Protein 8D8S (pdb70)

Organism: Staphylococcus aureus (strain USA300) (NCBI:txid367830)

Radius of gyration: 22.12 Å; Cα contacts (8 Å, |Δi|>4): 864; chains: 1; bounding box: 59×65×50 Å

Sequence (413 aa):
SHMASAEEHSFDVNEVIKDFPILDQKVVNGKRLAYLDSTATSQTPVQVLNVLEDYYKRYNSNVHRGVHTLLGSSLATDGYENARETVRRFINAKYFEEIIIFTRGTTASINLVAHSYGDANVEEGDEIVVTEMEHHANIIVPWQQLAKRKNATLKFIPMTADGELNIEDIKQTINDKTKIVAIAHISNVLGTINDVKTIAEIAHQHGAIISVDGAQAAPHMKLDMQEEMNADFYSFSGHMLGPTGIGVLFGKRELLQKMEPIEEFGGDMIDFVSKYDATWADLPTTKFEAGTPLIAQAIGLAEAIRYLEERIGFDAIHKYEQELTIYAYEQMMSAIEGIEIYGPPKDRRAGVITFNLQDVHPHDVATTAVDTEGVAVRRAGHHCAQPLMKWLNVSSTARASFYIYNTKEDVDQLINALKQTKEFFS

Nearest PDB structures (foldseek):
  6o12-assembly1_A  TM=9.816E-01  e=6.139E-56  Escherichia coli K-12
  6mre-assembly1_A-2  TM=9.807E-01  e=9.704E-56  Escherichia coli K-12
  6mrh-assembly1_A-2  TM=9.816E-01  e=2.042E-55  Escherichia coli K-12
  9d2d-assembly1_A-2  TM=9.809E-01  e=2.290E-55  Escherichia coli
  7ruj-assembly1_A-2  TM=9.754E-01  e=2.683E-54  Escherichia coli

Foldseek 3Di:
DVQVVLCVVLVLVVVLVQFVVQQDFFLNARALEFACLVFNGAGVLLVVLLVCLVVPQDDFEDDDDPDSNNVLNVLLLVLLVLVCVQQVPPDSLLKDKFQWLLRQLLLCLPFVLLVFDAAAAEEEEALLDFLSQPVSNVVSCVVHVYYYFHQDADQQGAGDPVSLLVGAALSYAEYEYECARSAQQAGHLLLVSQVSQVVSNHAYAYEDAVPSLAAGHHCVSSVHQWYKYGLSSNFDHRIIIIGHDQVSQQPTQEDDDAPQQWDDDDPPDTHGDHGPSVNPHDGDPSSRSSSSSSSSVVDPVSNNVSFNVSLLSVQLLLVVLQVPDPQKDWGHDDSNRGGFKTKIDGHPAQQVLLQVQLVSLNYHKDKFCSSSQSVCVVVVHGMIIMGGDGSNGGPVSSVSSSVSVVVSVVVRD

InterPro domains:
  IPR000192 Aminotransferase class V domain [PF00266] (29-398)
  IPR010970 Cysteine desulfurase, SufS [TIGR01979] (10-410)
  IPR010970 Cysteine desulfurase, SufS [cd06453] (29-402)
  IPR015421 Pyridoxal phosphate-dependent transferase, major domain [G3DSA:3.40.640.10] (39-299)
  IPR015422 Pyridoxal phosphate-dependent transferase, small domain [G3DSA:3.90.1150.10] (13-402)
  IPR015424 Pyridoxal phosphate-dependent transferase [SSF53383] (7-405)
  IPR016454 Cysteine desulfurase [PIRSF005572] (26-405)

Secondary structure (DSSP, 8-state):
-HHHHHHHHHTHHHHHTT-GGGSSEETTEE-EE--TTT-----HHHHHHHHHIIIII-----SS-SHHHHHHHHHHHHHHHHHHHHTT-S-GGGEEEESSHHHHHHHIIIIIHHHH--TT-EEEE-TT--GGGTHHHHHHHHHHT-EEEE----TTS---HHHHHHH--TTEEEEEEESB-TTT--B--HHHHHHHHHHTT-EEEEE-TTTTTTS---HHHHT-SEEEEE------TT-EEEEE-HHHHHHSPPSS-SSSSEEEE-SS-EEEPPTTGGG--SS--HHHHHHHHHHHHHHHHH-HHHHHHHHHHHHHHHHHHHHTSTTEEE-SS-TTSS-SEEEEEETTB-HHHHHHHHHHTTEE-EEE-TT-HHHHHHTT-S-EEEEE--TT--HHHHHHHHHHHHHHHHHH-

Solvent-accessible surface area: 17956 Å² total

B-factor: mean 19.82, std 8.19, range [9.9, 79.06]

Structure (mmCIF, N/CA/C/O backbone):
data_8D8S
#
_entry.id   8D8S
#
_cell.length_a   93.853
_cell.length_b   93.853
_cell.length_c   101.461
_cell.angle_alpha   90.000
_cell.angle_beta   90.000
_cell.angle_gamma   120.000
#
_symmetry.space_group_name_H-M   'P 32 2 1'
#
loop_
_entity.id
_entity.type
_entity.pdbx_description
1 polymer 'Cysteine desulfurase'
2 non-polymer 1,2-ETHANEDIOL
3 water water
#
loop_
_atom_site.group_PDB
_atom_site.id
_atom_site.type_symbol
_atom_site.label_atom_id
_atom_site.label_alt_id
_atom_site.label_comp_id
_atom_site.label_asym_id
_atom_site.label_entity_id
_atom_site.label_seq_id
_atom_site.pdbx_PDB_ins_code
_atom_site.Cartn_x
_atom_site.Cartn_y
_atom_site.Cartn_z
_atom_site.occupancy
_atom_site.B_iso_or_equiv
_atom_site.auth_seq_id
_atom_site.auth_comp_id
_atom_site.auth_asym_id
_atom_site.auth_atom_id
_atom_site.pdbx_PDB_model_num
ATOM 1 N N . SER A 1 1 ? -7.837 61.497 1.895 1.000 47.986 18 SER A N 1
ATOM 2 C CA . SER A 1 1 ? -8.957 60.522 2.029 1.000 42.385 18 SER A CA 1
ATOM 3 C C . SER A 1 1 ? -8.789 59.668 3.302 1.000 38.996 18 SER A C 1
ATOM 4 O O . SER A 1 1 ? -7.757 59.796 4.050 1.000 36.165 18 SER A O 1
ATOM 7 N N . HIS A 1 2 ? -9.772 58.809 3.537 1.000 31.741 19 HIS A N 1
ATOM 8 C CA . HIS A 1 2 ? -9.742 57.745 4.569 1.000 32.727 19 HIS A CA 1
ATOM 9 C C . HIS A 1 2 ? -8.547 56.824 4.269 1.000 27.788 19 HIS A C 1
ATOM 10 O O . HIS A 1 2 ? -7.793 56.500 5.179 1.000 27.069 19 HIS A O 1
ATOM 17 N N . MET A 1 3 ? -8.302 56.502 3.006 1.000 25.514 20 MET A N 1
ATOM 18 C CA . MET A 1 3 ? -7.185 55.596 2.671 1.000 22.589 20 MET A CA 1
ATOM 19 C C . MET A 1 3 ? -5.847 56.316 2.901 1.000 23.581 20 MET A C 1
ATOM 20 O O . MET A 1 3 ? -4.911 55.717 3.479 1.000 22.314 20 MET A O 1
ATOM 25 N N . ALA A 1 4 ? -5.687 57.616 2.654 1.000 20.269 21 ALA A N 1
ATOM 26 C CA . ALA A 1 4 ? -4.446 58.358 2.934 1.000 22.178 21 ALA A CA 1
ATOM 27 C C . ALA A 1 4 ? -4.149 58.325 4.442 1.000 19.197 21 ALA A C 1
ATOM 28 O O . ALA A 1 4 ? -2.992 58.255 4.854 1.000 20.424 21 ALA A O 1
ATOM 30 N N . SER A 1 5 ? -5.189 58.510 5.239 1.000 18.857 22 SER A N 1
ATOM 31 C CA . SER A 1 5 ? -5.087 58.408 6.706 1.000 19.865 22 SER A CA 1
ATOM 32 C C . SER A 1 5 ? -4.582 57.012 7.124 1.000 17.020 22 SER A C 1
ATOM 33 O O . SER A 1 5 ? -3.687 56.933 8.007 1.000 17.442 22 SER A O 1
ATOM 36 N N . ALA A 1 6 ? -5.144 55.968 6.521 1.000 16.992 23 ALA A N 1
ATOM 37 C CA . ALA A 1 6 ? -4.749 54.580 6.836 1.000 17.239 23 ALA A CA 1
ATOM 38 C C . ALA A 1 6 ? -3.275 54.336 6.455 1.000 16.388 23 ALA A C 1
ATOM 39 O O . ALA A 1 6 ? -2.506 53.756 7.239 1.000 15.368 23 ALA A O 1
ATOM 41 N N A GLU A 1 7 ? -2.884 54.837 5.303 0.500 15.679 24 GLU A N 1
ATOM 42 N N B GLU A 1 7 ? -2.783 54.870 5.352 0.500 14.905 24 GLU A N 1
ATOM 43 C CA A GLU A 1 7 ? -1.487 54.786 4.835 0.500 16.954 24 GLU A CA 1
ATOM 44 C CA B GLU A 1 7 ? -1.359 54.744 4.944 0.500 16.889 24 GLU A CA 1
ATOM 45 C C A GLU A 1 7 ? -0.585 55.419 5.896 0.500 16.333 24 GLU A C 1
ATOM 46 C C B GLU A 1 7 ? -0.421 55.506 5.875 0.500 16.050 24 GLU A C 1
ATOM 47 O O A GLU A 1 7 ? 0.301 54.739 6.374 0.500 15.157 24 GLU A O 1
ATOM 48 O O B GLU A 1 7 ? 0.748 55.126 6.143 0.500 13.686 24 GLU A O 1
ATOM 59 N N . HIS A 1 8 ? -0.881 56.675 6.295 1.000 16.709 25 HIS A N 1
ATOM 60 C CA . HIS A 1 8 ? -0.086 57.445 7.246 1.000 17.426 25 HIS A CA 1
ATOM 61 C C . HIS A 1 8 ? -0.008 56.737 8.579 1.000 16.417 25 HIS A C 1
ATOM 62 O O . HIS A 1 8 ? 1.129 56.638 9.133 1.000 17.471 25 HIS A O 1
ATOM 69 N N . SER A 1 9 ? -1.127 56.200 9.063 1.000 16.015 26 SER A N 1
ATOM 70 C CA . SER A 1 9 ? -1.155 55.549 10.378 1.000 16.724 26 SER A CA 1
ATOM 71 C C . SER A 1 9 ? -0.258 54.303 10.355 1.000 16.566 26 SER A C 1
ATOM 72 O O . SER A 1 9 ? 0.488 54.000 11.302 1.000 17.765 26 SER A O 1
ATOM 75 N N . PHE A 1 10 ? -0.311 53.586 9.253 1.000 15.866 27 PHE A N 1
ATOM 76 C CA . PHE A 1 10 ? 0.467 52.320 9.106 1.000 15.276 27 PHE A CA 1
ATOM 77 C C . PHE A 1 10 ? 1.914 52.660 8.774 1.000 16.308 27 PHE A C 1
ATOM 78 O O . PHE A 1 10 ? 2.788 51.761 8.800 1.000 18.398 27 PHE A O 1
ATOM 86 N N . ASP A 1 11 ? 2.264 53.865 8.395 1.000 16.306 28 ASP A N 1
ATOM 87 C CA . ASP A 1 11 ? 3.648 54.231 8.026 1.000 17.318 28 ASP A CA 1
ATOM 88 C C . ASP A 1 11 ? 4.054 53.382 6.804 1.000 16.479 28 ASP A C 1
ATOM 89 O O . ASP A 1 11 ? 5.213 52.929 6.755 1.000 17.748 28 ASP A O 1
ATOM 94 N N . VAL A 1 12 ? 3.131 53.239 5.844 1.000 16.344 29 VAL A N 1
ATOM 95 C CA . VAL A 1 12 ? 3.379 52.289 4.732 1.000 16.011 29 VAL A CA 1
ATOM 96 C C . VAL A 1 12 ? 4.598 52.743 3.963 1.000 18.032 29 VAL A C 1
ATOM 97 O O . VAL A 1 12 ? 5.315 51.888 3.436 1.000 16.067 29 VAL A O 1
ATOM 101 N N . ASN A 1 13 ? 4.892 54.031 3.833 1.000 17.514 30 ASN A N 1
ATOM 102 C CA . ASN A 1 13 ? 6.066 54.434 3.057 1.000 18.314 30 ASN A CA 1
ATOM 103 C C . ASN A 1 13 ? 7.351 53.926 3.697 1.000 19.023 30 ASN A C 1
ATOM 104 O O . ASN A 1 13 ? 8.297 53.629 2.938 1.000 20.410 30 ASN A O 1
ATOM 109 N N . GLU A 1 14 ? 7.431 53.858 5.006 1.000 19.122 31 GLU A N 1
ATOM 110 C CA . GLU A 1 14 ? 8.623 53.306 5.690 1.000 20.980 31 GLU A CA 1
ATOM 111 C C . GLU A 1 14 ? 8.666 51.786 5.491 1.000 19.808 31 GLU A C 1
ATOM 112 O O . GLU A 1 14 ? 9.746 51.256 5.306 1.000 20.706 31 GLU A O 1
ATOM 118 N N . VAL A 1 15 ? 7.551 51.085 5.552 1.000 15.688 32 VAL A N 1
ATOM 119 C CA . VAL A 1 15 ? 7.520 49.626 5.235 1.000 15.574 32 VAL A CA 1
ATOM 120 C C . VAL A 1 15 ? 8.052 49.420 3.821 1.000 15.756 32 VAL A C 1
ATOM 121 O O . VAL A 1 15 ? 8.962 48.582 3.618 1.000 14.748 32 VAL A O 1
ATOM 125 N N . ILE A 1 16 ? 7.615 50.195 2.853 1.000 13.781 33 ILE A N 1
ATOM 126 C CA . ILE A 1 16 ? 8.024 49.991 1.427 1.000 12.950 33 ILE A CA 1
ATOM 127 C C . ILE A 1 16 ? 9.520 50.188 1.245 1.000 15.187 33 ILE A C 1
ATOM 128 O O . ILE A 1 16 ? 10.126 49.517 0.406 1.000 14.177 33 ILE A O 1
ATOM 133 N N . LYS A 1 17 ? 10.182 51.010 2.044 1.000 14.742 34 LYS A N 1
ATOM 134 C CA . LYS A 1 17 ? 11.638 51.231 1.924 1.000 15.961 34 LYS A CA 1
ATOM 135 C C . LYS A 1 17 ? 12.392 49.911 2.215 1.000 14.342 34 LYS A C 1
ATOM 136 O O . LYS A 1 17 ? 13.526 49.784 1.803 1.000 17.663 34 LYS A O 1
ATOM 142 N N . ASP A 1 18 ? 11.783 48.964 2.910 1.000 13.663 35 ASP A N 1
ATOM 143 C CA . ASP A 1 18 ? 12.419 47.650 3.222 1.000 13.133 35 ASP A CA 1
ATOM 144 C C . ASP A 1 18 ? 12.328 46.706 2.011 1.000 13.959 35 ASP A C 1
ATOM 145 O O . ASP A 1 18 ? 12.923 45.615 2.098 1.000 13.837 35 ASP A O 1
ATOM 150 N N . PHE A 1 19 ? 11.644 47.071 0.939 1.000 12.363 36 PHE A N 1
ATOM 151 C CA . PHE A 1 19 ? 11.359 46.129 -0.188 1.000 13.508 36 PHE A CA 1
ATOM 152 C C . PHE A 1 19 ? 11.929 46.727 -1.474 1.000 13.090 36 PHE A C 1
ATOM 153 O O . PHE A 1 19 ? 11.186 47.324 -2.294 1.000 13.791 36 PHE A O 1
ATOM 161 N N . PRO A 1 20 ? 13.246 46.554 -1.722 1.000 14.475 37 PRO A N 1
ATOM 162 C CA . PRO A 1 20 ? 13.855 47.189 -2.901 1.000 14.984 37 PRO A CA 1
ATOM 163 C C . PRO A 1 20 ? 13.255 46.753 -4.239 1.000 14.451 37 PRO A C 1
ATOM 164 O O . PRO A 1 20 ? 13.233 47.497 -5.204 1.000 15.079 37 PRO A O 1
ATOM 168 N N . ILE A 1 21 ? 12.706 45.543 -4.272 1.000 12.964 38 ILE A N 1
ATOM 169 C CA . ILE A 1 21 ? 12.072 45.034 -5.504 1.000 12.316 38 ILE A CA 1
ATOM 170 C C . ILE A 1 21 ? 10.949 45.932 -5.976 1.000 12.896 38 ILE A C 1
ATOM 171 O O . ILE A 1 21 ? 10.645 45.964 -7.163 1.000 13.329 38 ILE A O 1
ATOM 176 N N . LEU A 1 22 ? 10.272 46.627 -5.073 1.000 12.729 39 LEU A N 1
ATOM 177 C CA . LEU A 1 22 ? 9.138 47.476 -5.470 1.000 14.243 39 LEU A CA 1
ATOM 178 C C . LEU A 1 22 ? 9.629 48.747 -6.145 1.000 14.795 39 LEU A C 1
ATOM 179 O O . LEU A 1 22 ? 8.771 49.373 -6.861 1.000 16.357 39 LEU A O 1
ATOM 184 N N . ASP A 1 23 ? 10.892 49.117 -5.993 1.000 15.733 40 ASP A N 1
ATOM 185 C CA . ASP A 1 23 ? 11.437 50.387 -6.539 1.000 17.912 40 ASP A CA 1
ATOM 186 C C . ASP A 1 23 ? 11.943 50.125 -7.925 1.000 18.260 40 ASP A C 1
ATOM 187 O O . ASP A 1 23 ? 13.171 50.197 -8.127 1.000 21.334 40 ASP A O 1
ATOM 192 N N . GLN A 1 24 ? 11.049 49.826 -8.841 1.000 16.969 41 GLN A N 1
ATOM 193 C CA . GLN A 1 24 ? 11.401 49.615 -10.244 1.000 16.712 41 GLN A CA 1
ATOM 194 C C . GLN A 1 24 ? 10.203 49.920 -11.119 1.000 16.892 41 GLN A C 1
ATOM 195 O O . GLN A 1 24 ? 9.092 50.065 -10.641 1.000 18.329 41 GLN A O 1
ATOM 201 N N . LYS A 1 25 ? 10.512 50.004 -12.391 1.000 17.494 42 LYS A N 1
ATOM 202 C CA . LYS A 1 25 ? 9.498 50.160 -13.435 1.000 18.392 42 LYS A CA 1
ATOM 203 C C . LYS A 1 25 ? 9.418 48.893 -14.250 1.000 17.072 42 LYS A C 1
ATOM 204 O O . LYS A 1 25 ? 10.430 48.276 -14.512 1.000 20.146 42 LYS A O 1
ATOM 210 N N A VAL A 1 26 ? 8.210 48.623 -14.722 0.500 15.123 43 VAL A N 1
ATOM 211 N N B VAL A 1 26 ? 8.232 48.508 -14.672 0.500 14.793 43 VAL A N 1
ATOM 212 C CA A VAL A 1 26 ? 7.785 47.499 -15.589 0.500 15.040 43 VAL A CA 1
ATOM 213 C CA B VAL A 1 26 ? 8.057 47.465 -15.705 0.500 14.642 43 VAL A CA 1
ATOM 214 C C A VAL A 1 26 ? 7.086 48.103 -16.818 0.500 14.071 43 VAL A C 1
ATOM 215 C C B VAL A 1 26 ? 7.191 48.075 -16.794 0.500 14.375 43 VAL A C 1
ATOM 216 O O A VAL A 1 26 ? 6.072 48.846 -16.665 0.500 13.218 43 VAL A O 1
ATOM 217 O O B VAL A 1 26 ? 6.284 48.838 -16.499 0.500 14.628 43 VAL A O 1
ATOM 224 N N . ASN A 1 27 ? 7.581 47.790 -18.025 1.000 15.385 44 ASN A N 1
ATOM 225 C CA . ASN A 1 27 ? 6.962 48.353 -19.239 1.000 16.439 44 ASN A CA 1
ATOM 226 C C . ASN A 1 27 ? 6.940 49.895 -19.168 1.000 16.056 44 ASN A C 1
ATOM 227 O O . ASN A 1 27 ? 5.954 50.463 -19.654 1.000 17.488 44 ASN A O 1
ATOM 232 N N . GLY A 1 28 ? 7.946 50.473 -18.520 1.000 16.528 45 GLY A N 1
ATOM 233 C CA . GLY A 1 28 ? 8.055 51.934 -18.386 1.000 19.213 45 GLY A CA 1
ATOM 234 C C . GLY A 1 28 ? 7.156 52.556 -17.357 1.000 20.956 45 GLY A C 1
ATOM 235 O O . GLY A 1 28 ? 7.140 53.797 -17.233 1.000 23.094 45 GLY A O 1
ATOM 236 N N . LYS A 1 29 ? 6.441 51.782 -16.577 1.000 16.132 46 LYS A N 1
ATOM 237 C CA . LYS A 1 29 ? 5.464 52.265 -15.596 1.000 17.397 46 LYS A CA 1
ATOM 238 C C . LYS A 1 29 ? 5.916 51.827 -14.214 1.000 16.261 46 LYS A C 1
ATOM 239 O O . LYS A 1 29 ? 6.573 50.795 -14.038 1.000 17.243 46 LYS A O 1
ATOM 245 N N . ARG A 1 30 ? 5.592 52.551 -13.161 1.000 15.350 47 ARG A N 1
ATOM 246 C CA . ARG A 1 30 ? 5.944 52.070 -11.820 1.000 17.033 47 ARG A CA 1
ATOM 247 C C . ARG A 1 30 ? 5.275 50.700 -11.589 1.000 15.779 47 ARG A C 1
ATOM 248 O O . ARG A 1 30 ? 4.137 50.438 -12.056 1.000 15.024 47 ARG A O 1
ATOM 256 N N . LEU A 1 31 ? 6.003 49.866 -10.875 1.000 15.325 48 LEU A N 1
ATOM 257 C CA . LEU A 1 31 ? 5.462 48.536 -10.502 1.000 14.553 48 LEU A CA 1
ATOM 258 C C . LEU A 1 31 ? 4.388 48.718 -9.424 1.000 13.622 48 LEU A C 1
ATOM 259 O O . LEU A 1 31 ? 4.655 49.241 -8.344 1.000 15.196 48 LEU A O 1
ATOM 264 N N . ALA A 1 32 ? 3.218 48.148 -9.657 1.000 13.254 49 ALA A N 1
ATOM 265 C CA . ALA A 1 32 ? 2.175 47.951 -8.663 1.000 12.429 49 ALA A CA 1
ATOM 266 C C . ALA A 1 32 ? 1.985 46.436 -8.488 1.000 12.521 49 ALA A C 1
ATOM 267 O O . ALA A 1 32 ? 1.299 45.802 -9.314 1.000 13.046 49 ALA A O 1
ATOM 269 N N . TYR A 1 33 ? 2.670 45.869 -7.510 1.000 12.532 50 TYR A N 1
ATOM 270 C CA . TYR A 1 33 ? 2.688 44.403 -7.326 1.000 11.561 50 TYR A CA 1
ATOM 271 C C . TYR A 1 33 ? 1.473 43.999 -6.517 1.000 12.037 50 TYR A C 1
ATOM 272 O O . TYR A 1 33 ? 1.423 44.201 -5.318 1.000 13.218 50 TYR A O 1
ATOM 281 N N . LEU A 1 34 ? 0.478 43.430 -7.175 1.000 11.974 51 LEU A N 1
ATOM 282 C CA . LEU A 1 34 ? -0.805 43.025 -6.558 1.000 12.117 51 LEU A CA 1
ATOM 283 C C . LEU A 1 34 ? -1.000 41.521 -6.676 1.000 12.096 51 LEU A C 1
ATOM 284 O O . LEU A 1 34 ? -2.129 41.044 -6.919 1.000 13.205 51 LEU A O 1
ATOM 289 N N . ASP A 1 35 ? 0.099 40.762 -6.502 1.000 12.078 52 ASP A N 1
ATOM 290 C CA . ASP A 1 35 ? 0.038 39.293 -6.629 1.000 13.121 52 ASP A CA 1
ATOM 291 C C . ASP A 1 35 ? 0.673 38.608 -5.411 1.000 13.067 52 ASP A C 1
ATOM 292 O O . ASP A 1 35 ? 1.228 37.507 -5.518 1.000 12.882 52 ASP A O 1
ATOM 297 N N . SER A 1 36 ? 0.540 39.184 -4.234 1.000 13.411 53 SER A N 1
ATOM 298 C CA . SER A 1 36 ? 1.142 38.634 -2.999 1.000 12.732 53 SER A CA 1
ATOM 299 C C . SER A 1 36 ? 0.532 37.280 -2.638 1.000 13.449 53 SER A C 1
ATOM 300 O O . SER A 1 36 ? 1.215 36.481 -2.016 1.000 15.685 53 SER A O 1
ATOM 303 N N . THR A 1 37 ? -0.694 37.006 -3.040 1.000 12.795 54 THR A N 1
ATOM 304 C CA . THR A 1 37 ? -1.353 35.718 -2.724 1.000 14.810 54 THR A CA 1
ATOM 305 C C . THR A 1 37 ? -0.537 34.616 -3.373 1.000 15.144 54 THR A C 1
ATOM 306 O O . THR A 1 37 ? -0.470 33.508 -2.779 1.000 17.514 54 THR A O 1
ATOM 310 N N . ALA A 1 38 ? 0.023 34.846 -4.561 1.000 13.389 55 ALA A N 1
ATOM 311 C CA . ALA A 1 38 ? 0.898 33.889 -5.256 1.000 13.833 55 ALA A CA 1
ATOM 312 C C . ALA A 1 38 ? 2.254 33.752 -4.571 1.000 14.234 55 ALA A C 1
ATOM 313 O O . ALA A 1 38 ? 2.669 32.622 -4.240 1.000 15.688 55 ALA A O 1
ATOM 315 N N . THR A 1 39 ? 2.911 34.875 -4.294 1.000 13.360 56 THR A N 1
ATOM 316 C CA . THR A 1 39 ? 4.076 34.887 -3.404 1.000 12.826 56 THR A CA 1
ATOM 317 C C . THR A 1 39 ? 4.289 36.327 -2.944 1.000 12.286 56 THR A C 1
ATOM 318 O O . THR A 1 39 ? 3.959 37.269 -3.665 1.000 12.566 56 THR A O 1
ATOM 322 N N . SER A 1 40 ? 4.732 36.491 -1.733 1.000 11.557 57 SER A N 1
ATOM 323 C CA . SER A 1 40 ? 5.036 37.819 -1.193 1.000 11.607 57 SER A CA 1
ATOM 324 C C . SER A 1 40 ? 6.408 38.300 -1.629 1.000 12.209 57 SER A C 1
ATOM 325 O O . SER A 1 40 ? 7.259 37.522 -2.030 1.000 12.421 57 SER A O 1
ATOM 328 N N . GLN A 1 41 ? 6.604 39.604 -1.522 1.000 11.393 58 GLN A N 1
ATOM 329 C CA . GLN A 1 41 ? 7.948 40.163 -1.626 1.000 11.829 58 GLN A CA 1
ATOM 330 C C . GLN A 1 41 ? 8.681 40.077 -0.287 1.000 12.112 58 GLN A C 1
ATOM 331 O O . GLN A 1 41 ? 8.109 39.606 0.724 1.000 12.954 58 GLN A O 1
ATOM 337 N N . THR A 1 42 ? 9.981 40.364 -0.311 1.000 12.747 59 THR A N 1
ATOM 338 C CA . THR A 1 42 ? 10.896 39.928 0.735 1.000 12.779 59 THR A CA 1
ATOM 339 C C . THR A 1 42 ? 11.666 41.149 1.225 1.000 12.836 59 THR A C 1
ATOM 340 O O . THR A 1 42 ? 12.282 41.852 0.431 1.000 13.952 59 THR A O 1
ATOM 344 N N . PRO A 1 43 ? 11.632 41.458 2.548 1.000 12.105 60 PRO A N 1
ATOM 345 C CA . PRO A 1 43 ? 12.292 42.669 3.026 1.000 12.315 60 PRO A CA 1
ATOM 346 C C . PRO A 1 43 ? 13.783 42.483 3.229 1.000 12.277 60 PRO A C 1
ATOM 347 O O . PRO A 1 43 ? 14.283 41.374 3.414 1.000 11.787 60 PRO A O 1
ATOM 351 N N . VAL A 1 44 ? 14.492 43.588 3.193 1.000 12.235 61 VAL A N 1
ATOM 352 C CA . VAL A 1 44 ? 15.951 43.544 3.356 1.000 13.256 61 VAL A CA 1
ATOM 353 C C . VAL A 1 44 ? 16.361 42.895 4.671 1.000 12.145 61 VAL A C 1
ATOM 354 O O . VAL A 1 44 ? 17.447 42.302 4.704 1.000 13.546 61 VAL A O 1
ATOM 358 N N . GLN A 1 45 ? 15.575 43.001 5.713 1.000 12.362 62 GLN A N 1
ATOM 359 C CA . GLN A 1 45 ? 15.913 42.360 7.000 1.000 13.064 62 GLN A CA 1
ATOM 360 C C . GLN A 1 45 ? 16.066 40.855 6.805 1.000 13.023 62 GLN A C 1
ATOM 361 O O . GLN A 1 45 ? 17.015 40.248 7.398 1.000 13.931 62 GLN A O 1
ATOM 367 N N . VAL A 1 46 ? 15.168 40.238 6.042 1.000 11.989 63 VAL A N 1
ATOM 368 C CA . VAL A 1 46 ? 15.254 38.789 5.762 1.000 12.105 63 VAL A CA 1
ATOM 369 C C . VAL A 1 46 ? 16.457 38.509 4.874 1.000 12.011 63 VAL A C 1
ATOM 370 O O . VAL A 1 46 ? 17.270 37.583 5.187 1.000 12.464 63 VAL A O 1
ATOM 374 N N . LEU A 1 47 ? 16.667 39.318 3.853 1.000 12.378 64 LEU A N 1
ATOM 375 C CA . LEU A 1 47 ? 17.804 39.102 2.951 1.000 11.977 64 LEU A CA 1
ATOM 376 C C . LEU A 1 47 ? 19.116 39.238 3.736 1.000 13.651 64 LEU A C 1
ATOM 377 O O . LEU A 1 47 ? 20.080 38.512 3.465 1.000 13.891 64 LEU A O 1
ATOM 382 N N . ASN A 1 48 ? 19.199 40.192 4.655 1.000 12.741 65 ASN A N 1
ATOM 383 C CA . ASN A 1 48 ? 20.433 40.415 5.432 1.000 13.667 65 ASN A CA 1
ATOM 384 C C . ASN A 1 48 ? 20.707 39.205 6.306 1.000 12.375 65 ASN A C 1
ATOM 385 O O . ASN A 1 48 ? 21.871 38.825 6.470 1.000 13.340 65 ASN A O 1
ATOM 390 N N . VAL A 1 49 ? 19.686 38.597 6.903 1.000 13.343 66 VAL A N 1
ATOM 391 C CA . VAL A 1 49 ? 19.875 37.388 7.729 1.000 13.027 66 VAL A CA 1
ATOM 392 C C . VAL A 1 49 ? 20.340 36.197 6.890 1.000 13.834 66 VAL A C 1
ATOM 393 O O . VAL A 1 49 ? 21.200 35.417 7.308 1.000 13.664 66 VAL A O 1
ATOM 397 N N . LEU A 1 50 ? 19.841 36.070 5.675 1.000 12.697 67 LEU A N 1
ATOM 398 C CA . LEU A 1 50 ? 20.256 34.994 4.753 1.000 12.507 67 LEU A CA 1
ATOM 399 C C . LEU A 1 50 ? 21.697 35.240 4.371 1.000 12.597 67 LEU A C 1
ATOM 400 O O . LEU A 1 50 ? 22.531 34.307 4.369 1.000 12.825 67 LEU A O 1
ATOM 405 N N . GLU A 1 51 ? 22.077 36.466 3.999 1.000 12.439 68 GLU A N 1
ATOM 406 C CA . GLU A 1 51 ? 23.449 36.792 3.608 1.000 14.731 68 GLU A CA 1
ATOM 407 C C . GLU A 1 51 ? 24.392 36.510 4.773 1.000 13.634 68 GLU A C 1
ATOM 408 O O . GLU A 1 51 ? 25.446 35.887 4.592 1.000 14.350 68 GLU A O 1
ATOM 414 N N . ASP A 1 52 ? 24.008 36.929 5.981 1.000 13.074 69 ASP A N 1
ATOM 415 C CA . ASP A 1 52 ? 24.849 36.723 7.164 1.000 13.230 69 ASP A CA 1
ATOM 416 C C . ASP A 1 52 ? 25.052 35.222 7.367 1.000 13.230 69 ASP A C 1
ATOM 417 O O . ASP A 1 52 ? 26.166 34.820 7.731 1.000 13.006 69 ASP A O 1
ATOM 422 N N . TYR A 1 53 ? 24.018 34.420 7.225 1.000 12.520 70 TYR A N 1
ATOM 423 C CA . TYR A 1 53 ? 24.186 32.955 7.410 1.000 12.172 70 TYR A CA 1
ATOM 424 C C . TYR A 1 53 ? 25.264 32.440 6.482 1.000 12.019 70 TYR A C 1
ATOM 425 O O . TYR A 1 53 ? 26.205 31.793 6.929 1.000 11.588 70 TYR A O 1
ATOM 434 N N . TYR A 1 54 ? 25.183 32.756 5.186 1.000 11.560 71 TYR A N 1
ATOM 435 C CA . TYR A 1 54 ? 26.141 32.217 4.209 1.000 12.097 71 TYR A CA 1
ATOM 436 C C . TYR A 1 54 ? 27.521 32.845 4.345 1.000 11.880 71 TYR A C 1
ATOM 437 O O . TYR A 1 54 ? 28.476 32.195 3.939 1.000 12.658 71 TYR A O 1
ATOM 446 N N . LYS A 1 55 ? 27.630 34.060 4.894 1.000 12.249 72 LYS A N 1
ATOM 447 C CA . LYS A 1 55 ? 28.941 34.715 5.034 1.000 12.673 72 LYS A CA 1
ATOM 448 C C . LYS A 1 55 ? 29.555 34.485 6.409 1.000 12.817 72 LYS A C 1
ATOM 449 O O . LYS A 1 55 ? 30.687 34.888 6.576 1.000 14.772 72 LYS A O 1
ATOM 455 N N . ARG A 1 56 ? 28.853 33.887 7.359 1.000 12.205 73 ARG A N 1
ATOM 456 C CA . ARG A 1 56 ? 29.384 33.807 8.715 1.000 11.986 73 ARG A CA 1
ATOM 457 C C . ARG A 1 56 ? 29.261 32.417 9.320 1.000 12.681 73 ARG A C 1
ATOM 458 O O . ARG A 1 56 ? 30.196 32.079 10.059 1.000 12.906 73 ARG A O 1
ATOM 466 N N . TYR A 1 57 ? 28.178 31.649 9.179 1.000 12.096 74 TYR A N 1
ATOM 467 C CA . TYR A 1 57 ? 28.090 30.398 9.974 1.000 11.814 74 TYR A CA 1
ATOM 468 C C . TYR A 1 57 ? 27.423 29.249 9.285 1.000 11.879 74 TYR A C 1
ATOM 469 O O . TYR A 1 57 ? 27.066 28.299 9.952 1.000 13.759 74 TYR A O 1
ATOM 478 N N . ASN A 1 58 ? 27.321 29.245 7.959 1.000 11.280 75 ASN A N 1
ATOM 479 C CA . ASN A 1 58 ? 26.851 28.046 7.245 1.000 11.850 75 ASN A CA 1
ATOM 480 C C . ASN A 1 58 ? 27.708 26.854 7.648 1.000 12.155 75 ASN A C 1
ATOM 481 O O . ASN A 1 58 ? 28.944 26.893 7.611 1.000 12.456 75 ASN A O 1
ATOM 486 N N . SER A 1 59 ? 27.028 25.744 7.885 1.000 12.203 76 SER A N 1
ATOM 487 C CA . SER A 1 59 ? 27.584 24.442 8.250 1.000 11.498 76 SER A CA 1
ATOM 488 C C . SER A 1 59 ? 26.393 23.501 8.379 1.000 14.011 76 SER A C 1
ATOM 489 O O . SER A 1 59 ? 25.278 24.015 8.536 1.000 14.299 76 SER A O 1
ATOM 492 N N . ASN A 1 60 ? 26.648 22.205 8.366 1.000 13.725 77 ASN A N 1
ATOM 493 C CA . ASN A 1 60 ? 25.504 21.308 8.583 1.000 14.930 77 ASN A CA 1
ATOM 494 C C . ASN A 1 60 ? 25.160 21.309 10.075 1.000 16.113 77 ASN A C 1
ATOM 495 O O . ASN A 1 60 ? 25.987 21.707 10.918 1.000 18.005 77 ASN A O 1
ATOM 500 N N . VAL A 1 61 ? 23.952 20.835 10.401 1.000 17.681 78 VAL A N 1
ATOM 501 C CA . VAL A 1 61 ? 23.351 20.968 11.756 1.000 19.528 78 VAL A CA 1
ATOM 502 C C . VAL A 1 61 ? 23.360 19.645 12.505 1.000 23.958 78 VAL A C 1
ATOM 503 O O . VAL A 1 61 ? 23.056 18.613 11.846 1.000 28.897 78 VAL A O 1
ATOM 507 N N . HIS A 1 62 ? 23.826 19.715 13.764 0.500 18.766 79 HIS A N 1
ATOM 508 C CA . HIS A 1 62 ? 24.029 18.592 14.717 0.500 22.307 79 HIS A CA 1
ATOM 509 C C . HIS A 1 62 ? 24.428 19.129 16.097 0.500 23.416 79 HIS A C 1
ATOM 510 O O . HIS A 1 62 ? 25.400 19.908 16.130 0.500 20.732 79 HIS A O 1
ATOM 517 N N . ARG A 1 63 ? 23.777 18.715 17.093 0.000 56.480 80 ARG A N 1
ATOM 518 C CA . ARG A 1 63 ? 24.114 19.218 18.451 0.000 65.490 80 ARG A CA 1
ATOM 519 C C . ARG A 1 63 ? 25.550 18.819 18.804 0.000 66.670 80 ARG A C 1
ATOM 520 O O . ARG A 1 63 ? 25.942 17.683 18.476 0.000 65.990 80 ARG A O 1
ATOM 528 N N . GLY A 1 64 ? 26.298 19.721 19.446 0.000 67.520 81 GLY A N 1
ATOM 529 C CA . GLY A 1 64 ? 27.677 19.410 19.874 0.000 60.820 81 GLY A CA 1
ATOM 530 C C . GLY A 1 64 ? 28.586 19.096 18.700 0.000 57.530 81 GLY A C 1
ATOM 531 O O . GLY A 1 64 ? 28.864 17.902 18.476 0.000 56.080 81 GLY A O 1
ATOM 532 N N . VAL A 1 65 ? 29.042 20.127 17.981 0.000 25.270 82 VAL A N 1
ATOM 533 C CA . VAL A 1 65 ? 29.979 19.928 16.834 0.000 22.410 82 VAL A CA 1
ATOM 534 C C . VAL A 1 65 ? 30.979 21.088 16.812 0.000 18.060 82 VAL A C 1
ATOM 535 O O . VAL A 1 65 ? 31.086 21.790 17.837 0.000 17.910 82 VAL A O 1
ATOM 539 N N . HIS A 1 66 ? 31.730 21.280 15.643 1.000 15.493 83 HIS A N 1
ATOM 540 C CA . HIS A 1 66 ? 32.670 22.416 15.565 1.000 14.708 83 HIS A CA 1
ATOM 541 C C . HIS A 1 66 ? 31.913 23.726 15.662 1.000 14.818 83 HIS A C 1
ATOM 542 O O . HIS A 1 66 ? 30.663 23.736 15.609 1.000 16.389 83 HIS A O 1
ATOM 549 N N . THR A 1 67 ? 32.600 24.844 15.717 1.000 13.753 84 THR A N 1
ATOM 550 C CA . THR A 1 67 ? 32.033 26.153 16.092 1.000 14.224 84 THR A CA 1
ATOM 551 C C . THR A 1 67 ? 30.968 26.574 15.106 1.000 14.186 84 THR A C 1
ATOM 552 O O . THR A 1 67 ? 29.836 26.919 15.560 1.000 14.467 84 THR A O 1
ATOM 556 N N A LEU A 1 68 ? 31.259 26.550 13.801 0.500 13.767 85 LEU A N 1
ATOM 557 N N B LEU A 1 68 ? 31.239 26.569 13.790 0.500 12.549 85 LEU A N 1
ATOM 558 C CA A LEU A 1 68 ? 30.242 27.025 12.849 0.500 14.076 85 LEU A CA 1
ATOM 559 C CA B LEU A 1 68 ? 30.196 27.024 12.848 0.500 12.296 85 LEU A CA 1
ATOM 560 C C A LEU A 1 68 ? 29.055 26.059 12.872 0.500 15.237 85 LEU A C 1
ATOM 561 C C B LEU A 1 68 ? 29.029 26.029 12.868 0.500 13.786 85 LEU A C 1
ATOM 562 O O A LEU A 1 68 ? 27.896 26.557 12.796 0.500 15.546 85 LEU A O 1
ATOM 563 O O B LEU A 1 68 ? 27.852 26.430 12.755 0.500 12.930 85 LEU A O 1
ATOM 572 N N . GLY A 1 69 ? 29.307 24.759 12.954 1.000 13.642 86 GLY A N 1
ATOM 573 C CA . GLY A 1 69 ? 28.231 23.765 13.043 1.000 14.704 86 GLY A CA 1
ATOM 574 C C . GLY A 1 69 ? 27.325 24.032 14.217 1.000 14.055 86 GLY A C 1
ATOM 575 O O . GLY A 1 69 ? 26.081 23.898 14.083 1.000 14.099 86 GLY A O 1
ATOM 576 N N A SER A 1 70 ? 27.866 24.440 15.367 0.500 12.925 87 SER A N 1
ATOM 577 N N B SER A 1 70 ? 27.908 24.365 15.380 0.500 14.523 87 SER A N 1
ATOM 578 C CA A SER A 1 70 ? 27.031 24.659 16.566 0.500 12.917 87 SER A CA 1
ATOM 579 C CA B SER A 1 70 ? 27.156 24.7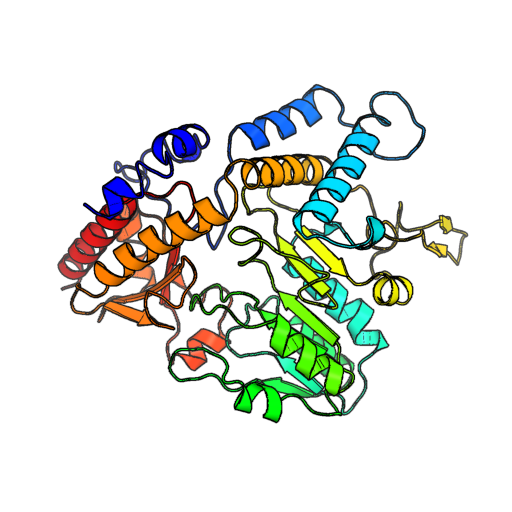02 16.611 0.500 15.230 87 SER A CA 1
ATOM 580 C C A SER A 1 70 ? 26.282 25.995 16.405 0.500 12.642 87 SER A C 1
ATOM 581 C C B SER A 1 70 ? 26.277 25.922 16.327 0.500 13.819 87 SER A C 1
ATOM 582 O O A SER A 1 70 ? 25.165 26.134 16.874 0.500 12.822 87 SER A O 1
ATOM 583 O O B SER A 1 70 ? 25.066 25.850 16.643 0.500 14.417 87 SER A O 1
ATOM 588 N N . LEU A 1 71 ? 26.838 26.985 15.736 1.000 12.755 88 LEU A N 1
ATOM 589 C CA . LEU A 1 71 ? 26.091 28.218 15.428 1.000 13.395 88 LEU A CA 1
ATOM 590 C C . LEU A 1 71 ? 24.948 27.919 14.457 1.000 12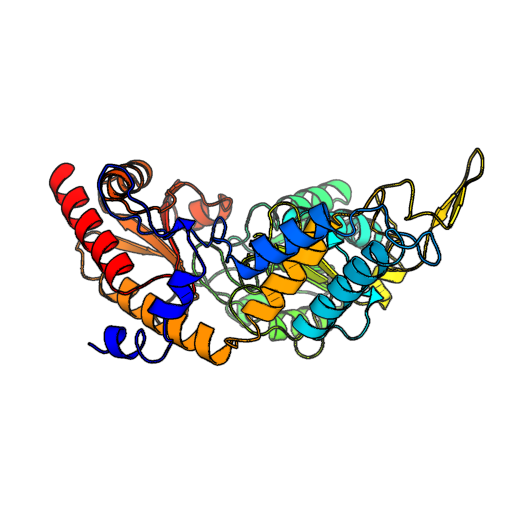.581 88 LEU A C 1
ATOM 591 O O . LEU A 1 71 ? 23.857 28.490 14.603 1.000 13.514 88 LEU A O 1
ATOM 596 N N . ALA A 1 72 ? 25.183 27.128 13.414 1.000 12.505 89 ALA A N 1
ATOM 597 C CA . ALA A 1 72 ? 24.122 26.788 12.436 1.000 13.240 89 ALA A CA 1
ATOM 598 C C . ALA A 1 72 ? 23.036 26.018 13.173 1.000 13.094 89 ALA A C 1
ATOM 599 O O . ALA A 1 72 ? 21.835 26.302 12.965 1.000 13.262 89 ALA A O 1
ATOM 601 N N . THR A 1 73 ? 23.390 25.088 14.051 1.000 13.441 90 THR A N 1
ATOM 602 C CA . THR A 1 73 ? 22.403 24.299 14.806 1.000 13.066 90 THR A CA 1
ATOM 603 C C . THR A 1 73 ? 21.604 25.241 15.697 1.000 14.021 90 THR A C 1
ATOM 604 O O . THR A 1 73 ? 20.345 25.093 15.735 1.000 14.629 90 THR A O 1
ATOM 608 N N . ASP A 1 74 ? 22.255 26.137 16.386 1.000 14.242 91 ASP A N 1
ATOM 609 C CA . ASP A 1 74 ? 21.564 27.135 17.228 1.000 15.818 91 ASP A CA 1
ATOM 610 C C . ASP A 1 74 ? 20.587 27.910 16.359 1.000 15.458 91 ASP A C 1
ATOM 611 O O . ASP A 1 74 ? 19.429 28.174 16.786 1.000 15.574 91 ASP A O 1
ATOM 616 N N . GLY A 1 75 ? 20.994 28.389 15.198 1.000 13.706 92 GLY A N 1
ATOM 617 C CA . GLY A 1 75 ? 20.116 29.225 14.373 1.000 14.010 92 GLY A CA 1
ATOM 618 C C . GLY A 1 75 ? 18.904 28.442 13.930 1.000 13.581 92 GLY A C 1
ATOM 619 O O . GLY A 1 75 ? 17.783 28.980 13.891 1.000 13.860 92 GLY A O 1
ATOM 620 N N . TYR A 1 76 ? 19.081 27.190 13.538 1.000 13.596 93 TYR A N 1
ATOM 621 C CA . TYR A 1 76 ? 17.980 26.322 13.100 1.000 13.728 93 TYR A CA 1
ATOM 622 C C . TYR A 1 76 ? 17.014 26.030 14.242 1.000 14.310 93 TYR A C 1
ATOM 623 O O . TYR A 1 76 ? 15.799 26.105 14.054 1.000 14.450 93 TYR A O 1
ATOM 632 N N . GLU A 1 77 ? 17.538 25.671 15.407 1.000 14.165 94 GLU A N 1
ATOM 633 C CA . GLU A 1 77 ? 16.698 25.429 16.601 1.000 14.958 94 GLU A CA 1
ATOM 634 C C . GLU A 1 77 ? 16.000 26.717 17.023 1.000 13.730 94 GLU A C 1
ATOM 635 O O . GLU A 1 77 ? 14.800 26.652 17.348 1.000 14.148 94 GLU A O 1
ATOM 641 N N . ASN A 1 78 ? 16.676 27.842 17.020 1.000 13.818 95 ASN A N 1
ATOM 642 C CA . ASN A 1 78 ? 16.040 29.127 17.374 1.000 13.780 95 ASN A CA 1
ATOM 643 C C . ASN A 1 78 ? 14.921 29.391 16.375 1.000 12.818 95 ASN A C 1
ATOM 644 O O . ASN A 1 78 ? 13.874 29.942 16.741 1.000 13.401 95 ASN A O 1
ATOM 649 N N . ALA A 1 79 ? 15.101 29.080 15.100 1.000 12.855 96 ALA A N 1
ATOM 650 C CA . ALA A 1 79 ? 14.059 29.342 14.108 1.000 13.179 96 ALA A CA 1
ATOM 651 C C . ALA A 1 79 ? 12.829 28.524 14.414 1.000 11.326 96 ALA A C 1
ATOM 652 O O . ALA A 1 79 ? 11.685 29.045 14.335 1.000 12.568 96 ALA A O 1
ATOM 654 N N . ARG A 1 80 ? 12.980 27.254 14.774 1.000 12.356 97 ARG A N 1
ATOM 655 C CA . ARG A 1 80 ? 11.821 26.426 15.124 1.000 11.533 97 ARG A CA 1
ATOM 656 C C . ARG A 1 80 ? 11.114 26.983 16.363 1.000 12.344 97 ARG A C 1
ATOM 657 O O . ARG A 1 80 ? 9.856 27.010 16.365 1.000 13.902 97 ARG A O 1
ATOM 665 N N . GLU A 1 81 ? 11.884 27.460 17.330 1.000 13.065 98 GLU A N 1
ATOM 666 C CA . GLU A 1 81 ? 11.261 28.077 18.526 1.000 14.081 98 GLU A CA 1
ATOM 667 C C . GLU A 1 81 ? 10.494 29.331 18.130 1.000 13.398 98 GLU A C 1
ATOM 668 O O . GLU A 1 81 ? 9.382 29.611 18.681 1.000 14.726 98 GLU A O 1
ATOM 674 N N . THR A 1 82 ? 11.040 30.145 17.252 1.000 12.748 99 THR A N 1
ATOM 675 C CA . THR A 1 82 ? 10.338 31.353 16.763 1.000 12.222 99 THR A CA 1
ATOM 676 C C . THR A 1 82 ? 9.015 30.954 16.160 1.000 13.039 99 THR A C 1
ATOM 677 O O . THR A 1 82 ? 7.979 31.619 16.396 1.000 13.925 99 THR A O 1
ATOM 681 N N . VAL A 1 83 ? 8.979 29.891 15.368 1.000 11.870 100 VAL A N 1
ATOM 682 C CA . VAL A 1 83 ? 7.718 29.448 14.741 1.000 12.471 100 VAL A CA 1
ATOM 683 C C . VAL A 1 83 ? 6.759 28.959 15.815 1.000 12.855 100 VAL A C 1
ATOM 684 O O . VAL A 1 83 ? 5.565 29.251 15.737 1.000 13.856 100 VAL A O 1
ATOM 688 N N . ARG A 1 84 ? 7.253 28.181 16.740 1.000 13.608 101 ARG A N 1
ATOM 689 C CA . ARG A 1 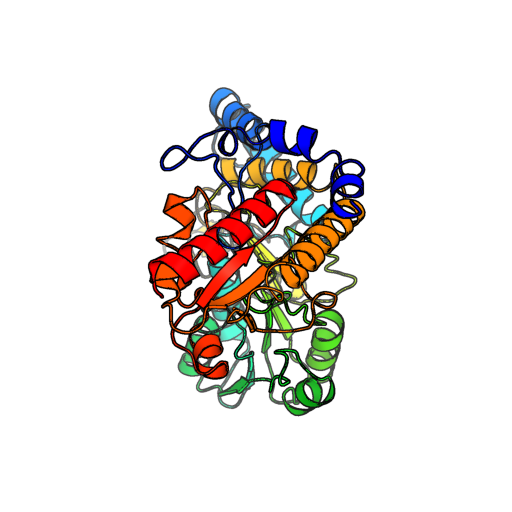84 ? 6.407 27.645 17.839 1.000 14.434 101 ARG A CA 1
ATOM 690 C C . ARG A 1 84 ? 5.710 28.817 18.544 1.000 14.464 101 ARG A C 1
ATOM 691 O O . ARG A 1 84 ? 4.461 28.748 18.725 1.000 14.885 101 ARG A O 1
ATOM 699 N N . ARG A 1 85 ? 6.438 29.844 18.917 1.000 14.685 102 ARG A N 1
ATOM 700 C CA . ARG A 1 85 ? 5.856 31.016 19.622 1.000 16.431 102 ARG A CA 1
ATOM 701 C C . ARG A 1 85 ? 4.889 31.731 18.675 1.000 16.686 102 ARG A C 1
ATOM 702 O O . ARG A 1 85 ? 3.794 32.186 19.118 1.000 17.323 102 ARG A O 1
ATOM 710 N N . PHE A 1 86 ? 5.218 31.851 17.379 1.000 14.636 103 PHE A N 1
ATOM 711 C CA . PHE A 1 86 ? 4.395 32.592 16.411 1.000 13.683 103 PHE A CA 1
ATOM 712 C C . PHE A 1 86 ? 2.998 32.038 16.368 1.000 14.222 103 PHE A C 1
ATOM 713 O O . PHE A 1 86 ? 2.068 32.895 16.264 1.000 15.824 103 PHE A O 1
ATOM 721 N N . ILE A 1 87 ? 2.807 30.737 16.436 1.000 13.902 104 ILE A N 1
ATOM 722 C CA . ILE A 1 87 ? 1.466 30.108 16.318 1.000 14.354 104 ILE A CA 1
ATOM 723 C C . ILE A 1 87 ? 0.970 29.584 17.678 1.000 15.056 104 ILE A C 1
ATOM 724 O O . ILE A 1 87 ? -0.042 28.903 17.710 1.000 15.712 104 ILE A O 1
ATOM 729 N N . ASN A 1 88 ? 1.719 29.905 18.729 1.000 15.697 105 ASN A N 1
ATOM 730 C CA . ASN A 1 88 ? 1.391 29.439 20.101 1.000 16.727 105 ASN A CA 1
ATOM 731 C C . ASN A 1 88 ? 1.197 27.930 20.106 1.000 16.464 105 ASN A C 1
ATOM 732 O O . ASN A 1 88 ? 0.272 27.387 20.767 1.000 17.953 105 ASN A O 1
ATOM 737 N N . ALA A 1 89 ? 2.063 27.133 19.464 1.000 16.123 106 ALA A N 1
ATOM 738 C CA . ALA A 1 89 ? 2.121 25.697 19.705 1.000 16.157 106 ALA A CA 1
ATOM 739 C C . ALA A 1 89 ? 2.658 25.416 21.114 1.000 16.308 106 ALA A C 1
ATOM 740 O O . ALA A 1 89 ? 3.560 26.121 21.576 1.000 17.241 106 ALA A O 1
ATOM 742 N N . LYS A 1 90 ? 2.087 24.393 21.725 1.000 16.839 107 LYS A N 1
ATOM 743 C CA . LYS A 1 90 ? 2.516 24.046 23.107 1.000 18.236 107 LYS A CA 1
ATOM 744 C C . LYS A 1 90 ? 3.986 23.631 23.134 1.000 17.846 107 LYS A C 1
ATOM 745 O O . LYS A 1 90 ? 4.698 23.974 24.079 1.000 19.281 107 LYS A O 1
ATOM 751 N N . TYR A 1 91 ? 4.422 22.802 22.182 1.000 16.954 108 TYR A N 1
ATOM 752 C CA . TYR A 1 91 ? 5.752 22.171 22.233 1.000 17.550 108 TYR A CA 1
ATOM 753 C C . TYR A 1 91 ? 6.562 22.504 20.983 1.000 16.620 108 TYR A C 1
ATOM 754 O O . TYR A 1 91 ? 6.017 22.516 19.860 1.000 16.540 108 TYR A O 1
ATOM 763 N N . PHE A 1 92 ? 7.853 22.627 21.193 1.000 16.878 109 PHE A N 1
ATOM 764 C CA . PHE A 1 92 ? 8.867 22.780 20.147 1.000 16.920 109 PHE A CA 1
ATOM 765 C C . PHE A 1 92 ? 8.697 21.669 19.124 1.000 16.588 109 PHE A C 1
ATOM 766 O O . PHE A 1 92 ? 8.769 21.909 17.880 1.000 15.864 109 PHE A O 1
ATOM 774 N N . GLU A 1 93 ? 8.463 20.448 19.568 1.000 16.409 110 GLU A N 1
ATOM 775 C CA . GLU A 1 93 ? 8.478 19.237 18.712 1.000 17.028 110 GLU A CA 1
ATOM 776 C C . GLU A 1 93 ? 7.183 19.068 17.896 1.000 15.067 110 GLU A C 1
ATOM 777 O O . GLU A 1 93 ? 7.129 18.160 17.089 1.000 16.140 110 GLU A O 1
ATOM 783 N N . GLU A 1 94 ? 6.246 19.989 18.057 1.000 15.369 111 GLU A N 1
ATOM 784 C CA . GLU A 1 94 ? 5.013 20.031 17.230 1.000 14.647 111 GLU A CA 1
ATOM 785 C C . GLU A 1 94 ? 5.200 20.821 15.930 1.000 13.681 111 GLU A C 1
ATOM 786 O O . GLU A 1 94 ? 4.271 20.810 15.100 1.000 14.798 111 GLU A O 1
ATOM 792 N N . ILE A 1 95 ? 6.351 21.483 15.797 1.000 13.570 112 ILE A N 1
ATOM 793 C CA . ILE A 1 95 ? 6.674 22.241 14.566 1.000 13.120 112 ILE A CA 1
ATOM 794 C C . ILE A 1 95 ? 7.599 21.419 13.687 1.000 12.408 112 ILE A C 1
ATOM 795 O O . ILE A 1 95 ? 8.732 21.101 14.108 1.000 12.882 112 ILE A O 1
ATOM 800 N N A ILE A 1 96 ? 7.114 21.130 12.499 0.700 12.346 113 ILE A N 1
ATOM 801 N N B ILE A 1 96 ? 7.112 21.030 12.510 0.300 11.994 113 ILE A N 1
ATOM 802 C CA A ILE A 1 96 ? 7.853 20.365 11.459 0.700 12.512 113 ILE A CA 1
ATOM 803 C CA B ILE A 1 96 ? 7.944 20.346 11.476 0.300 11.567 113 ILE A CA 1
ATOM 804 C C A ILE A 1 96 ? 8.162 21.359 10.340 0.700 12.692 113 ILE A C 1
ATOM 805 C C B ILE A 1 96 ? 8.159 21.271 10.287 0.300 12.108 113 ILE A C 1
ATOM 806 O O A ILE A 1 96 ? 7.259 22.058 9.847 0.700 12.046 113 ILE A O 1
ATOM 807 O O B ILE A 1 96 ? 7.164 21.695 9.654 0.300 11.610 113 ILE A O 1
ATOM 816 N N . PHE A 1 97 ? 9.422 21.437 9.881 1.000 12.868 114 PHE A N 1
ATOM 817 C CA . PHE A 1 97 ? 9.721 22.195 8.660 1.000 12.721 114 PHE A CA 1
ATOM 818 C C . PHE A 1 97 ? 9.554 21.282 7.475 1.000 12.629 114 PHE A C 1
ATOM 819 O O . PHE A 1 97 ? 10.034 20.156 7.452 1.000 14.409 114 PHE A O 1
ATOM 827 N N . THR A 1 98 ? 8.899 21.819 6.451 1.000 12.046 115 THR A N 1
ATOM 828 C CA . THR A 1 98 ? 8.652 21.136 5.184 1.000 12.664 115 THR A CA 1
ATOM 829 C C . THR A 1 98 ? 9.032 22.075 4.038 1.000 12.280 115 THR A C 1
ATOM 830 O O . THR A 1 98 ? 9.461 23.208 4.280 1.000 11.907 115 THR A O 1
ATOM 834 N N . ARG A 1 99 ? 8.792 21.633 2.797 1.000 14.132 116 ARG A N 1
ATOM 835 C CA . ARG A 1 99 ? 8.992 22.479 1.604 1.000 15.643 116 ARG A CA 1
ATOM 836 C C . ARG A 1 99 ? 7.928 23.537 1.411 1.000 13.462 116 ARG A C 1
ATOM 837 O O . ARG A 1 99 ? 8.122 24.405 0.541 1.000 13.799 116 ARG A O 1
ATOM 845 N N . GLY A 1 100 ? 6.825 23.455 2.118 1.000 13.056 117 GLY A N 1
ATOM 846 C CA . GLY A 1 100 ? 5.710 24.347 1.816 1.000 12.744 117 GLY A CA 1
ATOM 847 C C . GLY A 1 100 ? 4.398 23.762 2.299 1.000 12.865 117 GLY A C 1
ATOM 848 O O . GLY A 1 100 ? 4.346 22.609 2.760 1.000 12.745 117 GLY A O 1
ATOM 849 N N . THR A 1 101 ? 3.349 24.519 2.152 1.000 12.166 118 THR A N 1
ATOM 850 C CA . THR A 1 101 ? 2.004 24.057 2.587 1.000 12.410 118 THR A CA 1
ATOM 851 C C . THR A 1 101 ? 1.657 22.774 1.849 1.000 12.577 118 THR A C 1
ATOM 852 O O . THR A 1 101 ? 1.114 21.815 2.448 1.000 12.953 118 THR A O 1
ATOM 856 N N . THR A 1 102 ? 1.931 22.700 0.571 1.000 13.038 119 THR A N 1
ATOM 857 C CA . THR A 1 102 ? 1.607 21.498 -0.224 1.000 12.843 119 THR A CA 1
ATOM 858 C C . THR A 1 102 ? 2.321 20.296 0.388 1.000 13.100 119 THR A C 1
ATOM 859 O O . THR A 1 102 ? 1.685 19.211 0.639 1.000 12.696 119 THR A O 1
ATOM 863 N N . ALA A 1 103 ? 3.612 20.357 0.665 1.000 12.612 120 ALA A N 1
ATOM 864 C CA . ALA A 1 103 ? 4.318 19.226 1.268 1.000 11.292 120 ALA A CA 1
ATOM 865 C C . ALA A 1 103 ? 3.729 18.907 2.655 1.000 12.153 120 ALA A C 1
ATOM 866 O O . ALA A 1 103 ? 3.615 17.708 2.995 1.000 13.373 120 ALA A O 1
ATOM 868 N N . SER A 1 104 ? 3.403 19.891 3.463 1.000 11.848 121 SER A N 1
ATOM 869 C CA . SER A 1 104 ? 2.778 19.680 4.793 1.000 11.990 121 SER A CA 1
ATOM 870 C C . SER A 1 104 ? 1.509 18.876 4.641 1.000 12.704 121 SER A C 1
ATOM 871 O O . SER A 1 104 ? 1.312 17.864 5.375 1.000 12.387 121 SER A O 1
ATOM 874 N N . ILE A 1 105 ? 0.585 19.316 3.792 1.000 12.315 122 ILE A N 1
ATOM 875 C CA . ILE A 1 105 ? -0.728 18.628 3.706 1.000 12.904 122 ILE A CA 1
ATOM 876 C C . ILE A 1 105 ? -0.478 17.236 3.181 1.000 12.869 122 ILE A C 1
ATOM 877 O O . ILE A 1 105 ? -1.147 16.255 3.622 1.000 13.684 122 ILE A O 1
ATOM 882 N N . ASN A 1 106 ? 0.410 17.039 2.238 1.000 12.306 123 ASN A N 1
ATOM 883 C CA . ASN A 1 106 ? 0.704 15.697 1.685 1.000 12.926 123 ASN A CA 1
ATOM 884 C C . ASN A 1 106 ? 1.253 14.798 2.788 1.000 14.471 123 ASN A C 1
ATOM 885 O O . ASN A 1 106 ? 0.885 13.588 2.773 1.000 14.214 123 ASN A O 1
ATOM 890 N N . LEU A 1 107 ? 2.085 15.308 3.696 1.000 12.921 124 LEU A N 1
ATOM 891 C CA . LEU A 1 107 ? 2.586 14.488 4.809 1.000 13.808 124 LEU A CA 1
ATOM 892 C C . LEU A 1 107 ? 1.395 14.065 5.661 1.000 15.096 124 LEU A C 1
ATOM 893 O O . LEU A 1 107 ? 1.330 12.838 6.045 1.000 15.593 124 LEU A O 1
ATOM 898 N N . VAL A 1 108 ? 0.462 14.940 5.996 1.000 13.265 125 VAL A N 1
ATOM 899 C CA . VAL A 1 108 ? -0.721 14.534 6.809 1.000 13.672 125 VAL A CA 1
ATOM 900 C C . VAL A 1 108 ? -1.459 13.451 6.049 1.000 15.067 125 VAL A C 1
ATOM 901 O O . VAL A 1 108 ? -1.843 12.411 6.642 1.000 15.422 125 VAL A O 1
ATOM 905 N N . ALA A 1 109 ? -1.780 13.670 4.796 1.000 13.382 126 ALA A N 1
ATOM 906 C CA . ALA A 1 109 ? -2.652 12.761 4.044 1.000 14.946 126 ALA A CA 1
ATOM 907 C C . ALA A 1 109 ? -2.000 11.395 3.900 1.000 16.103 126 ALA A C 1
ATOM 908 O O . ALA A 1 109 ? -2.736 10.379 3.949 1.000 16.962 126 ALA A O 1
ATOM 910 N N . HIS A 1 110 ? -0.712 11.266 3.682 1.000 15.186 127 HIS A N 1
ATOM 911 C CA . HIS A 1 110 ? -0.008 9.968 3.604 1.000 14.813 127 HIS A CA 1
ATOM 912 C C . HIS A 1 110 ? 0.125 9.383 5.011 1.000 16.369 127 HIS A C 1
ATOM 913 O O . HIS A 1 110 ? -0.306 8.209 5.185 1.000 17.803 127 HIS A O 1
ATOM 920 N N . SER A 1 111 ? 0.754 10.053 5.941 1.000 15.642 128 SER A N 1
ATOM 921 C CA . SER A 1 111 ? 1.215 9.447 7.206 1.000 16.232 128 SER A CA 1
ATOM 922 C C . SER A 1 111 ? 0.011 9.308 8.128 1.000 16.312 128 SER A C 1
ATOM 923 O O . SER A 1 111 ? -0.232 8.164 8.667 1.000 18.939 128 SER A O 1
ATOM 926 N N . TYR A 1 112 ? -0.718 10.367 8.415 1.000 15.503 129 TYR A N 1
ATOM 927 C CA . TYR A 1 112 ? -1.926 10.267 9.257 1.000 15.500 129 TYR A CA 1
ATOM 928 C C . TYR A 1 112 ? -2.994 9.540 8.478 1.000 17.393 129 TYR A C 1
ATOM 929 O O . TYR A 1 112 ? -3.631 8.614 9.063 1.000 18.248 129 TYR A O 1
ATOM 938 N N . GLY A 1 113 ? -3.262 9.892 7.243 1.000 16.340 130 GLY A N 1
ATOM 939 C CA . GLY A 1 113 ? -4.403 9.367 6.488 1.000 16.563 130 GLY A CA 1
ATOM 940 C C . GLY A 1 113 ? -4.296 7.864 6.350 1.000 18.881 130 GLY A C 1
ATOM 941 O O . GLY A 1 113 ? -5.323 7.162 6.677 1.000 18.370 130 GLY A O 1
ATOM 942 N N . ASP A 1 114 ? -3.167 7.293 5.947 1.000 18.785 131 ASP A N 1
ATOM 943 C CA . ASP A 1 114 ? -3.102 5.847 5.648 1.000 18.146 131 ASP A CA 1
ATOM 944 C C . ASP A 1 114 ? -3.316 5.071 6.957 1.000 19.063 131 ASP A C 1
ATOM 945 O O . ASP A 1 114 ? -3.814 3.903 6.815 1.000 22.397 131 ASP A O 1
ATOM 950 N N . ALA A 1 115 ? -2.979 5.626 8.110 1.000 19.527 132 ALA A N 1
ATOM 951 C CA . ALA A 1 115 ? -3.062 4.890 9.390 1.000 19.234 132 ALA A CA 1
ATOM 952 C C . ALA A 1 115 ? -4.439 5.054 10.016 1.000 23.039 132 ALA A C 1
ATOM 953 O O . ALA A 1 115 ? -4.741 4.260 10.938 1.000 23.321 132 ALA A O 1
ATOM 955 N N . ASN A 1 116 ? -5.326 5.889 9.474 1.000 19.718 133 ASN A N 1
ATOM 956 C CA . ASN A 1 116 ? -6.541 6.273 10.226 1.000 19.712 133 ASN A CA 1
ATOM 957 C C . ASN A 1 116 ? -7.803 6.281 9.373 1.000 22.099 133 ASN A C 1
ATOM 958 O O . ASN A 1 116 ? -8.862 6.623 9.919 1.000 29.025 133 ASN A O 1
ATOM 963 N N . VAL A 1 117 ? -7.670 5.964 8.119 1.000 20.603 134 VAL A N 1
ATOM 964 C CA . VAL A 1 117 ? -8.803 5.957 7.161 1.000 20.377 134 VAL A CA 1
ATOM 965 C C . VAL A 1 117 ? -8.882 4.567 6.557 1.000 23.079 134 VAL A C 1
ATOM 966 O O . VAL A 1 117 ? -7.927 4.058 6.023 1.000 22.902 134 VAL A O 1
ATOM 970 N N . GLU A 1 118 ? -10.099 4.014 6.579 1.000 24.680 135 GLU A N 1
ATOM 971 C CA . GLU A 1 118 ? -10.396 2.681 6.005 1.000 27.244 135 GLU A CA 1
ATOM 972 C C . GLU A 1 118 ? -11.667 2.800 5.175 1.000 25.329 135 GLU A C 1
ATOM 973 O O . GLU A 1 118 ? -12.360 3.865 5.211 1.000 23.175 135 GLU A O 1
ATOM 979 N N . GLU A 1 119 ? -12.001 1.702 4.516 1.000 27.404 136 GLU A N 1
ATOM 980 C CA . GLU A 1 119 ? -13.161 1.627 3.608 1.000 28.587 136 GLU A CA 1
ATOM 981 C C . GLU A 1 119 ? -14.406 2.077 4.359 1.000 29.383 136 GLU A C 1
ATOM 982 O O . GLU A 1 119 ? -14.580 1.630 5.515 1.000 29.498 136 GLU A O 1
ATOM 988 N N . GLY A 1 120 ? -15.208 2.955 3.746 1.000 28.012 137 GLY A N 1
ATOM 989 C CA . GLY A 1 120 ? -16.443 3.487 4.356 1.000 29.075 137 GLY A CA 1
ATOM 990 C C . GLY A 1 120 ? -16.258 4.696 5.248 1.000 30.283 137 GLY A C 1
ATOM 991 O O . GLY A 1 120 ? -17.245 5.312 5.676 1.000 31.389 137 GLY A O 1
ATOM 992 N N . ASP A 1 121 ? -15.018 5.073 5.573 1.000 25.319 138 ASP A N 1
ATOM 993 C CA . ASP A 1 121 ? -14.797 6.342 6.292 1.000 24.947 138 ASP A CA 1
ATOM 994 C C . ASP A 1 121 ? -14.975 7.518 5.305 1.000 17.998 138 ASP A C 1
ATOM 995 O O . ASP A 1 121 ? -14.972 7.270 4.099 1.000 22.606 138 ASP A O 1
ATOM 1000 N N . GLU A 1 122 ? -15.213 8.664 5.907 1.000 20.680 139 GLU A N 1
ATOM 1001 C CA . GLU A 1 122 ? -15.481 9.890 5.128 1.000 21.458 139 GLU A CA 1
ATOM 1002 C C . GLU A 1 122 ? -14.383 10.900 5.437 1.000 21.155 139 GLU A C 1
ATOM 1003 O O . GLU A 1 122 ? -13.943 11.045 6.576 1.000 20.399 139 GLU A O 1
ATOM 1009 N N . ILE A 1 123 ? -14.030 11.617 4.378 1.000 20.271 140 ILE A N 1
ATOM 1010 C CA . ILE A 1 123 ? -13.119 12.802 4.450 1.000 19.666 140 ILE A CA 1
ATOM 1011 C C . ILE A 1 123 ? -13.905 13.999 3.932 1.000 16.887 140 ILE A C 1
ATOM 1012 O O . ILE A 1 123 ? -14.413 13.897 2.790 1.000 18.299 140 ILE A O 1
ATOM 1017 N N . VAL A 1 124 ? -13.997 15.032 4.732 1.000 16.592 141 VAL A N 1
ATOM 1018 C CA . VAL A 1 124 ? -14.753 16.247 4.379 1.000 18.149 141 VAL A CA 1
ATOM 1019 C C . VAL A 1 124 ? -13.781 17.320 3.845 1.000 18.082 141 VAL A C 1
ATOM 1020 O O . VAL A 1 124 ? -12.815 17.683 4.560 1.000 18.264 141 VAL A O 1
ATOM 1024 N N . VAL A 1 125 ? -14.126 17.864 2.681 1.000 16.751 142 VAL A N 1
ATOM 1025 C CA . VAL A 1 125 ? -13.370 18.992 2.034 1.000 16.828 142 VAL A CA 1
ATOM 1026 C C . VAL A 1 125 ? -14.384 20.033 1.597 1.000 18.052 142 VAL A C 1
ATOM 1027 O O . VAL A 1 125 ? -15.595 19.938 1.966 1.000 18.113 142 VAL A O 1
ATOM 1031 N N . THR A 1 126 ? -13.974 21.023 0.826 1.000 17.295 143 THR A N 1
ATOM 1032 C CA . THR A 1 126 ? -14.885 22.015 0.241 1.000 16.492 143 THR A CA 1
ATOM 1033 C C . THR A 1 126 ? -14.468 22.308 -1.191 1.000 16.970 143 THR A C 1
ATOM 1034 O O . THR A 1 126 ? -13.344 22.019 -1.583 1.000 18.592 143 THR A O 1
ATOM 1038 N N . GLU A 1 127 ? -15.385 22.846 -1.973 1.000 17.562 144 GLU A N 1
ATOM 1039 C CA . GLU A 1 127 ? -15.069 23.224 -3.361 1.000 18.858 144 GLU A CA 1
ATOM 1040 C C . GLU A 1 127 ? -14.237 24.494 -3.406 1.000 17.616 144 GLU A C 1
ATOM 1041 O O . GLU A 1 127 ? -13.797 24.805 -4.564 1.000 18.999 144 GLU A O 1
ATOM 1047 N N . MET A 1 128 ? -14.016 25.229 -2.328 1.000 15.362 145 MET A N 1
ATOM 1048 C CA . MET A 1 128 ? -13.099 26.407 -2.405 1.000 17.717 145 MET A CA 1
ATOM 1049 C C . MET A 1 128 ? -11.638 25.963 -2.191 1.000 18.191 145 MET A C 1
ATOM 1050 O O . MET A 1 128 ? -10.776 26.829 -2.259 1.000 19.992 145 MET A O 1
ATOM 1055 N N . GLU A 1 129 ? -11.352 24.706 -1.971 1.000 16.360 146 GLU A N 1
ATOM 1056 C CA . GLU A 1 129 ? -9.948 24.345 -1.620 1.000 16.562 146 GLU A CA 1
ATOM 1057 C C . GLU A 1 129 ? -9.014 24.526 -2.830 1.000 16.214 146 GLU A C 1
ATOM 1058 O O . GLU A 1 129 ? -9.342 24.201 -3.993 1.000 17.300 146 GLU A O 1
ATOM 1064 N N . HIS A 1 130 ? -7.814 24.964 -2.514 1.000 15.851 147 HIS A N 1
ATOM 1065 C CA . HIS A 1 130 ? -6.669 24.870 -3.438 1.000 14.862 147 HIS A CA 1
ATOM 1066 C C . HIS A 1 130 ? -6.435 23.412 -3.779 1.000 14.767 147 HIS A C 1
ATOM 1067 O O . HIS A 1 130 ? -6.657 22.527 -2.876 1.000 15.798 147 HIS A O 1
ATOM 1074 N N . HIS A 1 131 ? -5.865 23.106 -4.932 1.000 15.369 148 HIS A N 1
ATOM 1075 C CA . HIS A 1 131 ? -5.482 21.722 -5.330 1.000 16.685 148 HIS A CA 1
ATOM 1076 C C . HIS A 1 131 ? -4.679 21.014 -4.226 1.000 17.133 148 HIS A C 1
ATOM 1077 O O . HIS A 1 131 ? -4.836 19.762 -4.043 1.000 16.686 148 HIS A O 1
ATOM 1084 N N . ALA A 1 132 ? -3.809 21.726 -3.541 1.000 15.826 149 ALA A N 1
ATOM 1085 C CA . ALA A 1 132 ? -2.946 21.135 -2.499 1.000 17.094 149 ALA A CA 1
ATOM 1086 C C . ALA A 1 132 ? -3.820 20.577 -1.375 1.000 14.411 149 ALA A C 1
ATOM 1087 O O . ALA A 1 132 ? -3.343 19.702 -0.632 1.000 15.003 1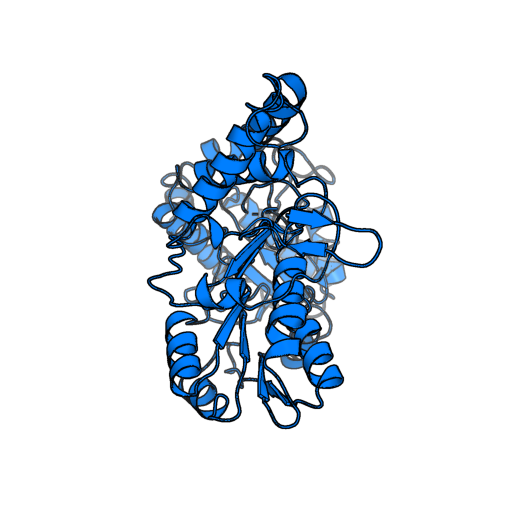49 ALA A O 1
ATOM 1089 N N . ASN A 1 133 ? -5.036 21.110 -1.167 1.000 14.872 150 ASN A N 1
ATOM 1090 C CA . ASN A 1 133 ? -5.955 20.653 -0.092 1.000 14.944 150 ASN A CA 1
ATOM 1091 C C . ASN A 1 133 ? -7.143 19.929 -0.655 1.000 14.667 150 ASN A C 1
ATOM 1092 O O . ASN A 1 133 ? -8.148 19.837 0.082 1.000 15.269 150 ASN A O 1
ATOM 1097 N N A ILE A 1 134 ? -7.035 19.415 -1.877 0.500 14.908 151 ILE A N 1
ATOM 1098 N N B ILE A 1 134 ? -7.002 19.292 -1.812 0.500 14.443 151 ILE A N 1
ATOM 1099 C CA A ILE A 1 134 ? -8.059 18.511 -2.469 0.500 15.414 151 ILE A CA 1
ATOM 1100 C CA B ILE A 1 134 ? -8.063 18.373 -2.313 0.500 14.941 151 ILE A CA 1
ATOM 1101 C C A ILE A 1 134 ? -7.397 17.223 -2.896 0.500 16.275 151 ILE A C 1
ATOM 1102 C C B ILE A 1 134 ? -7.428 17.142 -2.980 0.500 15.420 151 ILE A C 1
ATOM 1103 O O A ILE A 1 134 ? -7.816 16.195 -2.378 0.500 16.755 151 ILE A O 1
ATOM 1104 O O B ILE A 1 134 ? -7.793 15.994 -2.702 0.500 13.814 151 ILE A O 1
ATOM 1113 N N . VAL A 1 135 ? -6.423 17.304 -3.797 1.000 15.589 152 VAL A N 1
ATOM 1114 C CA . VAL A 1 135 ? -5.890 16.107 -4.493 1.000 15.302 152 VAL A CA 1
ATOM 1115 C C . VAL A 1 135 ? -5.265 15.137 -3.489 1.000 17.144 152 VAL A C 1
ATOM 1116 O O . VAL A 1 135 ? -5.459 13.929 -3.646 1.000 16.590 152 VAL A O 1
ATOM 1120 N N . PRO A 1 136 ? -4.522 15.543 -2.442 1.000 14.788 153 PRO A N 1
ATOM 1121 C CA . PRO A 1 136 ? -4.031 14.539 -1.482 1.000 14.783 153 PRO A CA 1
ATOM 1122 C C . PRO A 1 136 ? -5.193 13.728 -0.867 1.000 16.000 153 PRO A C 1
ATOM 1123 O O . PRO A 1 136 ? -4.990 12.536 -0.588 1.000 15.654 153 PRO A O 1
ATOM 1127 N N . TRP A 1 137 ? -6.336 14.347 -0.654 1.000 14.870 154 TRP A N 1
ATOM 1128 C CA . TRP A 1 137 ? -7.524 13.686 -0.006 1.000 15.446 154 TRP A CA 1
ATOM 1129 C C . TRP A 1 137 ? -8.194 12.780 -1.034 1.000 18.090 154 TRP A C 1
ATOM 1130 O O . TRP A 1 137 ? -8.651 11.682 -0.638 1.000 17.438 154 TRP A O 1
ATOM 1141 N N . GLN A 1 138 ? -8.260 13.196 -2.288 1.000 15.956 155 GLN A N 1
ATOM 1142 C CA . GLN A 1 138 ? -8.706 12.317 -3.377 1.000 17.202 155 GLN A CA 1
ATOM 1143 C C . GLN A 1 138 ? -7.871 11.047 -3.398 1.000 17.303 155 GLN A C 1
ATOM 1144 O O . GLN A 1 138 ? -8.415 9.937 -3.480 1.000 18.406 155 GLN A O 1
ATOM 1150 N N . GLN A 1 139 ? -6.541 11.177 -3.319 1.000 15.849 156 GLN A N 1
ATOM 1151 C CA . GLN A 1 139 ? -5.609 10.040 -3.402 1.000 17.154 156 GLN A CA 1
ATOM 1152 C C . GLN A 1 139 ? -5.765 9.154 -2.160 1.000 17.014 156 GLN A C 1
ATOM 1153 O O . GLN A 1 139 ? -5.771 7.929 -2.342 1.000 18.241 156 GLN A O 1
ATOM 1159 N N . LEU A 1 140 ? -5.930 9.696 -0.976 1.000 16.382 157 LEU A N 1
ATOM 1160 C CA . LEU A 1 140 ? -6.148 8.922 0.268 1.000 16.849 157 LEU A CA 1
ATOM 1161 C C . LEU A 1 140 ? -7.482 8.173 0.114 1.000 18.884 157 LEU A C 1
ATOM 1162 O O . LEU A 1 140 ? -7.475 6.967 0.402 1.000 19.118 157 LEU A O 1
ATOM 1167 N N . ALA A 1 141 ? -8.509 8.825 -0.386 1.000 19.022 158 ALA A N 1
ATOM 1168 C CA . ALA A 1 141 ? -9.835 8.175 -0.586 1.000 19.721 158 ALA A CA 1
ATOM 1169 C C . ALA A 1 141 ? -9.647 7.024 -1.535 1.000 19.705 158 ALA A C 1
ATOM 1170 O O . ALA A 1 141 ? -10.221 5.932 -1.271 1.000 22.543 158 ALA A O 1
ATOM 1172 N N . LYS A 1 142 ? -8.935 7.167 -2.626 1.000 19.830 159 LYS A N 1
ATOM 1173 C CA . LYS A 1 142 ? -8.721 6.080 -3.604 1.000 22.018 159 LYS A CA 1
ATOM 1174 C C . LYS A 1 142 ? -7.914 4.945 -2.965 1.000 23.553 159 LYS A C 1
ATOM 1175 O O . LYS A 1 142 ? -8.245 3.742 -3.174 1.000 24.517 159 LYS A O 1
ATOM 1181 N N . ARG A 1 143 ? -6.863 5.238 -2.217 1.000 21.996 160 ARG A N 1
ATOM 1182 C CA . ARG A 1 143 ? -6.015 4.171 -1.611 1.000 22.225 160 ARG A CA 1
ATOM 1183 C C . ARG A 1 143 ? -6.895 3.325 -0.698 1.000 22.078 160 ARG A C 1
ATOM 1184 O O . ARG A 1 143 ? -6.636 2.088 -0.631 1.000 23.324 160 ARG A O 1
ATOM 1192 N N . LYS A 1 144 ? -7.809 3.930 0.027 1.000 22.032 161 LYS A N 1
ATOM 1193 C CA . LYS A 1 144 ? -8.531 3.284 1.150 1.000 24.003 161 LYS A CA 1
ATOM 1194 C C . LYS A 1 144 ? -9.968 2.925 0.776 1.000 25.852 161 LYS A C 1
ATOM 1195 O O . LYS A 1 144 ? -10.627 2.401 1.693 1.000 28.079 161 LYS A O 1
ATOM 1201 N N . ASN A 1 145 ? -10.435 3.242 -0.432 1.000 24.753 162 ASN A N 1
ATOM 1202 C CA . ASN A 1 145 ? -11.879 3.123 -0.798 1.000 27.295 162 ASN A CA 1
ATOM 1203 C C . ASN A 1 145 ? -12.723 3.882 0.228 1.000 26.175 162 ASN A C 1
ATOM 1204 O O . ASN A 1 145 ? -13.739 3.374 0.722 1.000 29.260 162 ASN A O 1
ATOM 1209 N N . ALA A 1 146 ? -12.314 5.083 0.618 1.000 21.319 163 ALA A N 1
ATOM 1210 C CA . ALA A 1 146 ? -13.057 5.992 1.498 1.000 21.828 163 ALA A CA 1
ATOM 1211 C C . ALA A 1 146 ? -13.796 6.982 0.605 1.000 19.205 163 ALA A C 1
ATOM 1212 O O . ALA A 1 146 ? -13.632 6.901 -0.603 1.000 22.101 163 ALA A O 1
ATOM 1214 N N . THR A 1 147 ? -14.650 7.754 1.216 1.000 22.874 164 THR A N 1
ATOM 1215 C CA . THR A 1 147 ? -15.558 8.650 0.478 1.000 24.354 164 THR A CA 1
ATOM 1216 C C . THR A 1 147 ? -15.210 10.098 0.782 1.000 22.310 164 THR A C 1
ATOM 1217 O O . THR A 1 147 ? -15.220 10.474 1.943 1.000 22.136 164 THR A O 1
ATOM 1221 N N . LEU A 1 148 ? -15.090 10.907 -0.273 1.000 22.189 165 LEU A N 1
ATOM 1222 C CA . LEU A 1 148 ? -14.880 12.355 -0.124 1.000 22.619 165 LEU A CA 1
ATOM 1223 C C . LEU A 1 148 ? -16.237 13.063 -0.095 1.000 20.500 165 LEU A C 1
ATOM 1224 O O . LEU A 1 148 ? -17.036 12.781 -1.054 1.000 25.276 165 LEU A O 1
ATOM 1229 N N . LYS A 1 149 ? -16.461 13.945 0.861 1.000 20.411 166 LYS A N 1
ATOM 1230 C CA . LYS A 1 149 ? -17.704 14.706 1.052 1.000 22.078 166 LYS A CA 1
ATOM 1231 C C . LYS A 1 149 ? -17.368 16.192 1.048 1.000 24.770 166 LYS A C 1
ATOM 1232 O O . LYS A 1 149 ? -16.272 16.578 1.508 1.000 26.786 166 LYS A O 1
ATOM 1238 N N . PHE A 1 150 ? -18.219 16.976 0.426 1.000 20.319 167 PHE A N 1
ATOM 1239 C CA . PHE A 1 150 ? -18.024 18.430 0.267 1.000 21.399 167 PHE A CA 1
ATOM 1240 C C . PHE A 1 150 ? -19.054 19.178 1.092 1.000 20.550 167 PHE A C 1
ATOM 1241 O O . PHE A 1 150 ? -20.305 18.916 0.938 1.000 23.259 167 PHE A O 1
ATOM 1249 N N . ILE A 1 151 ? -18.627 20.123 1.907 1.000 18.496 168 ILE A N 1
ATOM 1250 C CA . ILE A 1 151 ? -19.519 21.009 2.679 1.000 17.989 168 ILE A CA 1
ATOM 1251 C C . ILE A 1 151 ? -20.155 21.961 1.684 1.000 22.137 168 ILE A C 1
ATOM 1252 O O . ILE A 1 151 ? -19.450 22.762 1.047 1.000 20.353 168 ILE A O 1
ATOM 1257 N N . PRO A 1 152 ? -21.493 21.975 1.507 1.000 21.665 169 PRO A N 1
ATOM 1258 C CA . PRO A 1 152 ? -22.127 22.946 0.622 1.000 21.168 169 PRO A CA 1
ATOM 1259 C C . PRO A 1 152 ? -21.774 24.386 0.997 1.000 19.515 169 PRO A C 1
ATOM 1260 O O . PRO A 1 152 ? -21.649 24.699 2.145 1.000 20.316 169 PRO A O 1
ATOM 1264 N N . MET A 1 153 ? -21.616 25.236 -0.026 1.000 18.454 170 MET A N 1
ATOM 1265 C CA . MET A 1 153 ? -21.282 26.658 0.143 1.000 18.724 170 MET A CA 1
ATOM 1266 C C . MET A 1 153 ? -22.486 27.555 -0.135 1.000 16.776 170 MET A C 1
ATOM 1267 O O . MET A 1 153 ? -23.282 27.195 -1.002 1.000 21.050 170 MET A O 1
ATOM 1272 N N . THR A 1 154 ? -22.530 28.653 0.553 1.000 16.932 171 THR A N 1
ATOM 1273 C CA . THR A 1 154 ? -23.570 29.676 0.336 1.000 18.885 171 THR A CA 1
ATOM 1274 C C . THR A 1 154 ? -23.311 30.404 -0.964 1.000 19.494 171 THR A C 1
ATOM 1275 O O . THR A 1 154 ? -22.231 30.220 -1.613 1.000 18.912 171 THR A O 1
ATOM 1279 N N . ALA A 1 155 ? -24.276 31.171 -1.434 1.000 21.768 172 ALA A N 1
ATOM 1280 C CA . ALA A 1 155 ? -24.136 31.894 -2.701 1.000 21.358 172 ALA A CA 1
ATOM 1281 C C . ALA A 1 155 ? -22.926 32.821 -2.682 1.000 22.407 172 ALA A C 1
ATOM 1282 O O . ALA A 1 155 ? -22.317 32.975 -3.767 1.000 24.985 172 ALA A O 1
ATOM 1284 N N . ASP A 1 156 ? -22.531 33.319 -1.525 1.000 21.118 173 ASP A N 1
ATOM 1285 C CA . ASP A 1 156 ? -21.379 34.239 -1.373 1.000 23.290 173 ASP A CA 1
ATOM 1286 C C . ASP A 1 156 ? -20.092 33.454 -1.146 1.000 21.234 173 ASP A C 1
ATOM 1287 O O . ASP A 1 156 ? -19.043 34.127 -0.991 1.000 24.100 173 ASP A O 1
ATOM 1292 N N . GLY A 1 157 ? -20.118 32.139 -1.191 1.000 18.665 174 GLY A N 1
ATOM 1293 C CA . GLY A 1 157 ? -18.894 31.316 -1.066 1.000 18.170 174 GLY A CA 1
ATOM 1294 C C . GLY A 1 157 ? -18.467 31.172 0.366 1.000 20.064 174 GLY A C 1
ATOM 1295 O O . GLY A 1 157 ? -17.269 31.080 0.639 1.000 19.004 174 GLY A O 1
ATOM 1296 N N . GLU A 1 158 ? -19.406 31.090 1.315 1.000 18.035 175 GLU A N 1
ATOM 1297 C CA . GLU A 1 158 ? -19.107 30.872 2.748 1.000 18.016 175 GLU A CA 1
ATOM 1298 C C . GLU A 1 158 ? -19.755 29.546 3.172 1.000 17.597 175 GLU A C 1
ATOM 1299 O O . GLU A 1 158 ? -20.414 28.852 2.369 1.000 19.595 175 GLU A O 1
ATOM 1305 N N . LEU A 1 159 ? -19.450 29.139 4.413 1.000 18.654 176 LEU A N 1
ATOM 1306 C CA . LEU A 1 159 ? -19.945 27.855 4.977 1.000 20.156 176 LEU A CA 1
ATOM 1307 C C . LEU A 1 159 ? -20.908 28.175 6.115 1.000 21.125 176 LEU A C 1
ATOM 1308 O O . LEU A 1 159 ? -20.523 28.757 7.107 1.000 22.976 176 LEU A O 1
ATOM 1313 N N . ASN A 1 160 ? -22.165 27.875 5.853 1.000 21.871 177 ASN A N 1
ATOM 1314 C CA . ASN A 1 160 ? -23.236 27.966 6.863 1.000 23.448 177 ASN A CA 1
ATOM 1315 C C . ASN A 1 160 ? -23.009 26.871 7.914 1.000 20.830 177 ASN A C 1
ATOM 1316 O O . ASN A 1 160 ? -22.803 25.734 7.549 1.000 20.978 177 ASN A O 1
ATOM 1321 N N . ILE A 1 161 ? -23.209 27.254 9.165 1.000 24.181 178 ILE A N 1
ATOM 1322 C CA . ILE A 1 161 ? -23.083 26.307 10.310 1.000 26.204 178 ILE A CA 1
ATOM 1323 C C . ILE A 1 161 ? -23.965 25.079 10.087 1.000 25.858 178 ILE A C 1
ATOM 1324 O O . ILE A 1 161 ? -23.528 23.961 10.370 1.000 24.593 178 ILE A O 1
ATOM 1329 N N . GLU A 1 162 ? -25.186 25.230 9.547 1.000 25.762 179 GLU A N 1
ATOM 1330 C CA . GLU A 1 162 ? -26.031 24.031 9.389 1.000 26.395 179 GLU A CA 1
ATOM 1331 C C . GLU A 1 162 ? -25.476 23.096 8.317 1.000 25.826 179 GLU A C 1
ATOM 1332 O O . GLU A 1 162 ? -25.613 21.876 8.479 1.000 25.235 179 GLU A O 1
ATOM 1338 N N . ASP A 1 163 ? -24.839 23.618 7.253 1.000 22.440 180 ASP A N 1
ATOM 1339 C CA . ASP A 1 163 ? -24.212 22.791 6.197 1.000 23.026 180 ASP A CA 1
ATOM 1340 C C . ASP A 1 163 ? -22.973 22.087 6.785 1.000 19.808 180 ASP A C 1
ATOM 1341 O O . ASP A 1 163 ? -22.795 20.912 6.483 1.000 22.864 180 ASP A O 1
ATOM 1346 N N . ILE A 1 164 ? -22.248 22.779 7.643 1.000 20.565 181 ILE A N 1
ATOM 1347 C CA . ILE A 1 164 ? -21.061 22.182 8.317 1.000 21.249 181 ILE A CA 1
ATOM 1348 C C . ILE A 1 164 ? -21.527 20.989 9.173 1.000 22.216 181 ILE A C 1
ATOM 1349 O O . ILE A 1 164 ? -21.035 19.906 8.995 1.000 22.771 181 ILE A O 1
ATOM 1354 N N . LYS A 1 165 ? -22.537 21.216 10.011 1.000 23.187 182 LYS A N 1
ATOM 1355 C CA . LYS A 1 165 ? -23.082 20.153 10.912 1.000 26.665 182 LYS A CA 1
ATOM 1356 C C . LYS A 1 165 ? -23.711 19.001 10.120 1.000 26.481 182 LYS A C 1
ATOM 1357 O O . LYS A 1 165 ? -23.613 17.864 10.571 1.000 27.655 182 LYS A O 1
ATOM 1363 N N . GLN A 1 166 ? -24.350 19.242 8.984 1.000 22.919 183 GLN A N 1
ATOM 1364 C CA . GLN A 1 166 ? -24.971 18.170 8.182 1.000 26.882 183 GLN A CA 1
ATOM 1365 C C . GLN A 1 166 ? -23.924 17.327 7.470 1.000 27.182 183 GLN A C 1
ATOM 1366 O O . GLN A 1 166 ? -24.191 16.189 7.219 1.000 27.337 183 GLN A O 1
ATOM 1372 N N . THR A 1 167 ? -22.729 17.872 7.127 1.000 22.273 184 THR A N 1
ATOM 1373 C CA . THR A 1 167 ? -21.783 17.144 6.281 1.000 23.189 184 THR A CA 1
ATOM 1374 C C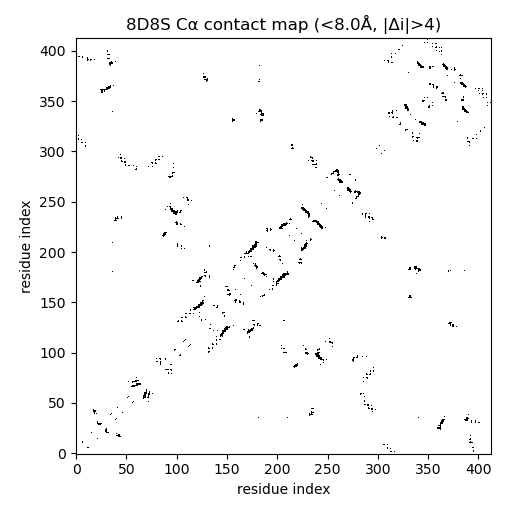 . THR A 1 167 ? -20.864 16.290 7.168 1.000 18.459 184 THR A C 1
ATOM 1375 O O . THR A 1 167 ? -20.576 15.206 6.707 1.000 21.522 184 THR A O 1
ATOM 1379 N N . ILE A 1 168 ? -20.532 16.783 8.334 1.000 20.874 185 ILE A N 1
ATOM 1380 C CA . ILE A 1 168 ? -19.664 16.057 9.293 1.000 20.343 185 ILE A CA 1
ATOM 1381 C C . ILE A 1 168 ? -20.595 15.080 10.036 1.000 23.494 185 ILE A C 1
ATOM 1382 O O . ILE A 1 168 ? -21.621 15.531 10.527 1.000 26.010 185 ILE A O 1
ATOM 1387 N N . ASN A 1 169 ? -20.184 13.830 10.143 1.000 23.773 186 ASN A N 1
ATOM 1388 C CA . ASN A 1 169 ? -20.984 12.807 10.870 1.000 24.678 186 ASN A CA 1
ATOM 1389 C C . ASN A 1 169 ? -20.032 11.824 11.536 1.000 26.570 186 ASN A C 1
ATOM 1390 O O . ASN A 1 169 ? -18.797 11.995 11.507 1.000 24.393 186 ASN A O 1
ATOM 1395 N N . ASP A 1 170 ? -20.578 10.775 12.150 1.000 27.437 187 ASP A N 1
ATOM 1396 C CA . ASP A 1 170 ? -19.753 9.828 12.930 1.000 25.069 187 ASP A CA 1
ATOM 1397 C C . ASP A 1 170 ? -18.903 8.953 12.008 1.000 25.780 187 ASP A C 1
ATOM 1398 O O . ASP A 1 170 ? -17.990 8.266 12.528 1.000 27.792 187 ASP A O 1
ATOM 1403 N N . LYS A 1 171 ? -19.100 8.974 10.691 1.000 24.438 188 LYS A N 1
ATOM 1404 C CA . LYS A 1 171 ? -18.232 8.288 9.719 1.000 24.200 188 LYS A CA 1
ATOM 1405 C C . LYS A 1 171 ? -17.008 9.172 9.349 1.000 18.725 188 LYS A C 1
ATOM 1406 O O . LYS A 1 171 ? -16.120 8.600 8.708 1.000 22.845 188 LYS A O 1
ATOM 1412 N N . THR A 1 172 ? -17.088 10.449 9.676 1.000 22.059 189 THR A N 1
ATOM 1413 C CA . THR A 1 172 ? -16.010 11.389 9.242 1.000 19.775 189 THR A CA 1
ATOM 1414 C C . THR A 1 172 ? -14.746 11.050 10.036 1.000 20.956 189 THR A C 1
ATOM 1415 O O . THR A 1 172 ? -14.829 11.048 11.259 1.000 22.414 189 THR A O 1
ATOM 1419 N N . LYS A 1 173 ? -13.602 10.909 9.365 1.000 20.790 190 LYS A N 1
ATOM 1420 C CA . LYS A 1 173 ? -12.313 10.719 10.071 1.000 20.564 190 LYS A CA 1
ATOM 1421 C C . LYS A 1 173 ? -11.454 12.004 10.008 1.000 18.505 190 LYS A C 1
ATOM 1422 O O . LYS A 1 173 ? -10.702 12.280 10.946 1.000 19.517 190 LYS A O 1
ATOM 1428 N N . ILE A 1 174 ? -11.604 12.754 8.910 1.000 19.877 191 ILE A N 1
ATOM 1429 C CA . ILE A 1 174 ? -10.716 13.921 8.620 1.000 19.084 191 ILE A CA 1
ATOM 1430 C C . ILE A 1 174 ? -11.601 15.002 8.004 1.000 16.066 191 ILE A C 1
ATOM 1431 O O . ILE A 1 174 ? -12.337 14.705 7.054 1.000 17.679 191 ILE A O 1
ATOM 1436 N N . VAL A 1 175 ? -11.472 16.172 8.550 1.000 15.449 192 VAL A N 1
ATOM 1437 C CA . VAL A 1 175 ? -12.001 17.402 7.911 1.000 16.810 192 VAL A CA 1
ATOM 1438 C C . VAL A 1 175 ? -10.780 18.215 7.473 1.000 17.194 192 VAL A C 1
ATOM 1439 O O . VAL A 1 175 ? -9.965 18.568 8.323 1.000 18.083 192 VAL A O 1
ATOM 1443 N N . ALA A 1 176 ? -10.729 18.493 6.196 1.000 15.300 193 ALA A N 1
ATOM 1444 C CA . ALA A 1 176 ? -9.573 19.253 5.618 1.000 16.270 193 ALA A CA 1
ATOM 1445 C C . ALA A 1 176 ? -10.113 20.513 4.977 1.000 15.737 193 ALA A C 1
ATOM 1446 O O . ALA A 1 176 ? -10.916 20.438 4.075 1.000 18.553 193 ALA A O 1
ATOM 1448 N N . ILE A 1 177 ? -9.684 21.657 5.455 1.000 16.620 194 ILE A N 1
ATOM 1449 C CA . ILE A 1 177 ? -10.368 22.913 5.112 1.000 17.490 194 ILE A CA 1
ATOM 1450 C C . ILE A 1 177 ? -9.381 24.055 5.088 1.000 16.863 194 ILE A C 1
ATOM 1451 O O . ILE A 1 177 ? -8.454 24.108 5.866 1.000 15.688 194 ILE A O 1
ATOM 1456 N N . ALA A 1 178 ? -9.650 25.011 4.224 1.000 15.234 195 ALA A N 1
ATOM 1457 C CA . ALA A 1 178 ? -8.899 26.267 4.169 1.000 14.775 195 ALA A CA 1
ATOM 1458 C C . ALA A 1 178 ? -9.233 27.104 5.367 1.000 15.116 195 ALA A C 1
ATOM 1459 O O . ALA A 1 178 ? -10.483 27.323 5.680 1.000 16.653 195 ALA A O 1
ATOM 1461 N N . HIS A 1 179 ? -8.302 27.768 5.978 1.000 14.340 196 HIS A N 1
ATOM 1462 C CA . HIS A 1 179 ? -8.597 28.832 6.940 1.000 13.708 196 HIS A CA 1
ATOM 1463 C C . HIS A 1 179 ? -9.119 30.064 6.184 1.000 16.166 196 HIS A C 1
ATOM 1464 O O . HIS A 1 179 ? -10.202 30.591 6.486 1.000 15.810 196 HIS A O 1
ATOM 1471 N N . ILE A 1 180 ? -8.417 30.452 5.124 1.000 14.424 197 ILE A N 1
ATOM 1472 C CA . ILE A 1 180 ? -8.810 31.573 4.241 1.000 14.712 197 ILE A CA 1
ATOM 1473 C C . ILE A 1 180 ? -8.695 31.118 2.793 1.000 14.160 197 ILE A C 1
ATOM 1474 O O . ILE A 1 180 ? -7.686 30.470 2.400 1.000 14.564 197 ILE A O 1
ATOM 1479 N N . SER A 1 181 ? -9.699 31.420 1.972 1.000 14.619 198 SER A N 1
ATOM 1480 C CA . SER A 1 181 ? -9.687 31.121 0.518 1.000 15.194 198 SER A CA 1
ATOM 1481 C C . SER A 1 181 ? -8.749 32.081 -0.206 1.000 16.505 198 SER A C 1
ATOM 1482 O O . SER A 1 181 ? -8.952 33.248 -0.072 1.000 18.330 198 SER A O 1
ATOM 1485 N N . ASN A 1 182 ? -7.894 31.479 -1.033 1.000 17.911 199 ASN A N 1
ATOM 1486 C CA . ASN A 1 182 ? -6.962 32.186 -1.935 1.000 19.832 199 ASN A CA 1
ATOM 1487 C C . ASN A 1 182 ? -7.662 32.905 -3.068 1.000 20.309 199 ASN A C 1
ATOM 1488 O O . ASN A 1 182 ? -6.989 33.543 -3.869 1.000 21.830 199 ASN A O 1
ATOM 1493 N N . VAL A 1 183 ? -8.946 32.724 -3.215 1.000 15.177 200 VAL A N 1
ATOM 1494 C CA . VAL A 1 183 ? -9.731 33.259 -4.349 1.000 14.005 200 VAL A CA 1
ATOM 1495 C C . VAL A 1 183 ? -10.881 34.132 -3.884 1.000 14.607 200 VAL A C 1
ATOM 1496 O O . VAL A 1 183 ? -11.026 35.274 -4.294 1.000 14.475 200 VAL A O 1
ATOM 1500 N N . LEU A 1 184 ? -11.729 33.553 -3.035 1.000 15.282 201 LEU A N 1
ATOM 1501 C CA . LEU A 1 184 ? -12.935 34.273 -2.587 1.000 14.980 201 LEU A CA 1
ATOM 1502 C C . LEU A 1 184 ? -12.608 35.269 -1.481 1.000 15.442 201 LEU A C 1
ATOM 1503 O O . LEU A 1 184 ? -13.437 36.194 -1.295 1.000 16.938 201 LEU A O 1
ATOM 1508 N N . GLY A 1 185 ? -11.548 35.053 -0.699 1.000 15.282 202 GLY A N 1
ATOM 1509 C CA . GLY A 1 185 ? -11.299 35.859 0.501 1.000 15.381 202 GLY A CA 1
ATOM 1510 C C . GLY A 1 185 ? -12.116 35.418 1.704 1.000 14.202 202 GLY A C 1
ATOM 1511 O O . GLY A 1 185 ? -11.921 36.050 2.706 1.000 15.811 202 GLY A O 1
ATOM 1512 N N . THR A 1 186 ? -12.935 34.406 1.581 1.000 15.049 203 THR A N 1
ATOM 1513 C CA . THR A 1 186 ? -13.720 33.837 2.708 1.000 14.817 203 THR A CA 1
ATOM 1514 C C . THR A 1 186 ? -12.796 33.456 3.840 1.000 15.871 203 THR A C 1
ATOM 1515 O O . THR A 1 186 ? -11.769 32.790 3.614 1.000 15.724 203 THR A O 1
ATOM 1519 N N . ILE A 1 187 ? -13.187 33.812 5.042 1.000 16.178 204 ILE A N 1
ATOM 1520 C CA . ILE A 1 187 ? -12.466 33.404 6.260 1.000 16.791 204 ILE A CA 1
ATOM 1521 C C . ILE A 1 187 ? -13.324 32.366 6.941 1.000 15.998 204 ILE A C 1
ATOM 1522 O O . ILE A 1 187 ? -14.456 32.729 7.398 1.000 18.704 204 ILE A O 1
ATOM 1527 N N . ASN A 1 188 ? -12.923 31.131 6.925 1.000 16.055 205 ASN A N 1
ATOM 1528 C CA . ASN A 1 188 ? -13.711 30.018 7.526 1.000 16.329 205 ASN A CA 1
ATOM 1529 C C . ASN A 1 188 ? -13.517 30.066 9.037 1.000 17.961 205 ASN A C 1
ATOM 1530 O O . ASN A 1 188 ? -12.458 30.333 9.551 1.000 18.261 205 ASN A O 1
ATOM 1535 N N . ASP A 1 189 ? -14.558 29.631 9.759 1.000 18.903 206 ASP A N 1
ATOM 1536 C CA . ASP A 1 189 ? -14.533 29.565 11.238 1.000 19.450 206 ASP A CA 1
ATOM 1537 C C . ASP A 1 189 ? -13.948 28.219 11.656 1.000 20.427 206 ASP A C 1
ATOM 1538 O O . ASP A 1 189 ? -14.654 27.267 12.021 1.000 19.286 206 ASP A O 1
ATOM 1543 N N . VAL A 1 190 ? -12.635 28.074 11.480 1.000 18.148 207 VAL A N 1
ATOM 1544 C CA . VAL A 1 190 ? -11.944 26.785 11.735 1.000 19.244 207 VAL A CA 1
ATOM 1545 C C . VAL A 1 190 ? -12.069 26.387 13.228 1.000 17.984 207 VAL A C 1
ATOM 1546 O O . VAL A 1 190 ? -12.074 25.197 13.401 1.000 18.744 207 VAL A O 1
ATOM 1550 N N . LYS A 1 191 ? -12.163 27.332 14.147 1.000 18.586 208 LYS A N 1
ATOM 1551 C CA . LYS A 1 191 ? -12.296 26.959 15.604 1.000 18.557 208 LYS A CA 1
ATOM 1552 C C . LYS A 1 191 ? -13.609 26.193 15.755 1.000 20.328 208 LYS A C 1
ATOM 1553 O O . LYS A 1 191 ? -13.668 25.096 16.377 1.000 21.002 208 LYS A O 1
ATOM 1559 N N . THR A 1 192 ? -14.689 26.724 15.204 1.000 20.767 209 THR A N 1
ATOM 1560 C CA . THR A 1 192 ? -16.003 26.037 15.313 1.000 20.943 209 THR A CA 1
ATOM 1561 C C . THR A 1 192 ? -16.004 24.748 14.518 1.000 20.974 209 THR A C 1
ATOM 1562 O O . THR A 1 192 ? -16.513 23.699 14.935 1.000 21.011 209 THR A O 1
ATOM 1566 N N . ILE A 1 193 ? -15.420 24.726 13.307 1.000 17.828 210 ILE A N 1
ATOM 1567 C CA . ILE A 1 193 ? -15.415 23.491 12.520 1.000 18.326 210 ILE A CA 1
ATOM 1568 C C . ILE A 1 193 ? -14.619 22.393 13.260 1.000 18.229 210 ILE A C 1
ATOM 1569 O O . ILE A 1 193 ? -14.980 21.206 13.169 1.000 18.785 210 ILE A O 1
ATOM 1574 N N . ALA A 1 194 ? -13.527 22.769 13.904 1.000 18.678 211 ALA A N 1
ATOM 1575 C CA . ALA A 1 194 ? -12.718 21.826 14.705 1.000 18.855 211 ALA A CA 1
ATOM 1576 C C . ALA A 1 194 ? -13.616 21.209 15.801 1.000 19.717 211 ALA A C 1
ATOM 1577 O O . ALA A 1 194 ? -13.479 19.990 15.963 1.000 20.631 211 ALA A O 1
ATOM 1579 N N . GLU A 1 195 ? -14.391 22.060 16.459 1.000 20.495 212 GLU A N 1
ATOM 1580 C CA . GLU A 1 195 ? -15.277 21.554 17.563 1.000 22.324 212 GLU A CA 1
ATOM 1581 C C . GLU A 1 195 ? -16.212 20.515 16.953 1.000 22.172 212 GLU A C 1
ATOM 1582 O O . GLU A 1 195 ? -16.420 19.423 17.522 1.000 22.519 212 GLU A O 1
ATOM 1588 N N . ILE A 1 196 ? -16.838 20.788 15.818 1.000 20.866 213 ILE A N 1
ATOM 1589 C CA . ILE A 1 196 ? -17.806 19.829 15.202 1.000 21.365 213 ILE A CA 1
ATOM 1590 C C . ILE A 1 196 ? -17.100 18.560 14.769 1.000 22.649 213 ILE A C 1
ATOM 1591 O O . ILE A 1 196 ? -17.601 17.440 14.928 1.000 22.848 213 ILE A O 1
ATOM 1596 N N . ALA A 1 197 ? -15.906 18.684 14.178 1.000 21.346 214 ALA A N 1
ATOM 1597 C CA . ALA A 1 197 ? -15.133 17.489 13.855 1.000 18.791 214 ALA A CA 1
ATOM 1598 C C . ALA A 1 197 ? -14.935 16.608 15.104 1.000 18.735 214 ALA A C 1
ATOM 1599 O O . ALA A 1 197 ? -15.063 15.383 15.000 1.000 20.687 214 ALA A O 1
ATOM 1601 N N . HIS A 1 198 ? -14.419 17.233 16.136 1.000 20.561 215 HIS A N 1
ATOM 1602 C CA . HIS A 1 198 ? -14.049 16.536 17.404 1.000 20.312 215 HIS A CA 1
ATOM 1603 C C . HIS A 1 198 ? -15.297 15.878 18.029 1.000 23.347 215 HIS A C 1
ATOM 1604 O O . HIS A 1 198 ? -15.144 14.711 18.418 1.000 24.274 215 HIS A O 1
ATOM 1611 N N . GLN A 1 199 ? -16.451 16.517 17.918 1.000 25.184 216 GLN A N 1
ATOM 1612 C CA . GLN A 1 199 ? -17.722 15.914 18.468 1.000 24.731 216 GLN A CA 1
ATOM 1613 C C . GLN A 1 199 ? -17.992 14.577 17.771 1.000 27.766 216 GLN A C 1
ATOM 1614 O O . GLN A 1 199 ? -18.609 13.673 18.375 1.000 26.751 216 GLN A O 1
ATOM 1620 N N . HIS A 1 200 ? -17.607 14.413 16.522 1.000 23.321 217 HIS A N 1
ATOM 1621 C CA . HIS A 1 200 ? -17.868 13.216 15.700 1.000 22.927 217 HIS A CA 1
ATOM 1622 C C . HIS A 1 200 ? -16.695 12.248 15.691 1.000 20.885 217 HIS A C 1
ATOM 1623 O O . HIS A 1 200 ? -16.761 11.299 14.941 1.000 24.213 217 HIS A O 1
ATOM 1630 N N . GLY A 1 201 ? -15.642 12.555 16.453 1.000 23.034 218 GLY A N 1
ATOM 1631 C CA . GLY A 1 201 ? -14.417 11.727 16.542 1.000 24.445 218 GLY A CA 1
ATOM 1632 C C . GLY A 1 201 ? -13.522 11.825 15.303 1.000 25.121 218 GLY A C 1
ATOM 1633 O O . GLY A 1 201 ? -12.862 10.855 14.917 1.000 25.612 218 GLY A O 1
ATOM 1634 N N . ALA A 1 202 ? -13.598 12.950 14.602 1.000 22.859 219 ALA A N 1
ATOM 1635 C CA . ALA A 1 202 ? -12.697 13.259 13.462 1.000 21.770 219 ALA A CA 1
ATOM 1636 C C . ALA A 1 202 ? -11.600 14.202 13.952 1.000 17.662 219 ALA A C 1
ATOM 1637 O O . ALA A 1 202 ? -11.693 14.861 14.969 1.000 19.681 219 ALA A O 1
ATOM 1639 N N . ILE A 1 203 ? -10.587 14.360 13.079 1.000 18.258 220 ILE A N 1
ATOM 1640 C CA . ILE A 1 203 ? -9.557 15.405 13.279 1.000 19.322 220 ILE A CA 1
ATOM 1641 C C . ILE A 1 203 ? -9.730 16.439 12.160 1.000 17.799 220 ILE A C 1
ATOM 1642 O O . ILE A 1 203 ? -10.360 16.125 11.149 1.000 17.973 220 ILE A O 1
ATOM 1647 N N . ILE A 1 204 ? -9.123 17.578 12.385 1.000 17.353 221 ILE A N 1
ATOM 1648 C CA . ILE A 1 204 ? -9.154 18.710 11.405 1.000 16.262 221 ILE A CA 1
ATOM 1649 C C . ILE A 1 204 ? -7.711 19.035 10.963 1.000 16.211 221 ILE A C 1
ATOM 1650 O O . ILE A 1 204 ? -6.842 19.181 11.816 1.000 16.810 221 ILE A O 1
ATOM 1655 N N . SER A 1 205 ? -7.527 19.089 9.664 1.000 15.930 222 SER A N 1
ATOM 1656 C CA . SER A 1 205 ? -6.254 19.524 9.017 1.000 14.563 222 SER A CA 1
ATOM 1657 C C . SER A 1 205 ? -6.566 20.849 8.343 1.000 14.233 222 SER A C 1
ATOM 1658 O O . SER A 1 205 ? -7.384 20.863 7.398 1.000 15.838 222 SER A O 1
ATOM 1661 N N . VAL A 1 206 ? -5.917 21.917 8.758 1.000 14.831 223 VAL A N 1
ATOM 1662 C CA . VAL A 1 206 ? -6.230 23.264 8.237 1.000 14.279 223 VAL A CA 1
ATOM 1663 C C . VAL A 1 206 ? -5.139 23.685 7.247 1.000 15.513 223 VAL A C 1
ATOM 1664 O O . VAL A 1 206 ? -3.929 23.614 7.580 1.000 14.763 223 VAL A O 1
ATOM 1668 N N . ASP A 1 207 ? -5.569 24.169 6.098 1.000 14.110 224 ASP A N 1
ATOM 1669 C CA . ASP A 1 207 ? -4.694 24.827 5.072 1.000 13.374 224 ASP A CA 1
ATOM 1670 C C . ASP A 1 207 ? -4.640 26.290 5.487 1.000 12.704 224 ASP A C 1
ATOM 1671 O O . ASP A 1 207 ? -5.611 27.026 5.256 1.000 13.721 224 ASP A O 1
ATOM 1676 N N . GLY A 1 208 ? -3.573 26.726 6.130 1.000 12.765 225 GLY A N 1
ATOM 1677 C CA . GLY A 1 208 ? -3.453 28.095 6.609 1.000 12.823 225 GLY A CA 1
ATOM 1678 C C . GLY A 1 208 ? -2.512 28.967 5.798 1.000 12.304 225 GLY A C 1
ATOM 1679 O O . GLY A 1 208 ? -2.115 30.013 6.254 1.000 13.322 225 GLY A O 1
ATOM 1680 N N . ALA A 1 209 ? -2.297 28.588 4.534 1.000 11.927 226 ALA A N 1
ATOM 1681 C CA . ALA A 1 209 ? -1.325 29.328 3.697 1.000 13.348 226 ALA A CA 1
ATOM 1682 C C . ALA A 1 209 ? -1.722 30.791 3.564 1.000 12.703 226 ALA A C 1
ATOM 1683 O O . ALA A 1 209 ? -0.833 31.670 3.464 1.000 13.327 226 ALA A O 1
ATOM 1685 N N . GLN A 1 210 ? -3.017 31.119 3.473 1.000 13.186 227 GLN A N 1
ATOM 1686 C CA . GLN A 1 210 ? -3.450 32.499 3.292 1.000 13.964 227 GLN A CA 1
ATOM 1687 C C . GLN A 1 210 ? -3.809 33.163 4.608 1.000 14.796 227 GLN A C 1
ATOM 1688 O O . GLN A 1 210 ? -4.116 34.343 4.602 1.000 16.226 227 GLN A O 1
ATOM 1694 N N . ALA A 1 211 ? -3.669 32.484 5.735 1.000 12.850 228 ALA A N 1
ATOM 1695 C CA . ALA A 1 211 ? -3.946 33.069 7.068 1.000 13.776 228 ALA A CA 1
ATOM 1696 C C . ALA A 1 211 ? -2.678 33.450 7.824 1.000 12.068 228 ALA A C 1
ATOM 1697 O O . ALA A 1 211 ? -2.553 34.539 8.331 1.000 13.110 228 ALA A O 1
ATOM 1699 N N . ALA A 1 212 ? -1.653 32.573 7.824 1.000 13.214 229 ALA A N 1
ATOM 1700 C CA . ALA A 1 212 ? -0.419 32.838 8.554 1.000 12.758 229 ALA A CA 1
ATOM 1701 C C . ALA A 1 212 ? 0.263 34.156 8.237 1.000 12.731 229 ALA A C 1
ATOM 1702 O O . ALA A 1 212 ? 0.853 34.792 9.122 1.000 13.060 229 ALA A O 1
ATOM 1704 N N . PRO A 1 213 ? 0.221 34.652 6.975 1.000 12.371 230 PRO A N 1
ATOM 1705 C CA . PRO A 1 213 ? 0.818 35.945 6.666 1.000 12.696 230 PRO A CA 1
ATOM 1706 C C . PRO A 1 213 ? 0.084 37.184 7.171 1.000 12.101 230 PRO A C 1
ATOM 1707 O O . PRO A 1 213 ? 0.657 38.262 7.142 1.000 13.521 230 PRO A O 1
ATOM 1711 N N . HIS A 1 214 ? -1.181 37.002 7.574 1.000 13.059 231 HIS A N 1
ATOM 1712 C CA . HIS A 1 214 ? -2.128 38.139 7.654 1.000 14.243 231 HIS A CA 1
ATOM 1713 C C . HIS A 1 214 ? -2.801 38.259 9.028 1.000 15.286 231 HIS A C 1
ATOM 1714 O O . HIS A 1 214 ? -3.418 39.325 9.255 1.000 17.535 231 HIS A O 1
ATOM 1721 N N . MET A 1 215 ? -2.825 37.242 9.853 1.000 14.393 232 MET A N 1
ATOM 1722 C CA . MET A 1 215 ? -3.617 37.318 11.133 1.000 15.624 232 MET A CA 1
ATOM 1723 C C . MET A 1 215 ? -2.887 36.522 12.199 1.000 16.527 232 MET A C 1
ATOM 1724 O O . MET A 1 215 ? -2.184 35.528 11.883 1.000 16.329 232 MET A O 1
ATOM 1729 N N . LYS A 1 216 ? -3.142 36.848 13.460 1.000 15.916 233 LYS A N 1
ATOM 1730 C CA . LYS A 1 216 ? -2.574 36.099 14.584 1.000 16.770 233 LYS A CA 1
ATOM 1731 C C . LYS A 1 216 ? -3.202 34.712 14.644 1.000 15.231 233 LYS A C 1
ATOM 1732 O O . LYS A 1 216 ? -4.421 34.542 14.479 1.000 17.668 233 LYS A O 1
ATOM 1738 N N . LEU A 1 217 ? -2.372 33.685 14.807 1.000 15.129 234 LEU A N 1
ATOM 1739 C CA . LEU A 1 217 ? -2.783 32.301 14.957 1.000 14.964 234 LEU A CA 1
ATOM 1740 C C . LEU A 1 217 ? -2.391 31.791 16.347 1.000 15.555 234 LEU A C 1
ATOM 1741 O O . LEU A 1 217 ? -1.295 32.084 16.833 1.000 16.797 234 LEU A O 1
ATOM 1746 N N . ASP A 1 218 ? -3.307 30.980 16.884 1.000 17.143 235 ASP A N 1
ATOM 1747 C CA . ASP A 1 218 ? -3.129 30.391 18.223 1.000 15.902 235 ASP A CA 1
ATOM 1748 C C . ASP A 1 218 ? -3.610 28.963 18.131 1.000 17.172 235 ASP A C 1
ATOM 1749 O O . ASP A 1 218 ? -4.823 28.702 18.187 1.000 17.346 235 ASP A O 1
ATOM 1754 N N . MET A 1 219 ? -2.698 27.983 18.031 1.000 16.409 236 MET A N 1
ATOM 1755 C CA . MET A 1 219 ? -3.059 26.586 17.820 1.000 15.699 236 MET A CA 1
ATOM 1756 C C . MET A 1 219 ? -3.873 26.047 19.026 1.000 16.605 236 MET A C 1
ATOM 1757 O O . MET A 1 219 ? -4.651 25.112 18.813 1.000 17.541 236 MET A O 1
ATOM 1762 N N . GLN A 1 220 ? -3.535 26.536 20.198 1.000 18.750 237 GLN A N 1
ATOM 1763 C CA . GLN A 1 220 ? -4.156 25.977 21.430 1.000 19.448 237 GLN A CA 1
ATOM 1764 C C . GLN A 1 220 ? -5.592 26.470 21.494 1.000 21.121 237 GLN A C 1
ATOM 1765 O O . GLN A 1 220 ? -6.479 25.648 21.790 1.000 22.589 237 GLN A O 1
ATOM 1771 N N A GLU A 1 221 ? -5.805 27.759 21.212 0.380 19.746 238 GLU A N 1
ATOM 1772 N N C GLU A 1 221 ? -5.837 27.748 21.242 0.620 19.859 238 GLU A N 1
ATOM 1773 C CA A GLU A 1 221 ? -7.142 28.432 21.176 0.380 19.462 238 GLU A CA 1
ATOM 1774 C CA C GLU A 1 221 ? -7.243 28.250 21.175 0.620 20.428 238 GLU A CA 1
ATOM 1775 C C A GLU A 1 221 ? -8.009 27.864 20.034 0.380 20.570 238 GLU A C 1
ATOM 1776 C C C GLU A 1 221 ? -8.016 27.548 20.060 0.620 21.156 238 GLU A C 1
ATOM 1777 O O A GLU A 1 221 ? -9.225 27.749 20.233 0.380 21.409 238 GLU A O 1
ATOM 1778 O O C GLU A 1 221 ? -9.189 27.062 20.238 0.620 19.635 238 GLU A O 1
ATOM 1789 N N . MET A 1 222 ? -7.436 27.521 18.859 1.000 19.320 239 MET A N 1
ATOM 1790 C CA . MET A 1 222 ? -8.159 26.953 17.720 1.000 18.254 239 MET A CA 1
ATOM 1791 C C . MET A 1 222 ? -8.480 25.479 17.949 1.000 16.124 239 MET A C 1
ATOM 1792 O O . MET A 1 222 ? -9.453 24.969 17.410 1.000 18.284 239 MET A O 1
ATOM 1797 N N . ASN A 1 223 ? -7.551 24.779 18.580 1.000 17.262 240 ASN A N 1
ATOM 1798 C CA . ASN A 1 223 ? -7.581 23.329 18.780 1.000 16.890 240 ASN A CA 1
ATOM 1799 C C . ASN A 1 223 ? -7.568 22.544 17.473 1.000 17.805 240 ASN A C 1
ATOM 1800 O O . ASN A 1 223 ? -8.073 21.453 17.339 1.000 20.163 240 ASN A O 1
ATOM 1805 N N . ALA A 1 224 ? -6.752 23.036 16.499 1.000 18.015 241 ALA A N 1
ATOM 1806 C CA . ALA A 1 224 ? -6.514 22.295 15.261 1.000 17.654 241 ALA A CA 1
ATOM 1807 C C . ALA A 1 224 ? -5.632 21.074 15.531 1.000 15.195 241 ALA A C 1
ATOM 1808 O O . ALA A 1 224 ? -4.707 21.198 16.394 1.000 17.653 241 ALA A O 1
ATOM 1810 N N . ASP A 1 225 ? -5.867 20.017 14.809 1.000 16.492 242 ASP A N 1
ATOM 1811 C CA . ASP A 1 225 ? -5.018 18.791 14.865 1.000 16.019 242 ASP A CA 1
ATOM 1812 C C . ASP A 1 225 ? -3.740 18.984 14.042 1.000 16.240 242 ASP A C 1
ATOM 1813 O O . ASP A 1 225 ? -2.667 18.562 14.497 1.000 16.044 242 ASP A O 1
ATOM 1818 N N . PHE A 1 226 ? -3.921 19.550 12.850 1.000 14.475 243 PHE A N 1
ATOM 1819 C CA . PHE A 1 226 ? -2.800 19.878 11.929 1.000 13.515 243 PHE A CA 1
ATOM 1820 C C . PHE A 1 226 ? -3.071 21.231 11.352 1.000 13.794 243 PHE A C 1
ATOM 1821 O O . PHE A 1 226 ? -4.223 21.586 11.079 1.000 14.353 243 PHE A O 1
ATOM 1829 N N . TYR A 1 227 ? -1.983 21.944 11.099 1.000 13.803 244 TYR A N 1
ATOM 1830 C CA . TYR A 1 227 ? -2.101 23.284 10.520 1.000 12.826 244 TYR A CA 1
ATOM 1831 C C . TYR A 1 227 ? -0.854 23.502 9.646 1.000 13.590 244 TYR A C 1
ATOM 1832 O O . TYR A 1 227 ? 0.253 23.311 10.104 1.000 14.590 244 TYR A O 1
ATOM 1841 N N . SER A 1 228 ? -1.058 23.935 8.420 1.000 13.164 245 SER A N 1
ATOM 1842 C CA . SER A 1 228 ? 0.009 23.979 7.393 1.000 12.611 245 SER A CA 1
ATOM 1843 C C . SER A 1 228 ? 0.121 25.387 6.800 1.000 11.962 245 SER A C 1
ATOM 1844 O O . SER A 1 228 ? -0.899 26.057 6.531 1.000 12.369 245 SER A O 1
ATOM 1847 N N . PHE A 1 229 ? 1.340 25.881 6.540 1.000 12.076 246 PHE A N 1
ATOM 1848 C CA . PHE A 1 229 ? 1.498 27.177 5.860 1.000 11.547 246 PHE A CA 1
ATOM 1849 C C . PHE A 1 229 ? 2.873 27.255 5.197 1.000 11.467 246 PHE A C 1
ATOM 1850 O O . PHE A 1 229 ? 3.710 26.385 5.362 1.000 11.837 246 PHE A O 1
ATOM 1858 N N . SER A 1 230 ? 3.044 28.312 4.412 1.000 12.254 247 SER A N 1
ATOM 1859 C CA . SER A 1 230 ? 4.232 28.494 3.554 1.000 11.354 247 SER A CA 1
ATOM 1860 C C . SER A 1 230 ? 4.958 29.780 3.881 1.000 11.194 247 SER A C 1
ATOM 1861 O O . SER A 1 230 ? 4.359 30.873 3.945 1.000 12.720 247 SER A O 1
ATOM 1864 N N . GLY A 1 231 ? 6.275 29.720 3.954 1.000 10.645 248 GLY A N 1
ATOM 1865 C CA . GLY A 1 231 ? 7.082 30.900 4.252 1.000 11.427 248 GLY A CA 1
ATOM 1866 C C . GLY A 1 231 ? 7.102 31.977 3.184 1.000 11.500 248 GLY A C 1
ATOM 1867 O O . GLY A 1 231 ? 7.146 33.162 3.508 1.000 12.067 248 GLY A O 1
ATOM 1868 N N . HIS A 1 232 ? 7.035 31.603 1.908 1.000 11.233 249 HIS A N 1
ATOM 1869 C CA . HIS A 1 232 ? 7.234 32.584 0.819 1.000 11.536 249 HIS A CA 1
ATOM 1870 C C . HIS A 1 232 ? 6.041 33.490 0.715 1.000 12.002 249 HIS A C 1
ATOM 1871 O O . HIS A 1 232 ? 6.144 34.536 0.057 1.000 12.253 249 HIS A O 1
ATOM 1902 N N . MET A 1 234 ? 4.696 34.846 3.419 1.000 11.753 251 MET A N 1
ATOM 1903 C CA . MET A 1 234 ? 4.733 35.672 4.648 1.000 11.735 251 MET A CA 1
ATOM 1904 C C . MET A 1 234 ? 6.121 36.279 4.818 1.000 11.725 251 MET A C 1
ATOM 1905 O O . MET A 1 234 ? 6.676 36.282 5.913 1.000 12.102 251 MET A O 1
ATOM 1910 N N . LEU A 1 235 ? 6.669 36.831 3.721 1.000 10.677 252 LEU A N 1
ATOM 1911 C CA . LEU A 1 235 ? 7.920 37.626 3.691 1.000 11.152 252 LEU A CA 1
ATOM 1912 C C . LEU A 1 235 ? 9.160 36.732 3.765 1.000 11.650 252 LEU A C 1
ATOM 1913 O O . LEU A 1 235 ? 10.261 37.283 3.832 1.000 12.666 252 LEU A O 1
ATOM 1918 N N . GLY A 1 236 ? 9.012 35.394 3.730 1.000 11.804 253 GLY A N 1
ATOM 1919 C CA . GLY A 1 236 ? 10.166 34.547 3.916 1.000 12.212 253 GLY A CA 1
ATOM 1920 C C . GLY A 1 236 ? 10.730 34.057 2.586 1.000 11.815 253 GLY A C 1
ATOM 1921 O O . GLY A 1 236 ? 10.189 34.290 1.503 1.000 12.619 253 GLY A O 1
ATOM 1922 N N . PRO A 1 237 ? 11.808 33.277 2.665 1.000 12.255 254 PRO A N 1
ATOM 1923 C CA . PRO A 1 237 ? 12.436 32.681 1.490 1.000 12.895 254 PRO A CA 1
ATOM 1924 C C . PRO A 1 237 ? 11.530 31.658 0.835 1.000 12.871 254 PRO A C 1
ATOM 1925 O O . PRO A 1 237 ? 10.630 31.105 1.437 1.000 12.784 254 PRO A O 1
ATOM 1929 N N . THR A 1 238 ? 11.791 31.378 -0.415 1.000 12.180 255 THR A N 1
ATOM 1930 C CA . THR A 1 238 ? 11.195 30.230 -1.123 1.000 11.917 255 THR A CA 1
ATOM 1931 C C . THR A 1 238 ? 11.701 28.930 -0.508 1.000 12.493 255 THR A C 1
ATOM 1932 O O . THR A 1 238 ? 12.752 28.872 0.116 1.000 12.760 255 THR A O 1
ATOM 1936 N N . GLY A 1 239 ? 10.922 27.886 -0.695 1.000 13.042 256 GLY A N 1
ATOM 1937 C CA . GLY A 1 239 ? 11.342 26.530 -0.417 1.000 12.608 256 GLY A CA 1
ATOM 1938 C C . GLY A 1 239 ? 11.065 26.041 0.973 1.000 14.840 256 GLY A C 1
ATOM 1939 O O . GLY A 1 239 ? 11.499 24.946 1.270 1.000 17.923 256 GLY A O 1
ATOM 1940 N N . ILE A 1 240 ? 10.313 26.770 1.797 1.000 12.931 257 ILE A N 1
ATOM 1941 C CA . ILE A 1 240 ? 10.065 26.359 3.190 1.000 13.338 257 ILE A CA 1
ATOM 1942 C C . ILE A 1 240 ? 8.615 26.603 3.594 1.000 12.761 257 ILE A C 1
ATOM 1943 O O . ILE A 1 240 ? 8.000 27.602 3.286 1.000 12.563 257 ILE A O 1
ATOM 1948 N N . GLY A 1 241 ? 8.152 25.620 4.341 1.000 12.187 258 GLY A N 1
ATOM 1949 C CA . GLY A 1 241 ? 6.861 25.707 5.016 1.000 13.260 258 GLY A CA 1
ATOM 1950 C C . GLY A 1 241 ? 6.902 25.044 6.362 1.000 11.595 258 GLY A C 1
ATOM 1951 O O . GLY A 1 241 ? 7.941 24.566 6.826 1.000 12.674 258 GLY A O 1
ATOM 1952 N N . VAL A 1 242 ? 5.719 24.999 6.958 1.000 11.262 259 VAL A N 1
ATOM 1953 C CA . VAL A 1 242 ? 5.541 24.451 8.312 1.000 11.046 259 VAL A CA 1
ATOM 1954 C C . VAL A 1 242 ? 4.382 23.502 8.325 1.000 12.201 259 VAL A C 1
ATOM 1955 O O . VAL A 1 242 ? 3.360 23.764 7.666 1.000 11.537 259 VAL A O 1
ATOM 1959 N N . LEU A 1 243 ? 4.554 22.416 9.059 1.000 12.785 260 LEU A N 1
ATOM 1960 C CA . LEU A 1 243 ? 3.404 21.601 9.495 1.000 12.749 260 LEU A CA 1
ATOM 1961 C C . LEU A 1 243 ? 3.425 21.664 11.011 1.000 12.388 260 LEU A C 1
ATOM 1962 O O . LEU A 1 243 ? 4.406 21.212 11.640 1.000 13.711 260 LEU A O 1
ATOM 1967 N N . PHE A 1 244 ? 2.334 22.138 11.589 1.000 12.975 261 PHE A N 1
ATOM 1968 C CA . PHE A 1 244 ? 2.019 21.955 13.012 1.000 13.374 261 PHE A CA 1
ATOM 1969 C C . PHE A 1 244 ? 1.159 20.711 13.143 1.000 13.550 261 PHE A C 1
ATOM 1970 O O . PHE A 1 244 ? 0.215 20.509 12.381 1.000 14.623 261 PHE A O 1
ATOM 1978 N N . GLY A 1 245 ? 1.506 19.885 14.110 1.000 14.311 262 GLY A N 1
ATOM 1979 C CA . GLY A 1 245 ? 0.622 18.771 14.479 1.000 13.872 262 GLY A CA 1
ATOM 1980 C C . GLY A 1 245 ? 0.616 18.580 15.965 1.000 15.369 262 GLY A C 1
ATOM 1981 O O . GLY A 1 245 ? 1.664 18.716 16.616 1.000 16.431 262 GLY A O 1
ATOM 1982 N N . LYS A 1 246 ? -0.537 18.167 16.514 1.000 16.084 263 LYS A N 1
ATOM 1983 C CA . LYS A 1 246 ? -0.511 17.832 17.956 1.000 16.321 263 LYS A CA 1
ATOM 1984 C C . LYS A 1 246 ? 0.486 16.702 18.213 1.000 14.961 263 LYS A C 1
ATOM 1985 O O . LYS A 1 246 ? 0.527 15.760 17.491 1.000 15.610 263 LYS A O 1
ATOM 1991 N N . ARG A 1 247 ? 1.242 16.876 19.313 1.000 16.201 264 ARG A N 1
ATOM 1992 C CA . ARG A 1 247 ? 2.322 15.919 19.644 1.000 17.579 264 ARG A CA 1
ATOM 1993 C C . ARG A 1 247 ? 1.816 14.485 19.710 1.000 17.128 264 ARG A C 1
ATOM 1994 O O . ARG A 1 247 ? 2.430 13.591 19.211 1.000 17.998 264 ARG A O 1
ATOM 2002 N N . GLU A 1 248 ? 0.646 14.281 20.329 1.000 18.708 265 GLU A N 1
ATOM 2003 C CA . GLU A 1 248 ? 0.063 12.934 20.516 1.000 21.187 265 GLU A CA 1
ATOM 2004 C C . GLU A 1 248 ? -0.106 12.279 19.161 1.000 18.837 265 GLU A C 1
ATOM 2005 O O . GLU A 1 248 ? 0.057 11.063 19.022 1.000 22.047 265 GLU A O 1
ATOM 2011 N N . LEU A 1 249 ? -0.510 13.078 18.128 1.000 17.073 266 LEU A N 1
ATOM 2012 C CA . LEU A 1 249 ? -0.754 12.532 16.800 1.000 16.738 266 LEU A CA 1
ATOM 2013 C C . LEU A 1 249 ? 0.567 12.243 16.067 1.000 15.345 266 LEU A C 1
ATOM 2014 O O . LEU A 1 249 ? 0.717 11.230 15.455 1.000 17.089 266 LEU A O 1
ATOM 2019 N N . LEU A 1 250 ? 1.463 13.226 16.091 1.000 16.508 267 LEU A N 1
ATOM 2020 C CA . LEU A 1 250 ? 2.768 13.098 15.404 1.000 15.772 267 LEU A CA 1
ATOM 2021 C C . LEU A 1 250 ? 3.580 11.943 15.980 1.000 16.342 267 LEU A C 1
ATOM 2022 O O . LEU A 1 250 ? 4.274 11.285 15.215 1.000 16.333 267 LEU A O 1
ATOM 2027 N N . GLN A 1 251 ? 3.421 11.689 17.289 1.000 17.829 268 GLN A N 1
ATOM 2028 C CA . GLN A 1 251 ? 4.185 10.567 17.904 1.000 18.871 268 GLN A CA 1
ATOM 2029 C C . GLN A 1 251 ? 3.790 9.237 17.269 1.000 18.327 268 GLN A C 1
ATOM 2030 O O . GLN A 1 251 ? 4.646 8.361 17.064 1.000 19.087 268 GLN A O 1
ATOM 2036 N N . LYS A 1 252 ? 2.509 9.023 16.970 1.000 17.061 269 LYS A N 1
ATOM 2037 C CA . LYS A 1 252 ? 2.005 7.753 16.416 1.000 18.850 269 LYS A CA 1
ATOM 2038 C C . LYS A 1 252 ? 2.185 7.636 14.910 1.000 16.176 269 LYS A C 1
ATOM 2039 O O . LYS A 1 252 ? 2.246 6.546 14.372 1.000 17.926 269 LYS A O 1
ATOM 2045 N N . MET A 1 253 ? 2.281 8.780 14.202 1.000 17.337 270 MET A N 1
ATOM 2046 C CA . MET A 1 253 ? 2.450 8.799 12.748 1.000 17.576 270 MET A CA 1
ATOM 2047 C C . MET A 1 253 ? 3.849 8.276 12.361 1.000 15.734 270 MET A C 1
ATOM 2048 O O . MET A 1 253 ? 4.824 8.564 13.090 1.000 16.982 270 MET A O 1
ATOM 2053 N N . GLU A 1 254 ? 3.920 7.582 11.265 1.000 16.320 271 GLU A N 1
ATOM 2054 C CA . GLU A 1 254 ? 5.184 7.055 10.721 1.000 16.212 271 GLU A CA 1
ATOM 2055 C C . GLU A 1 254 ? 5.793 8.042 9.735 1.000 17.295 271 GLU A C 1
ATOM 2056 O O . GLU A 1 254 ? 5.055 8.664 8.954 1.000 16.125 271 GLU A O 1
ATOM 2062 N N . PRO A 1 255 ? 7.128 8.190 9.694 1.000 16.297 272 PRO A N 1
ATOM 2063 C CA . PRO A 1 255 ? 7.763 8.974 8.627 1.000 14.999 272 PRO A CA 1
ATOM 2064 C C . PRO A 1 255 ? 7.501 8.308 7.278 1.000 15.251 272 PRO A C 1
ATOM 2065 O O . PRO A 1 255 ? 7.286 7.098 7.167 1.000 17.482 272 PRO A O 1
ATOM 2069 N N . ILE A 1 256 ? 7.622 9.097 6.221 1.000 15.429 273 ILE A N 1
ATOM 2070 C CA . ILE A 1 256 ? 7.467 8.636 4.811 1.000 15.202 273 ILE A CA 1
ATOM 2071 C C . ILE A 1 256 ? 8.671 8.953 3.931 1.000 15.346 273 ILE A C 1
ATOM 2072 O O . ILE A 1 256 ? 8.642 8.706 2.743 1.000 17.525 273 ILE A O 1
ATOM 2077 N N A GLU A 1 257 ? 9.721 9.513 4.523 0.500 15.756 274 GLU A N 1
ATOM 2078 N N B GLU A 1 257 ? 9.729 9.495 4.526 0.500 15.247 274 GLU A N 1
ATOM 2079 C CA A GLU A 1 257 ? 10.987 9.804 3.825 0.500 15.751 274 GLU A CA 1
ATOM 2080 C CA B GLU A 1 257 ? 10.987 9.783 3.817 0.500 14.929 274 GLU A CA 1
ATOM 2081 C C A GLU A 1 257 ? 12.090 9.346 4.772 0.500 13.954 274 GLU A C 1
ATOM 2082 C C B GLU A 1 257 ? 12.118 9.377 4.758 0.500 13.545 274 GLU A C 1
ATOM 2083 O O A GLU A 1 257 ? 11.987 9.648 5.978 0.500 14.082 274 GLU A O 1
ATOM 2084 O O B GLU A 1 257 ? 12.105 9.779 5.917 0.500 13.893 274 GLU A O 1
ATOM 2095 N N . PHE A 1 258 ? 13.055 8.622 4.235 1.000 13.472 275 PHE A N 1
ATOM 2096 C CA . PHE A 1 258 ? 14.041 7.911 5.069 1.000 13.367 275 PHE A CA 1
ATOM 2097 C C . PHE A 1 258 ? 15.460 8.309 4.712 1.000 14.438 275 PHE A C 1
ATOM 2098 O O . PHE A 1 258 ? 15.833 8.410 3.548 1.000 14.653 275 PHE A O 1
ATOM 2106 N N . GLY A 1 259 ? 16.239 8.512 5.771 1.000 15.149 276 GLY A N 1
ATOM 2107 C CA . GLY A 1 259 ? 17.648 8.830 5.562 1.000 16.953 276 GLY A CA 1
ATOM 2108 C C . GLY A 1 259 ? 18.263 9.335 6.791 1.000 21.333 276 GLY A C 1
ATOM 2109 O O . GLY A 1 259 ? 17.797 8.961 7.905 1.000 21.291 276 GLY A O 1
ATOM 2110 N N . GLY A 1 260 ? 19.259 10.191 6.595 1.000 20.122 277 GLY A N 1
ATOM 2111 C CA . GLY A 1 260 ? 19.993 10.750 7.709 1.000 22.364 277 GLY A CA 1
ATOM 2112 C C . GLY A 1 260 ? 19.121 11.678 8.488 1.000 20.908 277 GLY A C 1
ATOM 2113 O O . GLY A 1 260 ? 18.063 12.145 7.969 1.000 22.188 277 GLY A O 1
ATOM 2114 N N . ASP A 1 261 ? 19.412 11.768 9.751 1.000 20.972 278 ASP A N 1
ATOM 2115 C CA . ASP A 1 261 ? 18.866 12.783 10.703 1.000 23.940 278 ASP A CA 1
ATOM 2116 C C . ASP A 1 261 ? 17.559 12.245 11.285 1.000 23.997 278 ASP A C 1
ATOM 2117 O O . ASP A 1 261 ? 17.382 12.308 12.486 1.000 22.147 278 ASP A O 1
ATOM 2122 N N . MET A 1 262 ? 16.680 11.720 10.440 1.000 20.267 279 MET A N 1
ATOM 2123 C CA . MET A 1 262 ? 15.384 11.188 10.902 1.000 17.713 279 MET A CA 1
ATOM 2124 C C . MET A 1 262 ? 15.584 9.801 11.549 1.000 17.439 279 MET A C 1
ATOM 2125 O O . MET A 1 262 ? 14.619 9.289 12.082 1.000 18.297 279 MET A O 1
ATOM 2130 N N . ILE A 1 263 ? 16.773 9.181 11.468 1.000 19.094 280 ILE A N 1
ATOM 2131 C CA . ILE A 1 263 ? 17.006 7.843 12.073 1.000 19.715 280 ILE A CA 1
ATOM 2132 C C . ILE A 1 263 ? 17.700 8.050 13.423 1.000 20.056 280 ILE A C 1
ATOM 2133 O O . ILE A 1 263 ? 18.249 9.163 13.716 1.000 22.351 280 ILE A O 1
ATOM 2138 N N . ASP A 1 264 ? 17.613 7.014 14.212 1.000 22.300 281 ASP A N 1
ATOM 2139 C CA . ASP A 1 264 ? 18.420 6.914 15.450 1.000 22.938 281 ASP A CA 1
ATOM 2140 C C . ASP A 1 264 ? 19.513 5.882 15.176 1.000 22.725 281 ASP A C 1
ATOM 2141 O O . ASP A 1 264 ? 20.702 6.253 15.169 1.000 26.330 281 ASP A O 1
ATOM 2146 N N . PHE A 1 265 ? 19.114 4.700 14.793 1.000 22.046 282 PHE A N 1
ATOM 2147 C CA . PHE A 1 265 ? 20.059 3.592 14.493 1.000 23.451 282 PHE A CA 1
ATOM 2148 C C . PHE A 1 265 ? 19.682 2.925 13.176 1.000 21.117 282 PHE A C 1
ATOM 2149 O O . PHE A 1 265 ? 18.486 2.858 12.797 1.000 19.976 282 PHE A O 1
ATOM 2157 N N . VAL A 1 266 ? 20.706 2.501 12.455 1.000 18.958 283 VAL A N 1
ATOM 2158 C CA . VAL A 1 266 ? 20.551 1.802 11.164 1.000 18.575 283 VAL A CA 1
ATOM 2159 C C . VAL A 1 266 ? 21.470 0.598 11.206 1.000 20.481 283 VAL A C 1
ATOM 2160 O O . VAL A 1 266 ? 22.702 0.807 11.397 1.000 19.214 283 VAL A O 1
ATOM 2164 N N . SER A 1 267 ? 20.915 -0.569 10.909 1.000 19.465 284 SER A N 1
ATOM 2165 C CA . SER A 1 267 ? 21.678 -1.793 10.598 1.000 20.555 284 SER A CA 1
ATOM 2166 C C . SER A 1 267 ? 21.476 -2.150 9.138 1.000 19.382 284 SER A C 1
ATOM 2167 O O . SER A 1 267 ? 20.860 -1.372 8.380 1.000 18.260 284 SER A O 1
ATOM 2170 N N . LYS A 1 268 ? 21.993 -3.275 8.667 1.000 17.990 285 LYS A N 1
ATOM 2171 C CA . LYS A 1 268 ? 21.929 -3.613 7.230 1.000 18.472 285 LYS A CA 1
ATOM 2172 C C . LYS A 1 268 ? 20.474 -3.690 6.801 1.000 18.757 285 LYS A C 1
ATOM 2173 O O . LYS A 1 268 ? 20.182 -3.254 5.670 1.000 17.906 285 LYS A O 1
ATOM 2179 N N . TYR A 1 269 ? 19.602 -4.236 7.619 1.000 18.291 286 TYR A N 1
ATOM 2180 C CA . TYR A 1 269 ? 18.217 -4.538 7.192 1.000 19.769 286 TYR A CA 1
ATOM 2181 C C . TYR A 1 269 ? 17.158 -3.724 7.909 1.000 20.794 286 TYR A C 1
ATOM 2182 O O . TYR A 1 269 ? 16.035 -3.739 7.362 1.000 23.283 286 TYR A O 1
ATOM 2191 N N . ASP A 1 270 ? 17.473 -2.991 8.974 1.000 18.347 287 ASP A N 1
ATOM 2192 C CA . ASP A 1 270 ? 16.477 -2.306 9.815 1.000 22.976 287 ASP A CA 1
ATOM 2193 C C . ASP A 1 270 ? 16.963 -0.925 10.222 1.000 18.802 287 ASP A C 1
ATOM 2194 O O . ASP A 1 270 ? 18.132 -0.622 10.035 1.000 18.947 287 ASP A O 1
ATOM 2199 N N . ALA A 1 271 ? 16.025 -0.128 10.695 1.000 19.414 288 ALA A N 1
ATOM 2200 C CA . ALA A 1 271 ? 16.315 1.223 11.191 1.000 18.271 288 ALA A CA 1
ATOM 2201 C C . ALA A 1 271 ? 15.297 1.584 12.262 1.000 18.553 288 ALA A C 1
ATOM 2202 O O . ALA A 1 271 ? 14.154 1.102 12.177 1.000 22.374 288 ALA A O 1
ATOM 2204 N N . THR A 1 272 ? 15.680 2.491 13.135 1.000 17.789 289 THR A N 1
ATOM 2205 C CA . THR A 1 272 ? 14.788 3.117 14.108 1.000 20.323 289 THR A CA 1
ATOM 2206 C C . THR A 1 272 ? 14.758 4.606 13.836 1.000 19.524 289 THR A C 1
ATOM 2207 O O . THR A 1 272 ? 15.732 5.148 13.310 1.000 17.904 289 THR A O 1
ATOM 2211 N N . TRP A 1 273 ? 13.688 5.241 14.284 1.000 18.655 290 TRP A N 1
ATOM 2212 C CA . TRP A 1 273 ? 13.505 6.680 14.029 1.000 18.854 290 TRP A CA 1
ATOM 2213 C C . TRP A 1 273 ? 13.919 7.577 15.174 1.000 18.682 290 TRP A C 1
ATOM 2214 O O . TRP A 1 273 ? 13.786 7.223 16.386 1.000 19.633 290 TRP A O 1
ATOM 2225 N N . ALA A 1 274 ? 14.355 8.773 14.839 1.000 17.087 291 ALA A N 1
ATOM 2226 C CA . ALA A 1 274 ? 14.588 9.869 15.777 1.000 16.686 291 ALA A CA 1
ATOM 2227 C C . ALA A 1 274 ? 13.294 10.297 16.449 1.000 16.140 291 ALA A C 1
ATOM 2228 O O . ALA A 1 274 ? 12.213 10.003 15.953 1.000 17.372 291 ALA A O 1
ATOM 2230 N N . ASP A 1 275 ? 13.447 11.014 17.534 1.000 16.694 292 ASP A N 1
ATOM 2231 C CA . ASP A 1 275 ? 12.338 11.677 18.247 1.000 17.939 292 ASP A CA 1
ATOM 2232 C C . ASP A 1 275 ? 11.742 12.751 17.321 1.000 16.107 292 ASP A C 1
ATOM 2233 O O . ASP A 1 275 ? 12.418 13.247 16.407 1.000 16.528 292 ASP A O 1
ATOM 2238 N N . LEU A 1 276 ? 10.562 13.204 17.690 1.000 15.494 293 LEU A N 1
ATOM 2239 C CA . LEU A 1 276 ? 10.000 14.437 17.095 1.000 14.929 293 LEU A CA 1
ATOM 2240 C C . LEU A 1 276 ? 10.958 15.568 17.419 1.000 16.570 293 LEU A C 1
ATOM 2241 O O . LEU A 1 276 ? 11.549 15.609 18.517 1.000 17.855 293 LEU A O 1
ATOM 2246 N N . PRO A 1 277 ? 11.054 16.627 16.580 1.000 15.156 294 PRO A N 1
ATOM 2247 C CA . PRO A 1 277 ? 10.370 16.701 15.284 1.000 15.383 294 PRO A CA 1
ATOM 2248 C C . PRO A 1 277 ? 11.146 16.069 14.112 1.000 14.994 294 PRO A C 1
ATOM 2249 O O . PRO A 1 277 ? 10.650 15.941 13.016 1.000 15.044 294 PRO A O 1
ATOM 2253 N N A THR A 1 278 ? 12.399 15.725 14.365 0.500 14.371 295 THR A N 1
ATOM 2254 N N B THR A 1 278 ? 12.397 15.729 14.358 0.500 14.301 295 THR A N 1
ATOM 2255 C CA A THR A 1 278 ? 13.395 15.325 13.331 0.500 15.421 295 THR A CA 1
ATOM 2256 C CA B THR A 1 278 ? 13.368 15.363 13.294 0.500 15.103 295 THR A CA 1
ATOM 2257 C C A THR A 1 278 ? 12.954 14.023 12.667 0.500 13.537 295 THR A C 1
ATOM 2258 C C B THR A 1 278 ? 12.961 14.026 12.669 0.500 13.465 295 THR A C 1
ATOM 2259 O O A THR A 1 278 ? 13.351 13.752 11.525 0.500 13.515 295 THR A O 1
ATOM 2260 O O B THR A 1 278 ? 13.365 13.749 11.531 0.500 13.528 295 THR A O 1
ATOM 2267 N N . LYS A 1 279 ? 12.104 13.223 13.332 1.000 13.904 296 LYS A N 1
ATOM 2268 C CA . LYS A 1 279 ? 11.541 12.016 12.703 1.000 14.171 296 LYS A CA 1
ATOM 2269 C C . LYS A 1 279 ? 11.007 12.350 11.298 1.000 12.895 296 LYS A C 1
ATOM 2270 O O . LYS A 1 279 ? 11.027 11.490 10.435 1.000 13.509 296 LYS A O 1
ATOM 2276 N N . PHE A 1 280 ? 10.408 13.532 11.145 1.000 13.514 297 PHE A N 1
ATOM 2277 C CA . PHE A 1 280 ? 9.781 13.915 9.855 1.000 14.036 297 PHE A CA 1
ATOM 2278 C C . PHE A 1 280 ? 10.696 14.790 8.999 1.000 14.309 297 PHE A C 1
ATOM 2279 O O . PHE A 1 280 ? 10.137 15.337 8.004 1.000 15.237 297 PHE A O 1
ATOM 2287 N N . GLU A 1 281 ? 11.982 14.906 9.319 1.000 13.434 298 GLU A N 1
ATOM 2288 C CA . GLU A 1 281 ? 12.884 15.829 8.596 1.000 13.411 298 GLU A CA 1
ATOM 2289 C C . GLU A 1 281 ? 14.067 15.002 8.113 1.000 12.883 298 GLU A C 1
ATOM 2290 O O . GLU A 1 281 ? 15.100 15.009 8.737 1.000 14.712 298 GLU A O 1
ATOM 2296 N N . ALA A 1 282 ? 13.914 14.328 6.996 1.000 13.978 299 ALA A N 1
ATOM 2297 C CA . ALA A 1 282 ? 14.989 13.519 6.428 1.000 14.225 299 ALA A CA 1
ATOM 2298 C C . ALA A 1 282 ? 16.001 14.388 5.691 1.000 14.331 299 ALA A C 1
ATOM 2299 O O . ALA A 1 282 ? 15.632 15.387 5.104 1.000 17.179 299 ALA A O 1
ATOM 2301 N N . GLY A 1 283 ? 17.244 13.994 5.731 1.000 14.107 300 GLY A N 1
ATOM 2302 C CA . GLY A 1 283 ? 18.293 14.693 4.969 1.000 14.964 300 GLY A CA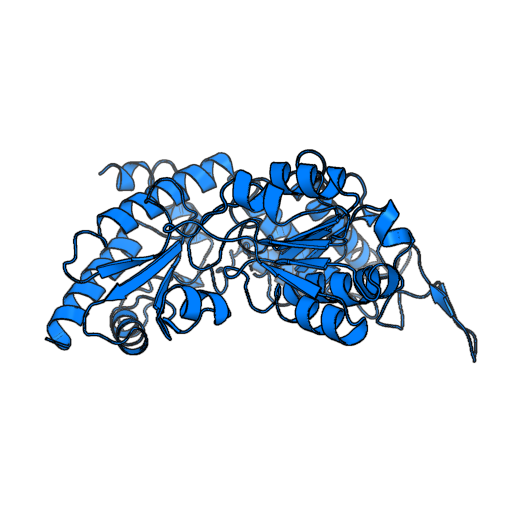 1
ATOM 2303 C C . GLY A 1 283 ? 18.721 15.979 5.634 1.000 13.254 300 GLY A C 1
ATOM 2304 O O . GLY A 1 283 ? 18.438 16.268 6.792 1.000 19.251 300 GLY A O 1
ATOM 2305 N N . THR A 1 284 ? 19.501 16.734 4.937 1.000 12.797 301 THR A N 1
ATOM 2306 C CA . THR A 1 284 ? 20.020 18.024 5.419 1.000 13.019 301 THR A CA 1
ATOM 2307 C C . THR A 1 284 ? 18.850 18.983 5.462 1.000 13.249 301 THR A C 1
ATOM 2308 O O . THR A 1 284 ? 18.163 19.127 4.462 1.000 14.860 301 THR A O 1
ATOM 2312 N N . PRO A 1 285 ? 18.681 19.734 6.567 1.000 12.662 302 PRO A N 1
ATOM 2313 C CA . PRO A 1 285 ? 17.537 20.643 6.649 1.000 13.521 302 PRO A CA 1
ATOM 2314 C C . PRO A 1 285 ? 17.577 21.809 5.660 1.000 14.836 302 PRO A C 1
ATOM 2315 O O . PRO A 1 285 ? 18.616 22.134 5.046 1.000 13.562 302 PRO A O 1
ATOM 2319 N N . LEU A 1 286 ? 16.455 22.509 5.631 1.000 14.526 303 LEU A N 1
ATOM 2320 C CA . LEU A 1 286 ? 16.283 23.801 4.961 1.000 14.564 303 LEU A CA 1
ATOM 2321 C C . LEU A 1 286 ? 16.918 24.866 5.850 1.000 13.648 303 LEU A C 1
ATOM 2322 O O . LEU A 1 286 ? 16.217 25.721 6.399 1.000 14.002 303 LEU A O 1
ATOM 2327 N N . ILE A 1 287 ? 18.227 24.854 6.060 1.000 12.456 304 ILE A N 1
ATOM 2328 C CA . ILE A 1 287 ? 18.842 25.566 7.203 1.000 12.276 304 ILE A CA 1
ATOM 2329 C C . ILE A 1 287 ? 18.716 27.070 6.949 1.000 13.050 304 ILE A C 1
ATOM 2330 O O . ILE A 1 287 ? 18.178 27.805 7.813 1.000 12.507 304 ILE A O 1
ATOM 2335 N N . ALA A 1 288 ? 19.210 27.577 5.840 1.000 11.805 305 ALA A N 1
ATOM 2336 C CA . ALA A 1 288 ? 19.151 29.023 5.564 1.000 12.171 305 ALA A CA 1
ATOM 2337 C C . ALA A 1 288 ? 17.703 29.496 5.532 1.000 11.676 305 ALA A C 1
ATOM 2338 O O . ALA A 1 288 ? 17.363 30.564 6.055 1.000 12.417 305 ALA A O 1
ATOM 2340 N N . GLN A 1 289 ? 16.830 28.698 4.961 1.000 11.931 306 GLN A N 1
ATOM 2341 C CA . GLN A 1 289 ? 15.441 29.105 4.768 1.000 12.192 306 GLN A CA 1
ATOM 2342 C C . GLN A 1 289 ? 14.711 29.216 6.108 1.000 12.647 306 GLN A C 1
ATOM 2343 O O . GLN A 1 289 ? 13.909 30.151 6.255 1.000 12.141 306 GLN A O 1
ATOM 2349 N N . ALA A 1 290 ? 14.983 28.326 7.040 1.000 11.977 307 ALA A N 1
ATOM 2350 C CA . ALA A 1 290 ? 14.370 28.393 8.386 1.000 11.668 307 ALA A CA 1
ATOM 2351 C C . ALA A 1 290 ? 14.823 29.649 9.098 1.000 12.099 307 ALA A C 1
ATOM 2352 O O . ALA A 1 290 ? 14.026 30.341 9.689 1.000 12.158 307 ALA A O 1
ATOM 2354 N N . ILE A 1 291 ? 16.109 29.941 9.023 1.000 12.038 308 ILE A N 1
ATOM 2355 C CA . ILE A 1 291 ? 16.693 31.152 9.652 1.000 11.936 308 ILE A CA 1
ATOM 2356 C C . ILE A 1 291 ? 16.054 32.365 9.004 1.000 12.107 308 ILE A C 1
ATOM 2357 O O . ILE A 1 291 ? 15.712 33.349 9.747 1.000 13.692 308 ILE A O 1
ATOM 2362 N N . GLY A 1 292 ? 15.903 32.397 7.695 1.000 11.527 309 GLY A N 1
ATOM 2363 C CA . GLY A 1 292 ? 15.228 33.557 7.067 1.000 12.052 309 GLY A CA 1
ATOM 2364 C C . GLY A 1 292 ? 13.780 33.636 7.478 1.000 11.541 309 GLY A C 1
ATOM 2365 O O . GLY A 1 292 ? 13.251 34.781 7.650 1.000 12.422 309 GLY A O 1
ATOM 2366 N N . LEU A 1 293 ? 13.062 32.535 7.548 1.000 11.284 310 LEU A N 1
ATOM 2367 C CA . LEU A 1 293 ? 11.642 32.556 7.924 1.000 11.975 310 LEU A CA 1
ATOM 2368 C C . LEU A 1 293 ? 11.482 33.102 9.341 1.000 11.789 310 LEU A C 1
ATOM 2369 O O . LEU A 1 293 ? 10.529 33.895 9.578 1.000 11.929 310 LEU A O 1
ATOM 2374 N N . ALA A 1 294 ? 12.393 32.825 10.238 1.000 11.827 311 ALA A N 1
ATOM 2375 C CA . ALA A 1 294 ? 12.276 33.354 11.616 1.000 12.612 311 ALA A CA 1
ATOM 2376 C C . ALA A 1 294 ? 12.398 34.875 11.559 1.000 12.776 311 ALA A C 1
ATOM 2377 O O . ALA A 1 294 ? 11.720 35.565 12.327 1.000 13.292 311 ALA A O 1
ATOM 2379 N N . GLU A 1 295 ? 13.232 35.398 10.700 1.000 12.009 312 GLU A N 1
ATOM 2380 C CA . GLU A 1 295 ? 13.390 36.859 10.578 1.000 11.771 312 GLU A CA 1
ATOM 2381 C C . GLU A 1 295 ? 12.106 37.428 9.988 1.000 12.230 312 GLU A C 1
ATOM 2382 O O . GLU A 1 295 ? 11.676 38.539 10.372 1.000 12.827 312 GLU A O 1
ATOM 2388 N N . ALA A 1 296 ? 11.480 36.781 9.033 1.000 12.419 313 ALA A N 1
ATOM 2389 C CA . ALA A 1 296 ? 10.199 37.219 8.475 1.000 12.050 313 ALA A CA 1
ATOM 2390 C C . ALA A 1 296 ? 9.156 37.260 9.576 1.000 12.646 313 ALA A C 1
ATOM 2391 O O . ALA A 1 296 ? 8.369 38.270 9.631 1.000 12.372 313 ALA A O 1
ATOM 2393 N N . ILE A 1 297 ? 9.099 36.279 10.441 1.000 12.877 314 ILE A N 1
ATOM 2394 C CA . ILE A 1 297 ? 8.160 36.276 11.585 1.000 12.125 314 ILE A CA 1
ATOM 2395 C C . ILE A 1 297 ? 8.465 37.498 12.456 1.000 12.804 314 ILE A C 1
ATOM 2396 O O . ILE A 1 297 ? 7.490 38.218 12.848 1.000 13.655 314 ILE A O 1
ATOM 2401 N N . ARG A 1 298 ? 9.706 37.775 12.756 1.000 12.668 315 ARG A N 1
ATOM 2402 C CA . ARG A 1 298 ? 10.005 38.931 13.638 1.000 14.114 315 ARG A CA 1
ATOM 2403 C C . ARG A 1 298 ? 9.570 40.211 12.926 1.000 14.527 315 ARG A C 1
ATOM 2404 O O . ARG A 1 298 ? 9.096 41.160 13.609 1.000 15.028 315 ARG A O 1
ATOM 2412 N N . TYR A 1 299 ? 9.669 40.315 11.605 1.000 13.288 316 TYR A N 1
ATOM 2413 C CA . TYR A 1 299 ? 9.236 41.518 10.872 1.000 13.623 316 TYR A CA 1
ATOM 2414 C C . TYR A 1 299 ? 7.736 41.699 11.064 1.000 13.699 316 TYR A C 1
ATOM 2415 O O . TYR A 1 299 ? 7.297 42.845 11.375 1.000 14.261 316 TYR A O 1
ATOM 2424 N N . LEU A 1 300 ? 6.933 40.674 10.898 1.000 12.794 317 LEU A N 1
ATOM 2425 C CA . LEU A 1 300 ? 5.484 40.756 11.040 1.000 13.689 317 LEU A CA 1
ATOM 2426 C C . LEU A 1 300 ? 5.149 41.087 12.490 1.000 15.177 317 LEU A C 1
ATOM 2427 O O . LEU A 1 300 ? 4.274 41.950 12.699 1.000 15.967 317 LEU A O 1
ATOM 2432 N N A GLU A 1 301 ? 5.822 40.463 13.448 0.500 14.646 318 GLU A N 1
ATOM 2433 N N B GLU A 1 301 ? 5.807 40.482 13.467 0.500 14.912 318 GLU A N 1
ATOM 2434 C CA A GLU A 1 301 ? 5.506 40.634 14.890 0.500 15.276 318 GLU A CA 1
ATOM 2435 C CA B GLU A 1 301 ? 5.375 40.682 14.877 0.500 15.527 318 GLU A CA 1
ATOM 2436 C C A GLU A 1 301 ? 5.795 42.074 15.265 0.500 15.880 318 GLU A C 1
ATOM 2437 C C B GLU A 1 301 ? 5.805 42.090 15.291 0.500 16.315 318 GLU A C 1
ATOM 2438 O O A GLU A 1 301 ? 5.049 42.604 16.164 0.500 17.152 318 GLU A O 1
ATOM 2439 O O B GLU A 1 301 ? 5.144 42.668 16.208 0.500 16.930 318 GLU A O 1
ATOM 2450 N N . ARG A 1 302 ? 6.846 42.659 14.718 1.000 15.104 319 ARG A N 1
ATOM 2451 C CA . ARG A 1 302 ? 7.253 44.040 15.071 1.000 17.156 319 ARG A CA 1
ATOM 2452 C C . ARG A 1 302 ? 6.158 45.006 14.654 1.000 18.045 319 ARG A C 1
ATOM 2453 O O . ARG A 1 302 ? 5.828 45.978 15.467 1.000 20.374 319 ARG A O 1
ATOM 2461 N N . ILE A 1 303 ? 5.474 44.787 13.543 1.000 15.167 320 ILE A N 1
ATOM 2462 C CA . ILE A 1 303 ? 4.327 45.642 13.137 1.000 15.730 320 ILE A CA 1
ATOM 2463 C C . ILE A 1 303 ? 3.141 45.235 13.963 1.000 17.921 320 ILE A C 1
ATOM 2464 O O . ILE A 1 303 ? 2.405 46.122 14.482 1.000 18.046 320 ILE A O 1
ATOM 2469 N N . GLY A 1 304 ? 2.883 43.974 14.098 1.000 15.770 321 GLY A N 1
ATOM 2470 C CA . GLY A 1 304 ? 1.787 43.368 14.814 1.000 14.915 321 GLY A CA 1
ATOM 2471 C C . GLY A 1 304 ? 0.581 43.135 13.922 1.000 14.530 321 GLY A C 1
ATOM 2472 O O . GLY A 1 304 ? 0.278 43.975 13.020 1.000 15.191 321 GLY A O 1
ATOM 2473 N N . PHE A 1 305 ? -0.154 42.075 14.148 1.000 14.920 322 PHE A N 1
ATOM 2474 C CA . PHE A 1 305 ? -1.288 41.736 13.294 1.000 15.094 322 PHE A CA 1
ATOM 2475 C C . PHE A 1 305 ? -2.456 42.702 13.487 1.000 16.772 322 PHE A C 1
ATOM 2476 O O . PHE A 1 305 ? -3.265 42.773 12.560 1.000 16.806 322 PHE A O 1
ATOM 2484 N N . ASP A 1 306 ? -2.592 43.377 14.616 1.000 17.572 323 ASP A N 1
ATOM 2485 C CA . ASP A 1 306 ? -3.745 44.320 14.695 1.000 17.650 323 ASP A CA 1
ATOM 2486 C C . ASP A 1 306 ? -3.542 45.447 13.673 1.000 15.238 323 ASP A C 1
ATOM 2487 O O . ASP A 1 306 ? -4.539 45.817 12.996 1.000 16.085 323 ASP A O 1
ATOM 2492 N N . ALA A 1 307 ? -2.353 45.979 13.581 1.000 15.628 324 ALA A N 1
ATOM 2493 C CA . ALA A 1 307 ? -2.041 47.030 12.588 1.000 15.889 324 ALA A CA 1
ATOM 2494 C C . ALA A 1 307 ? -2.116 46.483 11.156 1.000 15.712 324 ALA A C 1
ATOM 2495 O O . ALA A 1 307 ? -2.709 47.146 10.268 1.000 16.131 324 ALA A O 1
ATOM 2497 N N . ILE A 1 308 ? -1.575 45.280 10.940 1.000 15.307 325 ILE A N 1
ATOM 2498 C CA . ILE A 1 308 ? -1.628 44.696 9.575 1.000 15.712 325 ILE A CA 1
ATOM 2499 C C . ILE A 1 308 ? -3.059 44.440 9.161 1.000 14.855 325 ILE A C 1
ATOM 2500 O O . ILE A 1 308 ? -3.448 44.853 8.074 1.000 16.150 325 ILE A O 1
ATOM 2505 N N . HIS A 1 309 ? -3.921 43.853 10.005 1.000 15.459 326 HIS A N 1
ATOM 2506 C CA . HIS A 1 309 ? -5.308 43.566 9.703 1.000 15.869 326 HIS A CA 1
ATOM 2507 C C . HIS A 1 309 ? -6.048 44.876 9.411 1.000 15.742 326 HIS A C 1
ATOM 2508 O O . HIS A 1 309 ? -6.802 44.947 8.405 1.000 16.226 326 HIS A O 1
ATOM 2515 N N . LYS A 1 310 ? -5.818 45.922 10.208 1.000 15.891 327 LYS A N 1
ATOM 2516 C CA . LYS A 1 310 ? -6.566 47.183 9.962 1.000 15.431 327 LYS A CA 1
ATOM 2517 C C . LYS A 1 310 ? -6.166 47.734 8.596 1.000 15.233 327 LYS A C 1
ATOM 2518 O O . LYS A 1 310 ? -7.054 48.160 7.819 1.000 15.638 327 LYS A O 1
ATOM 2524 N N . TYR A 1 311 ? -4.881 47.751 8.285 1.000 14.883 328 TYR A N 1
ATOM 2525 C CA . TYR A 1 311 ? -4.414 48.349 7.014 1.000 14.696 328 TYR A CA 1
ATOM 2526 C C . TYR A 1 311 ? -4.923 47.544 5.828 1.000 16.267 328 TYR A C 1
ATOM 2527 O O . TYR A 1 311 ? -5.438 48.078 4.831 1.000 15.293 328 TYR A O 1
ATOM 2536 N N . GLU A 1 312 ? -4.796 46.227 5.914 1.000 14.853 329 GLU A N 1
ATOM 2537 C CA . GLU A 1 312 ? -5.211 45.364 4.805 1.000 16.835 329 GLU A CA 1
ATOM 2538 C C . GLU A 1 312 ? -6.708 45.547 4.613 1.000 15.324 329 GLU A C 1
ATOM 2539 O O . GLU A 1 312 ? -7.181 45.522 3.474 1.000 16.743 329 GLU A O 1
ATOM 2545 N N . GLN A 1 313 ? -7.497 45.602 5.680 1.000 15.988 330 GLN A N 1
ATOM 2546 C CA . GLN A 1 313 ? -8.953 45.738 5.522 1.000 17.514 330 GLN A CA 1
ATOM 2547 C C . GLN A 1 313 ? -9.266 47.092 4.890 1.000 16.558 330 GLN A C 1
ATOM 2548 O O . GLN A 1 313 ? -10.090 47.139 3.983 1.000 17.743 330 GLN A O 1
ATOM 2554 N N . GLU A 1 314 ? -8.563 48.159 5.244 1.000 16.239 331 GLU A N 1
ATOM 2555 C CA . GLU A 1 314 ? -8.836 49.477 4.624 1.000 17.763 331 GLU A CA 1
ATOM 2556 C C . GLU A 1 314 ? -8.511 49.405 3.130 1.000 16.389 331 GLU A C 1
ATOM 2557 O O . GLU A 1 314 ? -9.309 49.863 2.300 1.000 17.851 331 GLU A O 1
ATOM 2563 N N . LEU A 1 315 ? -7.376 48.816 2.767 1.000 15.778 332 LEU A N 1
ATOM 2564 C CA . LEU A 1 315 ? -6.993 48.665 1.338 1.000 16.611 332 LEU A CA 1
ATOM 2565 C C . LEU A 1 315 ? -8.061 47.868 0.602 1.000 15.932 332 LEU A C 1
ATOM 2566 O O . LEU A 1 315 ? -8.378 48.185 -0.540 1.000 15.308 332 LEU A O 1
ATOM 2571 N N . THR A 1 316 ? -8.472 46.748 1.174 1.000 15.223 333 THR A N 1
ATOM 2572 C CA . THR A 1 316 ? -9.393 45.812 0.541 1.000 15.730 333 THR A CA 1
ATOM 2573 C C . THR A 1 316 ? -10.751 46.477 0.289 1.000 16.049 333 THR A C 1
ATOM 2574 O O . THR A 1 316 ? -11.300 46.351 -0.791 1.000 16.324 333 THR A O 1
ATOM 2578 N N . ILE A 1 317 ? -11.270 47.157 1.301 1.000 16.510 334 ILE A N 1
ATOM 2579 C CA . ILE A 1 317 ? -12.590 47.819 1.150 1.000 16.595 334 ILE A CA 1
ATOM 2580 C C . ILE A 1 317 ? -12.448 48.894 0.088 1.000 15.968 334 ILE A C 1
ATOM 2581 O O . ILE A 1 317 ? -13.337 49.007 -0.781 1.000 16.935 334 ILE A O 1
ATOM 2586 N N . TYR A 1 318 ? -11.395 49.687 0.118 1.000 16.428 335 TYR A N 1
ATOM 2587 C CA . TYR A 1 318 ? -11.158 50.735 -0.892 1.000 16.430 335 TYR A CA 1
ATOM 2588 C C . TYR A 1 318 ? -11.110 50.135 -2.297 1.000 17.284 335 TYR A C 1
ATOM 2589 O O . TYR A 1 318 ? -11.808 50.567 -3.226 1.000 16.836 335 TYR A O 1
ATOM 2598 N N . ALA A 1 319 ? -10.343 49.065 -2.472 1.000 15.579 336 ALA A N 1
ATOM 2599 C CA . ALA A 1 319 ? -10.244 48.424 -3.797 1.000 15.327 336 ALA A CA 1
ATOM 2600 C C . ALA A 1 319 ? -11.579 47.834 -4.217 1.000 14.931 336 ALA A C 1
ATOM 2601 O O . ALA A 1 319 ? -11.969 47.952 -5.381 1.000 15.195 336 ALA A O 1
ATOM 2603 N N . TYR A 1 320 ? -12.319 47.227 -3.305 1.000 14.677 337 TYR A N 1
ATOM 2604 C CA . TYR A 1 320 ? -13.608 46.590 -3.625 1.000 14.658 337 TYR A CA 1
ATOM 2605 C C . TYR A 1 320 ? -14.578 47.675 -4.116 1.000 15.480 337 TYR A C 1
ATOM 2606 O O . TYR A 1 320 ? -15.267 47.486 -5.145 1.000 16.878 337 TYR A O 1
ATOM 2615 N N . GLU A 1 321 ? -14.625 48.772 -3.388 1.000 16.857 338 GLU A N 1
ATOM 2616 C CA . GLU A 1 321 ? -15.523 49.895 -3.775 1.000 17.316 338 GLU A CA 1
ATOM 2617 C C . GLU A 1 321 ? -15.088 50.473 -5.119 1.000 16.977 338 GLU A C 1
ATOM 2618 O O . GLU A 1 321 ? -15.962 50.749 -5.970 1.000 18.904 338 GLU A O 1
ATOM 2624 N N . GLN A 1 322 ? -13.803 50.719 -5.340 1.000 17.178 339 GLN A N 1
ATOM 2625 C CA . GLN A 1 322 ? -13.386 51.356 -6.592 1.000 17.331 339 GLN A CA 1
ATOM 2626 C C . GLN A 1 322 ? -13.629 50.399 -7.748 1.000 17.702 339 GLN A C 1
ATOM 2627 O O . GLN A 1 322 ? -14.068 50.846 -8.813 1.000 18.958 339 GLN A O 1
ATOM 2633 N N A MET A 1 323 ? -13.360 49.103 -7.579 0.750 16.723 340 MET A N 1
ATOM 2634 N N B MET A 1 323 ? -13.298 49.123 -7.561 0.250 16.812 340 MET A N 1
ATOM 2635 C CA A MET A 1 323 ? -13.554 48.134 -8.680 0.750 18.857 340 MET A CA 1
ATOM 2636 C CA B MET A 1 323 ? -13.525 48.079 -8.584 0.250 17.130 340 MET A CA 1
ATOM 2637 C C A MET A 1 323 ? -15.049 47.939 -8.975 0.750 17.250 340 MET A C 1
ATOM 2638 C C B MET A 1 323 ? -15.010 48.036 -8.949 0.250 17.377 340 MET A C 1
ATOM 2639 O O A MET A 1 323 ? -15.432 47.791 -10.149 0.750 17.622 340 MET A O 1
ATOM 2640 O O B MET A 1 323 ? -15.308 48.176 -10.152 0.250 17.538 340 MET A O 1
ATOM 2649 N N . SER A 1 324 ? -15.878 47.942 -7.929 1.000 19.206 341 SER A N 1
ATOM 2650 C CA . SER A 1 324 ? -17.339 47.764 -8.069 1.000 19.549 341 SER A CA 1
ATOM 2651 C C . SER A 1 324 ? -17.927 48.918 -8.875 1.000 19.865 341 SER A C 1
ATOM 2652 O O . SER A 1 324 ? -18.896 48.639 -9.611 1.000 23.289 341 SER A O 1
ATOM 2655 N N . ALA A 1 325 ? -17.334 50.095 -8.849 1.000 19.013 342 ALA A N 1
ATOM 2656 C CA . ALA A 1 325 ? -17.821 51.285 -9.578 1.000 21.085 342 ALA A CA 1
ATOM 2657 C C . ALA A 1 325 ? -17.532 51.167 -11.069 1.000 23.035 342 ALA A C 1
ATOM 2658 O O . ALA A 1 325 ? -18.018 52.023 -11.822 1.000 25.474 342 ALA A O 1
ATOM 2660 N N . ILE A 1 326 ? -16.742 50.204 -11.529 1.000 19.285 343 ILE A N 1
ATOM 2661 C CA . ILE A 1 326 ? -16.478 50.039 -12.980 1.000 19.732 343 ILE A CA 1
ATOM 2662 C C . ILE A 1 326 ? -17.603 49.170 -13.515 1.000 20.933 343 ILE A C 1
ATOM 2663 O O . ILE A 1 326 ? -17.765 48.017 -13.138 1.000 18.942 343 ILE A O 1
ATOM 2668 N N . GLU A 1 327 ? -18.399 49.706 -14.443 1.000 20.662 344 GLU A N 1
ATOM 2669 C CA . GLU A 1 327 ? -19.473 48.913 -15.030 1.000 21.676 344 GLU A CA 1
ATOM 2670 C C . GLU A 1 327 ? -18.838 47.743 -15.791 1.000 20.630 344 GLU A C 1
ATOM 2671 O O . GLU A 1 327 ? -17.837 47.920 -16.514 1.000 22.337 344 GLU A O 1
ATOM 2677 N N . GLY A 1 328 ? -19.346 46.561 -15.529 1.000 20.236 345 GLY A N 1
ATOM 2678 C CA . GLY A 1 328 ? -18.805 45.330 -16.126 1.000 20.900 345 GLY A CA 1
ATOM 2679 C C . GLY A 1 328 ? -17.884 44.542 -15.197 1.000 19.321 345 GLY A C 1
ATOM 2680 O O . GLY A 1 328 ? -17.561 43.434 -15.570 1.000 19.454 345 GLY A O 1
ATOM 2681 N N . ILE A 1 329 ? -17.516 45.054 -14.039 1.000 18.534 346 ILE A N 1
ATOM 2682 C CA . ILE A 1 329 ? -16.672 44.237 -13.106 1.000 17.664 346 ILE A CA 1
ATOM 2683 C C . ILE A 1 329 ? -17.632 43.397 -12.264 1.000 20.669 346 ILE A C 1
ATOM 2684 O O . ILE A 1 329 ? -18.546 43.943 -11.647 1.000 21.055 346 ILE A O 1
ATOM 2689 N N . GLU A 1 330 ? -17.368 42.101 -12.199 1.000 16.979 347 GLU A N 1
ATOM 2690 C CA . GLU A 1 330 ? -18.020 41.167 -11.289 1.000 16.857 347 GLU A CA 1
ATOM 2691 C C . GLU A 1 330 ? -16.983 40.680 -10.300 1.000 15.671 347 GLU A C 1
ATOM 2692 O O . GLU A 1 330 ? -15.960 40.186 -10.742 1.000 16.191 347 GLU A O 1
ATOM 2698 N N . ILE A 1 331 ? -17.232 40.862 -9.013 1.000 16.198 348 ILE A N 1
ATOM 2699 C CA . ILE A 1 331 ? -16.355 40.340 -7.952 1.000 16.331 348 ILE A CA 1
ATOM 2700 C C . ILE A 1 331 ? -16.978 39.103 -7.342 1.000 16.977 348 ILE A C 1
ATOM 2701 O O . ILE A 1 331 ? -18.182 39.114 -7.011 1.000 19.659 348 ILE A O 1
ATOM 2706 N N . TYR A 1 332 ? -16.209 38.059 -7.159 1.000 14.475 349 TYR A N 1
ATOM 2707 C CA . TYR A 1 332 ? -16.663 36.766 -6.601 1.000 15.209 349 TYR A CA 1
ATOM 2708 C C . TYR A 1 332 ? -16.406 36.723 -5.099 1.000 16.179 349 TYR A C 1
ATOM 2709 O O . TYR A 1 332 ? -15.347 37.158 -4.606 1.000 16.131 349 TYR A O 1
ATOM 2718 N N . GLY A 1 333 ? -17.374 36.169 -4.363 1.000 16.479 350 GLY A N 1
ATOM 2719 C CA . GLY A 1 333 ? -17.194 35.940 -2.943 1.000 16.402 350 GLY A CA 1
ATOM 2720 C C . GLY A 1 333 ? -17.949 36.901 -2.050 1.000 16.498 350 GLY A C 1
ATOM 2721 O O . GLY A 1 333 ? -18.887 37.590 -2.494 1.000 18.074 350 GLY A O 1
ATOM 2722 N N . PRO A 1 334 ? -17.571 36.932 -0.767 1.000 17.036 351 PRO A N 1
ATOM 2723 C CA . PRO A 1 334 ? -18.356 37.658 0.218 1.000 18.664 351 PRO A CA 1
ATOM 2724 C C . PRO A 1 334 ? -18.249 39.156 0.083 1.000 20.318 351 PRO A C 1
ATOM 2725 O O . PRO A 1 334 ? -17.399 39.682 -0.629 1.000 17.828 351 PRO A O 1
ATOM 2729 N N . PRO A 1 335 ? -19.072 39.929 0.829 1.000 20.522 352 PRO A N 1
ATOM 2730 C CA . PRO A 1 335 ? -19.021 41.374 0.791 1.000 21.462 352 PRO A CA 1
ATOM 2731 C C . PRO A 1 335 ? -17.688 41.962 1.207 1.000 20.066 352 PRO A C 1
ATOM 2732 O O . PRO A 1 335 ? -16.850 41.270 1.790 1.000 20.396 352 PRO A O 1
ATOM 2736 N N . LYS A 1 336 ? -17.503 43.237 0.929 1.000 18.209 353 LYS A N 1
ATOM 2737 C CA . LYS A 1 336 ? -16.219 43.944 1.094 1.000 19.521 353 LYS A CA 1
ATOM 2738 C C . LYS A 1 336 ? -15.688 43.846 2.528 1.000 21.154 353 LYS A C 1
ATOM 2739 O O . LYS A 1 336 ? -14.451 43.990 2.700 1.000 22.027 353 LYS A O 1
ATOM 2745 N N . ASP A 1 337 ? -16.590 43.808 3.516 1.000 22.692 354 ASP A N 1
ATOM 2746 C CA . ASP A 1 337 ? -16.199 43.840 4.947 1.000 24.326 354 ASP A CA 1
ATOM 2747 C C . ASP A 1 337 ? -16.165 42.422 5.527 1.000 24.698 354 ASP A C 1
ATOM 2748 O O . ASP A 1 337 ? -16.029 42.357 6.761 1.000 26.130 354 ASP A O 1
ATOM 2753 N N . ARG A 1 338 ? -16.294 41.357 4.723 1.000 21.935 355 ARG A N 1
ATOM 2754 C CA . ARG A 1 338 ? -16.276 39.950 5.207 1.000 21.791 355 ARG A CA 1
ATOM 2755 C C . ARG A 1 338 ? -15.235 39.126 4.423 1.000 17.795 355 ARG A C 1
ATOM 2756 O O . ARG A 1 338 ? -15.479 37.968 4.099 1.000 19.444 355 ARG A O 1
ATOM 2764 N N . ARG A 1 339 ? -14.115 39.773 4.117 1.000 17.562 356 ARG A N 1
ATOM 2765 C CA . ARG A 1 339 ? -13.097 39.085 3.285 1.000 17.006 356 ARG A CA 1
ATOM 2766 C C . ARG A 1 339 ? -11.706 39.491 3.668 1.000 16.292 356 ARG A C 1
ATOM 2767 O O . ARG A 1 339 ? -11.467 40.597 4.115 1.000 17.833 356 ARG A O 1
ATOM 2775 N N . ALA A 1 340 ? -10.782 38.582 3.384 1.000 15.345 357 ALA A N 1
ATOM 2776 C CA . ALA A 1 340 ? -9.334 38.832 3.388 1.000 15.702 357 ALA A CA 1
ATOM 2777 C C . ALA A 1 340 ? -8.928 39.717 2.206 1.000 15.943 357 ALA A C 1
ATOM 2778 O O . ALA A 1 340 ? -9.775 40.106 1.392 1.000 16.165 357 ALA A O 1
ATOM 2780 N N . GLY A 1 341 ? -7.652 40.049 2.104 1.000 14.659 358 GLY A N 1
ATOM 2781 C CA . GLY A 1 341 ? -7.060 40.980 1.151 1.000 14.453 358 GLY A CA 1
ATOM 2782 C C . GLY A 1 341 ? -6.896 40.400 -0.242 1.000 14.569 358 GLY A C 1
ATOM 2783 O O . GLY A 1 341 ? -5.782 40.434 -0.788 1.000 14.338 358 GLY A O 1
ATOM 2784 N N . VAL A 1 342 ? -7.982 39.938 -0.832 1.000 15.307 359 VAL A N 1
ATOM 2785 C CA . VAL A 1 342 ? -7.950 39.385 -2.198 1.000 14.831 359 VAL A CA 1
ATOM 2786 C C . VAL A 1 342 ? -9.244 39.820 -2.864 1.000 16.712 359 VAL A C 1
ATOM 2787 O O . VAL A 1 342 ? -10.300 39.857 -2.196 1.000 18.379 359 VAL A O 1
ATOM 2791 N N . ILE A 1 343 ? -9.159 40.120 -4.139 1.000 13.731 360 ILE A N 1
ATOM 2792 C CA . ILE A 1 343 ? -10.352 40.398 -4.990 1.000 15.068 360 ILE A CA 1
ATOM 2793 C C . ILE A 1 343 ? -10.153 39.627 -6.276 1.000 13.734 360 ILE A C 1
ATOM 2794 O O . ILE A 1 343 ? -9.267 39.949 -7.076 1.000 13.034 360 ILE A O 1
ATOM 2799 N N . THR A 1 344 ? -10.973 38.612 -6.489 1.000 13.384 361 THR A N 1
ATOM 2800 C CA . THR A 1 344 ? -11.032 37.822 -7.718 1.000 12.468 361 THR A CA 1
ATOM 2801 C C . THR A 1 344 ? -12.250 38.285 -8.499 1.000 14.576 361 THR A C 1
ATOM 2802 O O . THR A 1 344 ? -13.324 38.489 -7.899 1.000 14.122 361 THR A O 1
ATOM 2806 N N . PHE A 1 345 ? -12.078 38.492 -9.800 1.000 12.981 362 PHE A N 1
ATOM 2807 C CA . PHE A 1 345 ? -13.066 39.245 -10.592 1.000 13.352 362 PHE A CA 1
ATOM 2808 C C . PHE A 1 345 ? -12.978 38.807 -12.030 1.000 12.648 362 PHE A C 1
ATOM 2809 O O . PHE A 1 345 ? -12.071 38.127 -12.485 1.000 13.516 362 PHE A O 1
ATOM 2817 N N . ASN A 1 346 ? -13.990 39.254 -12.795 1.000 13.285 363 ASN A N 1
ATOM 2818 C CA . ASN A 1 346 ? -13.926 39.250 -14.265 1.000 13.826 363 ASN A CA 1
ATOM 2819 C C . ASN A 1 346 ? -14.478 40.599 -14.736 1.000 13.736 363 ASN A C 1
ATOM 2820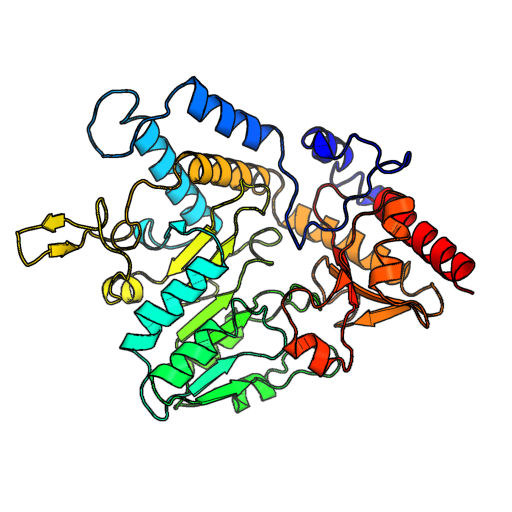 O O . ASN A 1 346 ? -15.314 41.170 -14.073 1.000 16.092 363 ASN A O 1
ATOM 2825 N N . LEU A 1 347 ? -14.007 40.966 -15.916 1.000 14.791 364 LEU A N 1
ATOM 2826 C CA . LEU A 1 347 ? -14.484 42.156 -16.637 1.000 15.061 364 LEU A CA 1
ATOM 2827 C C . LEU A 1 347 ? -15.340 41.691 -17.801 1.000 17.239 364 LEU A C 1
ATOM 2828 O O . LEU A 1 347 ? -14.816 40.978 -18.644 1.000 18.071 364 LEU A O 1
ATOM 2833 N N . GLN A 1 348 ? -16.535 42.227 -17.876 1.000 17.306 365 GLN A N 1
ATOM 2834 C CA . GLN A 1 348 ? -17.478 41.829 -18.950 1.000 19.087 365 GLN A CA 1
ATOM 2835 C C . GLN A 1 348 ? -16.812 41.903 -20.327 1.000 18.968 365 GLN A C 1
ATOM 2836 O O . GLN A 1 348 ? -16.230 42.952 -20.687 1.000 19.641 365 GLN A O 1
ATOM 2842 N N . ASP A 1 349 ? -16.899 40.814 -21.065 1.000 20.467 366 ASP A N 1
ATOM 2843 C CA . ASP A 1 349 ? -16.501 40.728 -22.494 1.000 22.122 366 ASP A CA 1
ATOM 2844 C C . ASP A 1 349 ? -14.992 40.838 -22.661 1.000 23.049 366 ASP A C 1
ATOM 2845 O O . ASP A 1 349 ? -14.545 40.949 -23.789 1.000 25.311 366 ASP A O 1
ATOM 2850 N N . VAL A 1 350 ? -14.202 40.708 -21.589 1.000 18.590 367 VAL A N 1
ATOM 2851 C CA . VAL A 1 350 ? -12.727 40.697 -21.711 1.000 17.327 367 VAL A CA 1
ATOM 2852 C C . VAL A 1 350 ? -12.231 39.455 -20.992 1.000 15.181 367 VAL A C 1
ATOM 2853 O O . VAL A 1 350 ? -12.490 39.303 -19.773 1.000 17.298 367 VAL A O 1
ATOM 2857 N N . HIS A 1 351 ? -11.549 38.588 -21.670 1.000 15.804 368 HIS A N 1
ATOM 2858 C CA . HIS A 1 351 ? -11.025 37.371 -21.051 1.000 15.750 368 HIS A CA 1
ATOM 2859 C C . HIS A 1 351 ? -10.056 37.777 -19.937 1.000 14.890 368 HIS A C 1
ATOM 2860 O O . HIS A 1 351 ? -9.259 38.686 -20.123 1.000 14.150 368 HIS A O 1
ATOM 2867 N N . PRO A 1 352 ? -10.055 37.133 -18.768 1.000 14.105 369 PRO A N 1
ATOM 2868 C CA . PRO A 1 352 ? -9.152 37.519 -17.692 1.000 13.761 369 PRO A CA 1
ATOM 2869 C C . PRO A 1 352 ? -7.685 37.418 -18.080 1.000 14.180 369 PRO A C 1
ATOM 2870 O O . PRO A 1 352 ? -6.889 38.178 -17.558 1.000 13.576 369 PRO A O 1
ATOM 2874 N N . HIS A 1 353 ? -7.278 36.530 -18.984 1.000 14.174 370 HIS A N 1
ATOM 2875 C CA . HIS A 1 353 ? -5.859 36.494 -19.407 1.000 15.766 370 HIS A CA 1
ATOM 2876 C C . HIS A 1 353 ? -5.542 37.799 -20.118 1.000 13.774 370 HIS A C 1
ATOM 2877 O O . HIS A 1 353 ? -4.423 38.344 -19.945 1.000 15.476 370 HIS A O 1
ATOM 2884 N N . ASP A 1 354 ? -6.474 38.319 -20.879 1.000 14.684 371 ASP A N 1
ATOM 2885 C CA . ASP A 1 354 ? -6.244 39.615 -21.570 1.000 15.411 371 ASP A CA 1
ATOM 2886 C C . ASP A 1 354 ? -6.292 40.753 -20.564 1.000 14.627 371 ASP A C 1
ATOM 2887 O O . ASP A 1 354 ? -5.473 41.720 -20.738 1.000 14.594 371 ASP A O 1
ATOM 2892 N N . VAL A 1 355 ? -7.082 40.675 -19.506 1.000 14.160 372 VAL A N 1
ATOM 2893 C CA . VAL A 1 355 ? -7.017 41.677 -18.417 1.000 13.109 372 VAL A CA 1
ATOM 2894 C C . VAL A 1 355 ? -5.607 41.663 -17.829 1.000 13.287 372 VAL A C 1
ATOM 2895 O O . VAL A 1 355 ? -5.012 42.720 -17.643 1.000 13.570 372 VAL A O 1
ATOM 2899 N N . ALA A 1 356 ? -5.081 40.518 -17.456 1.000 13.528 373 ALA A N 1
ATOM 2900 C CA . ALA A 1 356 ? -3.790 40.432 -16.765 1.000 12.951 373 ALA A CA 1
ATOM 2901 C C . ALA A 1 356 ? -2.704 41.007 -17.660 1.000 12.972 373 ALA A C 1
ATOM 2902 O O . ALA A 1 356 ? -1.848 41.765 -17.162 1.000 13.468 373 ALA A O 1
ATOM 2904 N N A THR A 1 357 ? -2.744 40.651 -18.949 0.500 12.415 374 THR A N 1
ATOM 2905 N N B THR A 1 357 ? -2.627 40.636 -18.923 0.500 13.624 374 THR A N 1
ATOM 2906 C CA A THR A 1 357 ? -1.720 41.106 -19.951 0.500 13.161 374 THR A CA 1
ATOM 2907 C CA B THR A 1 357 ? -1.534 41.200 -19.783 0.500 14.375 374 THR A CA 1
ATOM 2908 C C A THR A 1 357 ? -1.775 42.622 -20.035 0.500 12.983 374 THR A C 1
ATOM 2909 C C B THR A 1 357 ? -1.775 42.709 -19.939 0.500 13.316 374 THR A C 1
ATOM 2910 O O A THR A 1 357 ? -0.686 43.259 -20.096 0.500 13.605 374 THR A O 1
ATOM 2911 O O B THR A 1 357 ? -0.850 43.503 -19.824 0.500 12.323 374 THR A O 1
ATOM 2918 N N . ALA A 1 358 ? -3.000 43.144 -20.131 1.000 13.563 375 ALA A N 1
ATOM 2919 C CA . ALA A 1 358 ? -3.229 44.591 -20.357 1.000 13.069 375 ALA A CA 1
ATOM 2920 C C . ALA A 1 358 ? -2.802 45.377 -19.145 1.000 14.422 375 ALA A C 1
ATOM 2921 O O . ALA A 1 358 ? -2.151 46.425 -19.266 1.000 14.911 375 ALA A O 1
ATOM 2923 N N . VAL A 1 359 ? -3.125 44.937 -17.921 1.000 12.438 376 VAL A N 1
ATOM 2924 C CA . VAL A 1 359 ? -2.748 45.737 -16.747 1.000 12.324 376 VAL A CA 1
ATOM 2925 C C . VAL A 1 359 ? -1.253 45.599 -16.495 1.000 11.886 376 VAL A C 1
ATOM 2926 O O . VAL A 1 359 ? -0.679 46.570 -15.959 1.000 12.021 376 VAL A O 1
ATOM 2930 N N . ASP A 1 360 ? -0.606 44.516 -16.873 1.000 11.616 377 ASP A N 1
ATOM 2931 C CA . ASP A 1 360 ? 0.862 44.446 -16.749 1.000 12.897 377 ASP A CA 1
ATOM 2932 C C . ASP A 1 360 ? 1.513 45.508 -17.634 1.000 12.626 377 ASP A C 1
ATOM 2933 O O . ASP A 1 360 ? 2.570 46.043 -17.256 1.000 12.439 377 ASP A O 1
ATOM 2938 N N . THR A 1 361 ? 0.956 45.750 -18.816 1.000 12.350 378 THR A N 1
ATOM 2939 C CA . THR A 1 361 ? 1.471 46.844 -19.706 1.000 12.723 378 THR A CA 1
ATOM 2940 C C . THR A 1 361 ? 1.368 48.170 -18.965 1.000 13.332 378 THR A C 1
ATOM 2941 O O . THR A 1 361 ? 2.208 49.077 -19.222 1.000 14.446 378 THR A O 1
ATOM 2945 N N . GLU A 1 362 ? 0.466 48.315 -18.006 1.000 12.428 379 GLU A N 1
ATOM 2946 C CA . GLU A 1 362 ? 0.335 49.517 -17.180 1.000 13.237 379 GLU A CA 1
ATOM 2947 C C . GLU A 1 362 ? 1.121 49.407 -15.873 1.000 13.133 379 GLU A C 1
ATOM 2948 O O . GLU A 1 362 ? 0.916 50.244 -14.979 1.000 14.203 379 GLU A O 1
ATOM 2954 N N . GLY A 1 363 ? 1.989 48.402 -15.726 1.000 12.663 380 GLY A N 1
ATOM 2955 C CA . GLY A 1 363 ? 2.859 48.195 -14.559 1.000 11.980 380 GLY A CA 1
ATOM 2956 C C . GLY A 1 363 ? 2.231 47.362 -13.447 1.000 12.104 380 GLY A C 1
ATOM 2957 O O . GLY A 1 363 ? 2.906 47.142 -12.445 1.000 12.837 380 GLY A O 1
ATOM 2958 N N . VAL A 1 364 ? 0.999 46.905 -13.603 1.000 11.627 381 VAL A N 1
ATOM 2959 C CA . VAL A 1 364 ? 0.267 46.240 -12.512 1.000 11.803 381 VAL A CA 1
ATOM 2960 C C . VAL A 1 364 ? 0.372 44.734 -12.635 1.000 11.551 381 VAL A C 1
ATOM 2961 O O . VAL A 1 364 ? 0.063 44.186 -13.689 1.000 12.365 381 VAL A O 1
ATOM 2965 N N . ALA A 1 365 ? 0.816 44.087 -11.572 1.000 11.844 382 ALA A N 1
ATOM 2966 C CA . ALA A 1 365 ? 0.940 42.615 -11.512 1.000 11.678 382 ALA A CA 1
ATOM 2967 C C . ALA A 1 365 ? -0.297 41.995 -10.856 1.000 11.929 382 ALA A C 1
ATOM 2968 O O . ALA A 1 365 ? -0.445 42.161 -9.635 1.000 12.769 382 ALA A O 1
ATOM 2970 N N . VAL A 1 366 ? -1.115 41.278 -11.630 1.000 11.930 383 VAL A N 1
ATOM 2971 C CA . VAL A 1 366 ? -2.239 40.472 -11.116 1.000 13.089 383 VAL A CA 1
ATOM 2972 C C . VAL A 1 366 ? -2.071 39.098 -11.715 1.000 13.909 383 VAL A C 1
ATOM 2973 O O . VAL A 1 366 ? -1.298 38.906 -12.647 1.000 14.562 383 VAL A O 1
ATOM 2977 N N A ARG A 1 367 ? -2.891 38.179 -11.264 0.500 14.268 384 ARG A N 1
ATOM 2978 N N B ARG A 1 367 ? -2.854 38.143 -11.186 0.500 13.470 384 ARG A N 1
ATOM 2979 C CA A ARG A 1 367 ? -2.841 36.842 -11.863 0.500 15.898 384 ARG A CA 1
ATOM 2980 C CA B ARG A 1 367 ? -2.880 36.711 -11.610 0.500 14.469 384 ARG A CA 1
ATOM 2981 C C A ARG A 1 367 ? -4.163 36.584 -12.551 0.500 14.096 384 ARG A C 1
ATOM 2982 C C B ARG A 1 367 ? -4.156 36.432 -12.407 0.500 13.187 384 ARG A C 1
ATOM 2983 O O A ARG A 1 367 ? -5.180 37.233 -12.290 0.500 13.772 384 ARG A O 1
ATOM 2984 O O B ARG A 1 367 ? -5.217 36.732 -11.898 0.500 13.174 384 ARG A O 1
ATOM 2999 N N . ALA A 1 368 ? -4.100 35.762 -13.566 1.000 13.942 385 ALA A N 1
ATOM 3000 C CA . ALA A 1 368 ? -5.299 35.248 -14.242 1.000 14.771 385 ALA A CA 1
ATOM 3001 C C . ALA A 1 368 ? -5.146 33.762 -14.419 1.000 15.312 385 ALA A C 1
ATOM 3002 O O . ALA A 1 368 ? -4.019 33.269 -14.602 1.000 16.588 385 ALA A O 1
ATOM 3004 N N . GLY A 1 369 ? -6.261 33.078 -14.379 1.000 13.610 386 GLY A N 1
ATOM 3005 C CA . GLY A 1 369 ? -6.295 31.620 -14.540 1.000 14.391 386 GLY A CA 1
ATOM 3006 C C . GLY A 1 369 ? -7.239 31.018 -13.537 1.000 12.724 386 GLY A C 1
ATOM 3007 O O . GLY A 1 369 ? -8.241 31.634 -13.167 1.000 13.590 386 GLY A O 1
ATOM 3008 N N . HIS A 1 370 ? -6.931 29.804 -13.108 1.000 13.108 387 HIS A N 1
ATOM 3009 C CA . HIS A 1 370 ? -7.817 29.071 -12.178 1.000 13.571 387 HIS A CA 1
ATOM 3010 C C . HIS A 1 370 ? -7.320 29.174 -10.748 1.000 13.437 387 HIS A C 1
ATOM 3011 O O . HIS A 1 370 ? -8.003 28.688 -9.842 1.000 13.811 387 HIS A O 1
ATOM 3018 N N . HIS A 1 371 ? -6.132 29.717 -10.504 1.000 14.198 388 HIS A N 1
ATOM 3019 C CA . HIS A 1 371 ? -5.593 29.967 -9.140 1.000 14.891 388 HIS A CA 1
ATOM 3020 C C . HIS A 1 371 ? -5.443 28.653 -8.370 1.000 14.811 388 HIS A C 1
ATOM 3021 O O . HIS A 1 371 ? -5.562 28.661 -7.154 1.000 16.232 388 HIS A O 1
ATOM 3028 N N . CYS A 1 372 ? -5.197 27.598 -9.089 1.000 13.992 389 CYS A N 1
ATOM 3029 C CA . CYS A 1 372 ? -5.018 26.262 -8.484 1.000 15.018 389 CYS A CA 1
ATOM 3030 C C . CYS A 1 372 ? -6.302 25.866 -7.766 1.000 15.855 389 CYS A C 1
ATOM 3031 O O . CYS A 1 372 ? -6.274 25.236 -6.696 1.000 16.612 389 CYS A O 1
ATOM 3034 N N . ALA A 1 373 ? -7.447 26.291 -8.269 1.000 14.675 390 ALA A N 1
ATOM 3035 C CA . ALA A 1 373 ? -8.757 26.030 -7.628 1.000 14.719 390 ALA A CA 1
ATOM 3036 C C . ALA A 1 373 ? -9.755 25.724 -8.751 1.000 13.974 390 ALA A C 1
ATOM 3037 O O . ALA A 1 373 ? -10.811 26.403 -8.863 1.000 14.934 390 ALA A O 1
ATOM 3039 N N . GLN A 1 374 ? -9.464 24.751 -9.587 1.000 13.995 391 GLN A N 1
ATOM 3040 C CA . GLN A 1 374 ? -10.367 24.392 -10.705 1.000 15.406 391 GLN A CA 1
ATOM 3041 C C . GLN A 1 374 ? -11.758 24.010 -10.223 1.000 15.228 391 GLN A C 1
ATOM 3042 O O . GLN A 1 374 ? -12.759 24.464 -10.812 1.000 15.261 391 GLN A O 1
ATOM 3048 N N . PRO A 1 375 ? -11.953 23.238 -9.140 1.000 15.531 392 PRO A N 1
ATOM 3049 C CA . PRO A 1 375 ? -13.324 22.968 -8.704 1.000 15.787 392 PRO A CA 1
ATOM 3050 C C . PRO A 1 375 ? -14.060 24.240 -8.296 1.000 15.996 392 PRO A C 1
ATOM 3051 O O . PRO A 1 375 ? -15.258 24.345 -8.524 1.000 15.816 392 PRO A O 1
ATOM 3055 N N . LEU A 1 376 ? -13.391 25.239 -7.758 1.000 14.156 393 LEU A N 1
ATOM 3056 C CA . LEU A 1 376 ? -14.025 26.502 -7.412 1.000 14.481 393 LEU A CA 1
ATOM 3057 C C . LEU A 1 376 ? -14.428 27.227 -8.692 1.000 14.106 393 LEU A C 1
ATOM 3058 O O . LEU A 1 376 ? -15.531 27.812 -8.749 1.000 14.198 393 LEU A O 1
ATOM 3063 N N . MET A 1 377 ? -13.563 27.260 -9.663 1.000 13.450 394 MET A N 1
ATOM 3064 C CA . MET A 1 377 ? -13.916 27.905 -10.955 1.000 14.034 394 MET A CA 1
ATOM 3065 C C . MET A 1 377 ? -15.197 27.248 -11.499 1.000 14.023 394 MET A C 1
ATOM 3066 O O . MET A 1 377 ? -16.118 27.982 -11.918 1.000 14.298 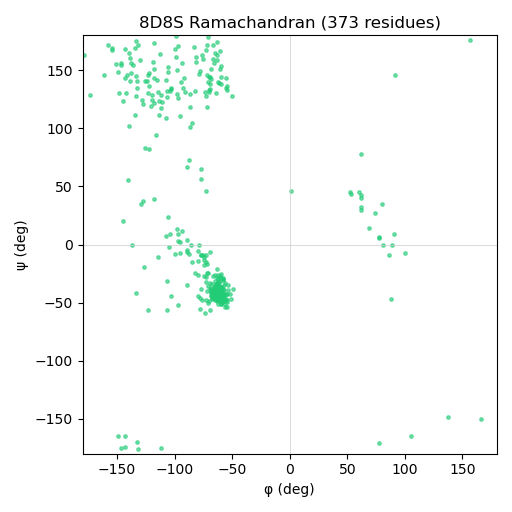394 MET A O 1
ATOM 3071 N N . LYS A 1 378 ? -15.265 25.932 -11.493 1.000 15.180 395 LYS A N 1
ATOM 3072 C CA . LYS A 1 378 ? -16.484 25.239 -11.956 1.000 14.708 395 LYS A CA 1
ATOM 3073 C C . LYS A 1 378 ? -17.678 25.648 -11.089 1.000 15.448 395 LYS A C 1
ATOM 3074 O O . LYS A 1 378 ? -18.777 25.942 -11.660 1.000 15.940 395 LYS A O 1
ATOM 3080 N N . TRP A 1 379 ? -17.533 25.731 -9.783 1.000 14.563 396 TRP A N 1
ATOM 3081 C CA . TRP A 1 379 ? -18.607 26.159 -8.877 1.000 15.000 396 TRP A CA 1
ATOM 3082 C C . TRP A 1 379 ? -19.094 27.574 -9.231 1.000 15.144 396 TRP A C 1
ATOM 3083 O O . TRP A 1 379 ? -20.274 27.863 -9.132 1.000 16.180 396 TRP A O 1
ATOM 3094 N N . LEU A 1 380 ? -18.192 28.469 -9.646 1.000 14.166 397 LEU A N 1
ATOM 3095 C CA . LEU A 1 380 ? -18.529 29.840 -10.123 1.000 14.388 397 LEU A CA 1
ATOM 3096 C C . LEU A 1 380 ? -19.097 29.852 -11.554 1.000 13.259 397 LEU A C 1
ATOM 3097 O O . LEU A 1 380 ? -19.505 30.916 -12.004 1.000 14.960 397 LEU A O 1
ATOM 3102 N N . ASN A 1 381 ? -19.057 28.748 -12.252 1.000 13.184 398 ASN A N 1
ATOM 3103 C CA . ASN A 1 381 ? -19.435 28.583 -13.667 1.000 12.775 398 ASN A CA 1
ATOM 3104 C C . ASN A 1 381 ? -18.572 29.466 -14.559 1.000 12.944 398 ASN A C 1
ATOM 3105 O O . ASN A 1 381 ? -19.058 30.014 -15.542 1.000 13.559 398 ASN A O 1
ATOM 3110 N N . VAL A 1 382 ? -17.270 29.460 -14.310 1.000 13.916 399 VAL A N 1
ATOM 3111 C CA . VAL A 1 382 ? -16.250 30.092 -15.195 1.000 13.828 399 VAL A CA 1
ATOM 3112 C C . VAL A 1 382 ? -15.144 29.069 -15.410 1.000 14.410 399 VAL A C 1
ATOM 3113 O O . VAL A 1 382 ? -15.071 28.032 -14.735 1.000 14.339 399 VAL A O 1
ATOM 3117 N N . SER A 1 383 ? -14.234 29.408 -16.327 1.000 14.086 400 SER A N 1
ATOM 3118 C CA . SER A 1 383 ? -12.962 28.667 -16.491 1.000 14.257 400 SER A CA 1
ATOM 3119 C C . SER A 1 383 ? -11.844 29.401 -15.723 1.000 14.246 400 SER A C 1
ATOM 3120 O O . SER A 1 383 ? -11.089 28.786 -14.934 1.000 14.978 400 SER A O 1
ATOM 3123 N N . SER A 1 384 ? -11.723 30.695 -15.995 1.000 14.103 401 SER A N 1
ATOM 3124 C CA . SER A 1 384 ? -10.645 31.566 -15.460 1.000 13.889 401 SER A CA 1
ATOM 3125 C C . SER A 1 384 ? -11.232 32.829 -14.867 1.000 13.224 401 SER A C 1
ATOM 3126 O O . SER A 1 384 ? -12.309 33.290 -15.263 1.000 13.271 401 SER A O 1
ATOM 3129 N N . THR A 1 385 ? -10.436 33.445 -14.002 1.000 13.370 402 THR A N 1
ATOM 3130 C CA . THR A 1 385 ? -10.716 34.752 -13.371 1.000 13.348 402 THR A CA 1
ATOM 3131 C C . THR A 1 385 ? -9.413 35.536 -13.248 1.000 12.989 402 THR A C 1
ATOM 3132 O O . THR A 1 385 ? -8.343 34.955 -13.406 1.000 13.281 402 THR A O 1
ATOM 3136 N N . ALA A 1 386 ? -9.527 36.811 -12.936 1.000 12.397 403 ALA A N 1
ATOM 3137 C CA . ALA A 1 386 ? -8.352 37.639 -12.625 1.000 13.228 403 ALA A CA 1
ATOM 3138 C C . ALA A 1 386 ? -8.348 37.861 -11.131 1.000 12.669 403 ALA A C 1
ATOM 3139 O O . ALA A 1 386 ? -9.401 37.883 -10.503 1.000 13.434 403 ALA A O 1
ATOM 3141 N N . ARG A 1 387 ? -7.185 38.081 -10.542 1.000 12.793 404 ARG A N 1
ATOM 3142 C CA . ARG A 1 387 ? -7.112 38.187 -9.060 1.000 13.686 404 ARG A CA 1
ATOM 3143 C C . ARG A 1 387 ? -6.061 39.215 -8.637 1.000 13.121 404 ARG A C 1
ATOM 3144 O O . ARG A 1 387 ? -4.891 39.074 -9.077 1.000 13.640 404 ARG A O 1
ATOM 3152 N N . ALA A 1 388 ? -6.476 40.200 -7.863 1.000 12.388 405 ALA A N 1
ATOM 3153 C CA . ALA A 1 388 ? -5.594 41.184 -7.249 1.000 12.963 405 ALA A CA 1
ATOM 3154 C C . ALA A 1 388 ? -5.514 40.877 -5.764 1.000 13.385 405 ALA A C 1
ATOM 3155 O O . ALA A 1 388 ? -6.529 40.458 -5.171 1.000 14.883 405 ALA A O 1
ATOM 3157 N N . SER A 1 389 ? -4.366 41.017 -5.170 1.000 14.812 406 SER A N 1
ATOM 3158 C CA . SER A 1 389 ? -4.227 40.774 -3.725 1.000 15.781 406 SER A CA 1
ATOM 3159 C C . SER A 1 389 ? -3.348 41.842 -3.112 1.000 18.887 406 SER A C 1
ATOM 3160 O O . SER A 1 389 ? -2.604 42.589 -3.813 1.000 20.202 406 SER A O 1
ATOM 3163 N N . PHE A 1 390 ? -3.530 42.032 -1.826 1.000 17.885 407 PHE A N 1
ATOM 3164 C CA . PHE A 1 390 ? -2.990 43.202 -1.101 1.000 19.911 407 PHE A CA 1
ATOM 3165 C C . PHE A 1 390 ? -2.114 42.629 0.012 1.000 24.693 407 PHE A C 1
ATOM 3166 O O . PHE A 1 390 ? -2.305 41.509 0.573 1.000 29.416 407 PHE A O 1
ATOM 3174 N N . TYR A 1 391 ? -1.087 43.368 0.307 1.000 16.600 408 TYR A N 1
ATOM 3175 C CA . TYR A 1 391 ? -0.328 43.075 1.519 1.000 15.181 408 TYR A CA 1
ATOM 3176 C C . TYR A 1 391 ? 0.247 44.386 2.056 1.000 14.510 408 TYR A C 1
ATOM 3177 O O . TYR A 1 391 ? -0.127 45.477 1.623 1.000 14.692 408 TYR A O 1
ATOM 3186 N N . ILE A 1 392 ? 1.207 44.273 2.958 1.000 13.464 409 ILE A N 1
ATOM 3187 C CA . ILE A 1 392 ? 1.599 45.377 3.863 1.000 13.707 409 ILE A CA 1
ATOM 3188 C C . ILE A 1 392 ? 2.346 46.455 3.098 1.000 13.274 409 ILE A C 1
ATOM 3189 O O . ILE A 1 392 ? 2.595 47.525 3.658 1.000 14.653 409 ILE A O 1
ATOM 3194 N N . TYR A 1 393 ? 2.849 46.176 1.896 1.000 13.028 410 TYR A N 1
ATOM 3195 C CA . TYR A 1 393 ? 3.651 47.116 1.103 1.000 12.391 410 TYR A CA 1
ATOM 3196 C C . TYR A 1 393 ? 2.825 47.711 -0.036 1.000 11.815 410 TYR A C 1
ATOM 3197 O O . TYR A 1 393 ? 3.428 48.375 -0.894 1.000 14.960 410 TYR A O 1
ATOM 3206 N N . ASN A 1 394 ? 1.559 47.483 -0.042 1.000 12.395 411 ASN A N 1
ATOM 3207 C CA . ASN A 1 394 ? 0.660 48.071 -1.066 1.000 13.390 411 ASN A CA 1
ATOM 3208 C C . ASN A 1 394 ? 0.038 49.365 -0.590 1.000 14.839 411 ASN A C 1
ATOM 3209 O O . ASN A 1 394 ? -0.123 49.550 0.622 1.000 14.675 411 ASN A O 1
ATOM 3214 N N . THR A 1 395 ? -0.358 50.209 -1.523 1.000 14.201 412 THR A N 1
ATOM 3215 C CA . THR A 1 395 ? -0.843 51.603 -1.276 1.000 15.132 412 THR A CA 1
ATOM 3216 C C . THR A 1 395 ? -2.102 51.901 -2.061 1.000 14.375 412 THR A C 1
ATOM 3217 O O . THR A 1 395 ? -2.491 51.217 -3.002 1.000 14.257 412 THR A O 1
ATOM 3221 N N . LYS A 1 396 ? -2.694 53.039 -1.703 1.000 15.778 413 LYS A N 1
ATOM 3222 C CA . LYS A 1 396 ? -3.807 53.599 -2.484 1.000 15.252 413 LYS A CA 1
ATOM 3223 C C . LYS A 1 396 ? -3.373 53.773 -3.956 1.000 15.287 413 LYS A C 1
ATOM 3224 O O . LYS A 1 396 ? -4.154 53.533 -4.860 1.000 16.241 413 LYS A O 1
ATOM 3230 N N . GLU A 1 397 ? -2.174 54.266 -4.182 1.000 14.737 414 GLU A N 1
ATOM 3231 C CA . GLU A 1 397 ? -1.637 54.463 -5.549 1.000 14.929 414 GLU A CA 1
ATOM 3232 C C . GLU A 1 397 ? -1.659 53.141 -6.316 1.000 15.623 414 GLU A C 1
ATOM 3233 O O . GLU A 1 397 ? -2.003 53.127 -7.502 1.000 14.705 414 GLU A O 1
ATOM 3239 N N . ASP A 1 398 ? -1.249 52.037 -5.677 1.000 14.358 415 ASP A N 1
ATOM 3240 C CA . ASP A 1 398 ? -1.314 50.733 -6.363 1.000 14.042 415 ASP A CA 1
ATOM 3241 C C . ASP A 1 398 ? -2.735 50.396 -6.776 1.000 14.660 415 ASP A C 1
ATOM 3242 O O . ASP A 1 398 ? -2.987 49.951 -7.918 1.000 15.496 415 ASP A O 1
ATOM 3247 N N . VAL A 1 399 ? -3.723 50.588 -5.883 1.000 13.980 416 VAL A N 1
ATOM 3248 C CA . VAL A 1 399 ? -5.119 50.296 -6.216 1.000 14.847 416 VAL A CA 1
ATOM 3249 C C . VAL A 1 399 ? -5.574 51.249 -7.331 1.000 15.713 416 VAL A C 1
ATOM 3250 O O . VAL A 1 399 ? -6.149 50.751 -8.310 1.000 15.244 416 VAL A O 1
ATOM 3254 N N . ASP A 1 400 ? -5.255 52.542 -7.226 1.000 15.591 417 ASP A N 1
ATOM 3255 C CA . ASP A 1 400 ? -5.725 53.487 -8.263 1.000 15.841 417 ASP A CA 1
ATOM 3256 C C . ASP A 1 400 ? -5.070 53.143 -9.612 1.000 15.053 417 ASP A C 1
ATOM 3257 O O . ASP A 1 400 ? -5.717 53.250 -10.676 1.000 14.970 417 ASP A O 1
ATOM 3262 N N . GLN A 1 401 ? -3.848 52.619 -9.574 1.000 13.527 418 GLN A N 1
ATOM 3263 C CA . GLN A 1 401 ? -3.180 52.232 -10.824 1.000 13.870 418 GLN A CA 1
ATOM 3264 C C . GLN A 1 401 ? -3.916 51.053 -11.439 1.000 13.080 418 GLN A C 1
ATOM 3265 O O . GLN A 1 401 ? -4.100 51.035 -12.669 1.000 13.646 418 GLN A O 1
ATOM 3271 N N . LEU A 1 402 ? -4.351 50.077 -10.647 1.000 13.269 419 LEU A N 1
ATOM 3272 C CA . LEU A 1 402 ? -5.153 48.951 -11.177 1.000 13.860 419 LEU A CA 1
ATOM 3273 C C . LEU A 1 402 ? -6.475 49.486 -11.756 1.000 14.072 419 LEU A C 1
ATOM 3274 O O . LEU A 1 402 ? -6.900 49.074 -12.823 1.000 13.227 419 LEU A O 1
ATOM 3279 N N . ILE A 1 403 ? -7.162 50.346 -11.010 1.000 14.645 420 ILE A N 1
ATOM 3280 C CA . ILE A 1 403 ? -8.483 50.863 -11.467 1.000 15.600 420 ILE A CA 1
ATOM 3281 C C . ILE A 1 403 ? -8.308 51.575 -12.806 1.000 14.732 420 ILE A C 1
ATOM 3282 O O . ILE A 1 403 ? -9.094 51.297 -13.740 1.000 14.958 420 ILE A O 1
ATOM 3287 N N . ASN A 1 404 ? -7.308 52.428 -12.924 1.000 14.988 421 ASN A N 1
ATOM 3288 C CA . ASN A 1 404 ? -7.132 53.187 -14.188 1.000 16.346 421 ASN A CA 1
ATOM 3289 C C . ASN A 1 404 ? -6.818 52.186 -15.278 1.000 14.983 421 ASN A C 1
ATOM 3290 O O . ASN A 1 404 ? -7.287 52.298 -16.436 1.000 16.332 421 ASN A O 1
ATOM 3295 N N . ALA A 1 405 ? -5.981 51.185 -14.998 1.000 14.192 422 ALA A N 1
ATOM 3296 C CA . ALA A 1 405 ? -5.597 50.186 -16.012 1.000 13.844 422 ALA A CA 1
ATOM 3297 C C . ALA A 1 405 ? -6.820 49.377 -16.436 1.000 14.384 422 ALA A C 1
ATOM 3298 O O . ALA A 1 405 ? -6.909 49.053 -17.624 1.000 15.721 422 ALA A O 1
ATOM 3300 N N . LEU A 1 406 ? -7.729 49.069 -15.533 1.000 14.048 423 LEU A N 1
ATOM 3301 C CA . LEU A 1 406 ? -8.948 48.321 -15.921 1.000 14.747 423 LEU A CA 1
ATOM 3302 C C . LEU A 1 406 ? -9.830 49.195 -16.815 1.000 14.778 423 LEU A C 1
ATOM 3303 O O . LEU A 1 406 ? -10.378 48.681 -17.753 1.000 15.933 423 LEU A O 1
ATOM 3308 N N . LYS A 1 407 ? -9.945 50.483 -16.495 1.000 15.867 424 LYS A N 1
ATOM 3309 C CA . LYS A 1 407 ? -10.757 51.387 -17.341 1.000 18.729 424 LYS A CA 1
ATOM 3310 C C . LYS A 1 407 ? -10.085 51.453 -18.697 1.000 18.565 424 LYS A C 1
ATOM 3311 O O . LYS A 1 407 ? -10.794 51.453 -19.706 1.000 20.092 424 LYS A O 1
ATOM 3317 N N . GLN A 1 408 ? -8.763 51.582 -18.768 1.000 17.291 425 GLN A N 1
ATOM 3318 C CA . GLN A 1 408 ? -8.048 51.617 -20.076 1.000 19.935 425 GLN A CA 1
ATOM 3319 C C . GLN A 1 408 ? -8.270 50.322 -20.853 1.000 19.520 425 GLN A C 1
ATOM 3320 O O . GLN A 1 408 ? -8.428 50.360 -22.084 1.000 18.879 425 GLN A O 1
ATOM 3326 N N . THR A 1 409 ? -8.324 49.178 -20.165 1.000 17.221 426 THR A N 1
ATOM 3327 C CA . THR A 1 409 ? -8.516 47.845 -20.775 1.000 17.252 426 THR A CA 1
ATOM 3328 C C . THR A 1 409 ? -9.924 47.754 -21.360 1.000 17.652 426 THR A C 1
ATOM 3329 O O . THR A 1 409 ? -10.023 47.305 -22.505 1.000 17.735 426 THR A O 1
ATOM 3333 N N . LYS A 1 410 ? -10.928 48.174 -20.614 1.000 18.888 427 LYS A N 1
ATOM 3334 C CA . LYS A 1 410 ? -12.330 48.256 -21.105 1.000 22.328 427 LYS A CA 1
ATOM 3335 C C . LYS A 1 410 ? -12.310 49.030 -22.418 1.000 25.197 427 LYS A C 1
ATOM 3336 O O . LYS A 1 410 ? -12.918 48.575 -23.408 1.000 25.249 427 LYS A O 1
ATOM 3342 N N . GLU A 1 411 ? -11.612 50.160 -22.436 1.000 23.098 428 GLU A N 1
ATOM 3343 C CA . GLU A 1 411 ? -11.607 51.047 -23.633 1.000 26.981 428 GLU A CA 1
ATOM 3344 C C . GLU A 1 411 ? -10.946 50.329 -24.793 1.000 27.661 428 GLU A C 1
ATOM 3345 O O . GLU A 1 411 ? -11.484 50.362 -25.931 1.000 28.003 428 GLU A O 1
ATOM 3351 N N . PHE A 1 412 ? -9.788 49.728 -24.583 1.000 22.148 429 PHE A N 1
ATOM 3352 C CA . PHE A 1 412 ? -8.999 49.068 -25.631 1.000 21.932 429 PHE A CA 1
ATOM 3353 C C . PHE A 1 412 ? -9.824 47.968 -26.286 1.000 24.701 429 PHE A C 1
ATOM 3354 O O . PHE A 1 412 ? -9.832 47.843 -27.543 1.000 26.132 429 PHE A O 1
ATOM 3362 N N . PHE A 1 413 ? -10.554 47.187 -25.494 1.000 23.031 430 PHE A N 1
ATOM 3363 C CA . PHE A 1 413 ? -11.286 46.019 -26.041 1.000 25.366 430 PHE A CA 1
ATOM 3364 C C . PHE A 1 413 ? -12.704 46.395 -26.498 1.000 29.045 430 PHE A C 1
ATOM 3365 O O . PHE A 1 413 ? -13.345 45.513 -27.081 1.000 33.418 430 PHE A O 1
ATOM 3373 N N . SER A 1 414 ? -13.194 47.613 -26.305 1.000 32.792 431 SER A N 1
ATOM 3374 C CA . SER A 1 414 ? -14.594 47.990 -26.667 1.000 35.126 431 SER A CA 1
ATOM 3375 C C . SER A 1 414 ? -14.744 48.168 -28.183 1.000 42.358 431 SER A C 1
ATOM 3376 O O . SER A 1 414 ? -13.832 47.939 -28.972 1.000 43.814 431 SER A O 1
#